Protein AF-0000000080585125 (afdb_homodimer)

Structure (mmCIF, N/CA/C/O backbone):
data_AF-0000000080585125-model_v1
#
loop_
_entity.id
_entity.type
_entity.pdbx_description
1 polymer 'Uncharacterized protein'
#
loop_
_atom_site.group_PDB
_atom_site.id
_atom_site.type_symbol
_atom_site.label_atom_id
_atom_site.label_alt_id
_atom_site.label_comp_id
_atom_site.label_asym_id
_atom_site.label_entity_id
_atom_site.label_seq_id
_atom_site.pdbx_PDB_ins_code
_atom_site.Cartn_x
_atom_site.Cartn_y
_atom_site.Cartn_z
_atom_site.occupancy
_atom_site.B_iso_or_equiv
_atom_site.auth_seq_id
_atom_site.auth_comp_id
_atom_site.auth_asym_id
_atom_site.auth_atom_id
_atom_site.pdbx_PDB_model_num
ATOM 1 N N . MET A 1 1 ? 94.625 44.062 -4.703 1 25.28 1 MET A N 1
ATOM 2 C CA . MET A 1 1 ? 93.375 44.344 -5.457 1 25.28 1 MET A CA 1
ATOM 3 C C . MET A 1 1 ? 92.875 43.031 -6.078 1 25.28 1 MET A C 1
ATOM 5 O O . MET A 1 1 ? 93.25 42.688 -7.195 1 25.28 1 MET A O 1
ATOM 9 N N . ASN A 1 2 ? 92.75 41.969 -5.199 1 22.77 2 ASN A N 1
ATOM 10 C CA . ASN A 1 2 ? 92.5 40.531 -5.168 1 22.77 2 ASN A CA 1
ATOM 11 C C . ASN A 1 2 ? 91.062 40.219 -5.645 1 22.77 2 ASN A C 1
ATOM 13 O O . ASN A 1 2 ? 90.062 40.625 -4.992 1 22.77 2 ASN A O 1
ATOM 17 N N . ARG A 1 3 ? 90.75 40.344 -6.926 1 21.62 3 ARG A N 1
ATOM 18 C CA . ARG A 1 3 ? 89.562 40.219 -7.699 1 21.62 3 ARG A CA 1
ATOM 19 C C . ARG A 1 3 ? 88.938 38.812 -7.605 1 21.62 3 ARG A C 1
ATOM 21 O O . ARG A 1 3 ? 89.312 37.938 -8.383 1 21.62 3 ARG A O 1
ATOM 28 N N . ALA A 1 4 ? 89 38.188 -6.41 1 22.78 4 ALA A N 1
ATOM 29 C CA . ALA A 1 4 ? 88.5 36.812 -6.254 1 22.78 4 ALA A CA 1
ATOM 30 C C . ALA A 1 4 ? 87.125 36.625 -6.816 1 22.78 4 ALA A C 1
ATOM 32 O O . ALA A 1 4 ? 86.312 37.562 -6.773 1 22.78 4 ALA A O 1
ATOM 33 N N . CYS A 1 5 ? 86.938 35.625 -7.723 1 21.81 5 CYS A N 1
ATOM 34 C CA . CYS A 1 5 ? 85.938 34.969 -8.539 1 21.81 5 CYS A CA 1
ATOM 35 C C . CYS A 1 5 ? 84.688 34.594 -7.691 1 21.81 5 CYS A C 1
ATOM 37 O O . CYS A 1 5 ? 84.812 33.812 -6.738 1 21.81 5 CYS A O 1
ATOM 39 N N . ALA A 1 6 ? 83.688 35.469 -7.453 1 24.39 6 ALA A N 1
ATOM 40 C CA . ALA A 1 6 ? 82.438 35.375 -6.781 1 24.39 6 ALA A CA 1
ATOM 41 C C . ALA A 1 6 ? 81.562 34.219 -7.344 1 24.39 6 ALA A C 1
ATOM 43 O O . ALA A 1 6 ? 81.062 34.312 -8.453 1 24.39 6 ALA A O 1
ATOM 44 N N . ILE A 1 7 ? 82.062 33 -7.32 1 24.98 7 ILE A N 1
ATOM 45 C CA . ILE A 1 7 ? 81.375 31.844 -7.875 1 24.98 7 ILE A CA 1
ATOM 46 C C . ILE A 1 7 ? 80 31.703 -7.223 1 24.98 7 ILE A C 1
ATOM 48 O O . ILE A 1 7 ? 79.938 31.609 -6 1 24.98 7 ILE A O 1
ATOM 52 N N . GLY A 1 8 ? 78.938 32.375 -7.727 1 22.22 8 GLY A N 1
ATOM 53 C CA . GLY A 1 8 ? 77.5 32.406 -7.391 1 22.22 8 GLY A CA 1
ATOM 54 C C . GLY A 1 8 ? 76.875 31.031 -7.336 1 22.22 8 GLY A C 1
ATOM 55 O O . GLY A 1 8 ? 76.875 30.281 -8.312 1 22.22 8 GLY A O 1
ATOM 56 N N . CYS A 1 9 ? 76.875 30.266 -6.242 1 22.06 9 CYS A N 1
ATOM 57 C CA . CYS A 1 9 ? 76.312 28.953 -5.945 1 22.06 9 CYS A CA 1
ATOM 58 C C . CYS A 1 9 ? 74.812 28.984 -6.145 1 22.06 9 CYS A C 1
ATOM 60 O O . CYS A 1 9 ? 74.062 29.703 -5.434 1 22.06 9 CYS A O 1
ATOM 62 N N . SER A 1 10 ? 74.25 29.109 -7.355 1 23.02 10 SER A N 1
ATOM 63 C CA . SER A 1 10 ? 72.812 29.078 -7.613 1 23.02 10 SER A CA 1
ATOM 64 C C . SER A 1 10 ? 72.188 27.781 -7.129 1 23.02 10 SER A C 1
ATOM 66 O O . SER A 1 10 ? 72.5 26.703 -7.637 1 23.02 10 SER A O 1
ATOM 68 N N . SER A 1 11 ? 72.125 27.438 -5.848 1 23.02 11 SER A N 1
ATOM 69 C CA . SER A 1 11 ? 71.5 26.25 -5.293 1 23.02 11 SER A CA 1
ATOM 70 C C . SER A 1 11 ? 70 26.188 -5.645 1 23.02 11 SER A C 1
ATOM 72 O O . SER A 1 11 ? 69.25 27.078 -5.258 1 23.02 11 SER A O 1
ATOM 74 N N . ARG A 1 12 ? 69.562 25.766 -6.883 1 24.14 12 ARG A N 1
ATOM 75 C CA . ARG A 1 12 ? 68.188 25.516 -7.273 1 24.14 12 ARG A CA 1
ATOM 76 C C . ARG A 1 12 ? 67.562 24.484 -6.352 1 24.14 12 ARG A C 1
ATOM 78 O O . ARG A 1 12 ? 67.938 23.312 -6.355 1 24.14 12 ARG A O 1
ATOM 85 N N . LYS A 1 13 ? 67.25 24.781 -5.066 1 23.78 13 LYS A N 1
ATOM 86 C CA . LYS A 1 13 ? 66.5 23.906 -4.195 1 23.78 13 LYS A CA 1
ATOM 87 C C . LYS A 1 13 ? 65.125 23.641 -4.785 1 23.78 13 LYS A C 1
ATOM 89 O O . LYS A 1 13 ? 64.312 24.562 -4.973 1 23.78 13 LYS A O 1
ATOM 94 N N . ASN A 1 14 ? 64.938 22.828 -5.855 1 25.83 14 ASN A N 1
ATOM 95 C CA . ASN A 1 14 ? 63.656 22.375 -6.352 1 25.83 14 ASN A CA 1
ATOM 96 C C . ASN A 1 14 ? 62.844 21.75 -5.238 1 25.83 14 ASN A C 1
ATOM 98 O O . ASN A 1 14 ? 63.156 20.688 -4.727 1 25.83 14 ASN A O 1
ATOM 102 N N . CYS A 1 15 ? 62.406 22.484 -4.203 1 24.03 15 CYS A N 1
ATOM 103 C CA . CYS A 1 15 ? 61.469 22 -3.191 1 24.03 15 CYS A CA 1
ATOM 104 C C . CYS A 1 15 ? 60.25 21.391 -3.838 1 24.03 15 CYS A C 1
ATOM 106 O O . CYS A 1 15 ? 59.5 22.078 -4.539 1 24.03 15 CYS A O 1
ATOM 108 N N . PHE A 1 16 ? 60.375 20.141 -4.316 1 30.34 16 PHE A N 1
ATOM 109 C CA . PHE A 1 16 ? 59.188 19.375 -4.672 1 30.34 16 PHE A CA 1
ATOM 110 C C . PHE A 1 16 ? 58.156 19.438 -3.562 1 30.34 16 PHE A C 1
ATOM 112 O O . PHE A 1 16 ? 58.406 18.984 -2.441 1 30.34 16 PHE A O 1
ATOM 119 N N . ARG A 1 17 ? 57.375 20.5 -3.443 1 33.78 17 ARG A N 1
ATOM 120 C CA . ARG A 1 17 ? 56.219 20.453 -2.576 1 33.78 17 ARG A CA 1
ATOM 121 C C . ARG A 1 17 ? 55.312 19.266 -2.91 1 33.78 17 ARG A C 1
ATOM 123 O O . ARG A 1 17 ? 54.906 19.094 -4.059 1 33.78 17 ARG A O 1
ATOM 130 N N . PRO A 1 18 ? 55.438 18.219 -2.125 1 31.33 18 PRO A N 1
ATOM 131 C CA . PRO A 1 18 ? 54.469 17.156 -2.428 1 31.33 18 PRO A CA 1
ATOM 132 C C . PRO A 1 18 ? 53.031 17.672 -2.537 1 31.33 18 PRO A C 1
ATOM 134 O O . PRO A 1 18 ? 52.656 18.625 -1.847 1 31.33 18 PRO A O 1
ATOM 137 N N . LYS A 1 19 ? 52.469 17.547 -3.756 1 37.41 19 LYS A N 1
ATOM 138 C CA . LYS A 1 19 ? 51.062 17.844 -3.914 1 37.41 19 LYS A CA 1
ATOM 139 C C . LYS A 1 19 ? 50.219 17.219 -2.787 1 37.41 19 LYS A C 1
ATOM 141 O O . LYS A 1 19 ? 50.5 16.094 -2.367 1 37.41 19 LYS A O 1
ATOM 146 N N . PRO A 1 20 ? 49.625 18.172 -1.98 1 36.03 20 PRO A N 1
ATOM 147 C CA . PRO A 1 20 ? 48.781 17.516 -0.995 1 36.03 20 PRO A CA 1
ATOM 148 C C . PRO A 1 20 ? 48 16.344 -1.587 1 36.03 20 PRO A C 1
ATOM 150 O O . PRO A 1 20 ? 47.656 16.359 -2.773 1 36.03 20 PRO A O 1
ATOM 153 N N . SER A 1 21 ? 48.312 15.141 -1.179 1 35.66 21 SER A N 1
ATOM 154 C CA . SER A 1 21 ? 47.469 14 -1.513 1 35.66 21 SER A CA 1
ATOM 155 C C . SER A 1 21 ? 46 14.359 -1.442 1 35.66 21 SER A C 1
ATOM 157 O O . SER A 1 21 ? 45.562 14.992 -0.481 1 35.66 21 SER A O 1
ATOM 159 N N . ALA A 1 22 ? 45.469 14.461 -2.611 1 39.12 22 ALA A N 1
ATOM 160 C CA . ALA A 1 22 ? 44 14.523 -2.691 1 39.12 22 ALA A CA 1
ATOM 161 C C . ALA A 1 22 ? 43.344 13.562 -1.697 1 39.12 22 ALA A C 1
ATOM 163 O O . ALA A 1 22 ? 43.406 12.344 -1.873 1 39.12 22 ALA A O 1
ATOM 164 N N . ARG A 1 23 ? 43.469 13.859 -0.42 1 34.62 23 ARG A N 1
ATOM 165 C CA . ARG A 1 23 ? 42.531 13.078 0.382 1 34.62 23 ARG A CA 1
ATOM 166 C C . ARG A 1 23 ? 41.156 12.977 -0.298 1 34.62 23 ARG A C 1
ATOM 168 O O . ARG A 1 23 ? 40.531 14 -0.59 1 34.62 23 ARG A O 1
ATOM 175 N N . CYS A 1 24 ? 41.031 12.102 -1.198 1 34.69 24 CYS A N 1
ATOM 176 C CA . CYS A 1 24 ? 39.688 11.75 -1.656 1 34.69 24 CYS A CA 1
ATOM 177 C C . CYS A 1 24 ? 38.688 11.859 -0.52 1 34.69 24 CYS A C 1
ATOM 179 O O . CYS A 1 24 ? 38.75 11.086 0.438 1 34.69 24 CYS A O 1
ATOM 181 N N . ALA A 1 25 ? 38.312 13.016 -0.13 1 37.69 25 ALA A N 1
ATOM 182 C CA . ALA A 1 25 ? 37.156 13.109 0.771 1 37.69 25 ALA A CA 1
ATOM 183 C C . ALA A 1 25 ? 36.094 12.062 0.435 1 37.69 25 ALA A C 1
ATOM 185 O O . ALA A 1 25 ? 35.469 12.125 -0.617 1 37.69 25 ALA A O 1
ATOM 186 N N . CYS A 1 26 ? 36.219 10.82 0.751 1 34.38 26 CYS A N 1
ATOM 187 C CA . CYS A 1 26 ? 35.156 9.797 0.654 1 34.38 26 CYS A CA 1
ATOM 188 C C . CYS A 1 26 ? 33.781 10.383 0.966 1 34.38 26 CYS A C 1
ATOM 190 O O . CYS A 1 26 ? 33.594 10.969 2.035 1 34.38 26 CYS A O 1
ATOM 192 N N . LYS A 1 27 ? 33.062 10.875 0.026 1 42.06 27 LYS A N 1
ATOM 193 C CA . LYS A 1 27 ? 31.672 11.219 0.275 1 42.06 27 LYS A CA 1
ATOM 194 C C . LYS A 1 27 ? 31.047 10.281 1.311 1 42.06 27 LYS A C 1
ATOM 196 O O . LYS A 1 27 ? 31.172 9.062 1.2 1 42.06 27 LYS A O 1
ATOM 201 N N . PRO A 1 28 ? 30.766 10.789 2.506 1 49.25 28 PRO A N 1
ATOM 202 C CA . PRO A 1 28 ? 30.156 9.859 3.459 1 49.25 28 PRO A CA 1
ATOM 203 C C . PRO A 1 28 ? 29.141 8.922 2.807 1 49.25 28 PRO A C 1
ATOM 205 O O . PRO A 1 28 ? 28.406 9.336 1.9 1 49.25 28 PRO A O 1
ATOM 208 N N . GLU A 1 29 ? 29.391 7.605 2.643 1 54.12 29 GLU A N 1
ATOM 209 C CA . GLU A 1 29 ? 28.453 6.598 2.174 1 54.12 29 GLU A CA 1
ATOM 210 C C . GLU A 1 29 ? 27.047 6.883 2.68 1 54.12 29 GLU A C 1
ATOM 212 O O . GLU A 1 29 ? 26.859 7.262 3.838 1 54.12 29 GLU A O 1
ATOM 217 N N . PRO A 1 30 ? 26.109 7.203 1.772 1 62.34 30 PRO A N 1
ATOM 218 C CA . PRO A 1 30 ? 24.75 7.43 2.281 1 62.34 30 PRO A CA 1
ATOM 219 C C . PRO A 1 30 ? 24.375 6.461 3.4 1 62.34 30 PRO A C 1
ATOM 221 O O . PRO A 1 30 ? 24.797 5.305 3.389 1 62.34 30 PRO A O 1
ATOM 224 N N . PRO A 1 31 ? 23.844 7.039 4.48 1 75.56 31 PRO A N 1
ATOM 225 C CA . PRO A 1 31 ? 23.484 6.164 5.598 1 75.56 31 PRO A CA 1
ATOM 226 C C . PRO A 1 31 ? 22.594 4.996 5.176 1 75.56 31 PRO A C 1
ATOM 228 O O . PRO A 1 31 ? 21.672 5.18 4.387 1 75.56 31 PRO A O 1
ATOM 231 N N . MET A 1 32 ? 23.031 3.811 5.438 1 88.69 32 MET A N 1
ATOM 232 C CA . MET A 1 32 ? 22.281 2.58 5.191 1 88.69 32 MET A CA 1
ATOM 233 C C . MET A 1 32 ? 21.125 2.434 6.184 1 88.69 32 MET A C 1
ATOM 235 O O . MET A 1 32 ? 21.188 2.973 7.289 1 88.69 32 MET A O 1
ATOM 239 N N . ILE A 1 33 ? 20.016 1.959 5.703 1 97.62 33 ILE A N 1
ATOM 240 C CA . ILE A 1 33 ? 18.859 1.637 6.531 1 97.62 33 ILE A CA 1
ATOM 241 C C . ILE A 1 33 ? 19.031 0.235 7.117 1 97.62 33 ILE A C 1
ATOM 243 O O . ILE A 1 33 ? 19.203 -0.736 6.379 1 97.62 33 ILE A O 1
ATOM 247 N N . THR A 1 34 ? 19.031 0.133 8.422 1 97.62 34 THR A N 1
ATOM 248 C CA . THR A 1 34 ? 19.125 -1.171 9.07 1 97.62 34 THR A CA 1
ATOM 249 C C . THR A 1 34 ? 17.859 -1.454 9.883 1 97.62 34 THR A C 1
ATOM 251 O O . THR A 1 34 ? 17.594 -0.78 10.883 1 97.62 34 THR A O 1
ATOM 254 N N . LEU A 1 35 ? 17.141 -2.463 9.469 1 98.06 35 LEU A N 1
ATOM 255 C CA . LEU A 1 35 ? 15.867 -2.799 10.102 1 98.06 35 LEU A CA 1
ATOM 256 C C . LEU A 1 35 ? 15.961 -4.121 10.852 1 98.06 35 LEU A C 1
ATOM 258 O O . LEU A 1 35 ? 16.609 -5.062 10.383 1 98.06 35 LEU A O 1
ATOM 262 N N . GLN A 1 36 ? 15.289 -4.145 11.977 1 97.06 36 GLN A N 1
ATOM 263 C CA . GLN A 1 36 ? 15.07 -5.402 12.68 1 97.06 36 GLN A CA 1
ATOM 264 C C . GLN A 1 36 ? 13.914 -6.184 12.07 1 97.06 36 GLN A C 1
ATOM 266 O O . GLN A 1 36 ? 13.977 -7.41 11.953 1 97.06 36 GLN A O 1
ATOM 271 N N . LYS A 1 37 ? 12.859 -5.496 11.766 1 97.56 37 LYS A N 1
ATOM 272 C CA . LYS A 1 37 ? 11.641 -6.121 11.258 1 97.56 37 LYS A CA 1
ATOM 273 C C .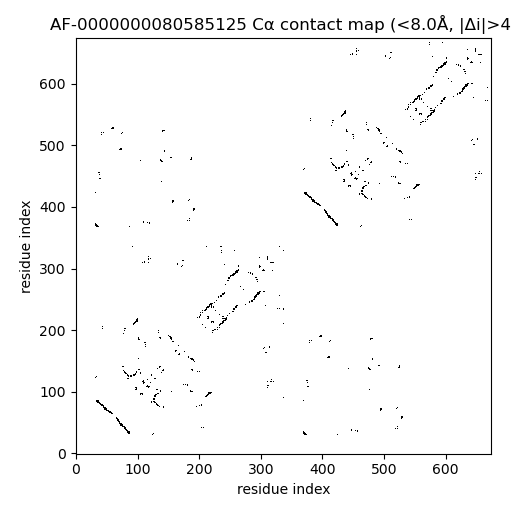 LYS A 1 37 ? 10.898 -5.188 10.312 1 97.56 37 LYS A C 1
ATOM 275 O O . LYS A 1 37 ? 10.914 -3.967 10.492 1 97.56 37 LYS A O 1
ATOM 280 N N . THR A 1 38 ? 10.305 -5.801 9.289 1 98.56 38 THR A N 1
ATOM 281 C CA . THR A 1 38 ? 9.336 -5.098 8.453 1 98.56 38 THR A CA 1
ATOM 282 C C . THR A 1 38 ? 8.164 -6.012 8.094 1 98.56 38 THR A C 1
ATOM 284 O O . THR A 1 38 ? 8.328 -7.23 8.023 1 98.56 38 THR A O 1
ATOM 287 N N . GLY A 1 39 ? 6.996 -5.527 7.957 1 98.5 39 GLY A N 1
ATOM 288 C CA . GLY A 1 39 ? 5.758 -6.242 7.703 1 98.5 39 GLY A CA 1
ATOM 289 C C . GLY A 1 39 ? 4.531 -5.355 7.77 1 98.5 39 GLY A C 1
ATOM 290 O O . GLY A 1 39 ? 4.59 -4.176 7.41 1 98.5 39 GLY A O 1
ATOM 291 N N . SER A 1 40 ? 3.438 -5.949 7.996 1 98.88 40 SER A N 1
ATOM 292 C CA . SER A 1 40 ? 2.201 -5.184 8.102 1 98.88 40 SER A CA 1
ATOM 293 C C . SER A 1 40 ? 1.153 -5.926 8.922 1 98.88 40 SER A C 1
ATOM 295 O O . SER A 1 40 ? 1.338 -7.102 9.25 1 98.88 40 SER A O 1
ATOM 297 N N . PHE A 1 41 ? 0.169 -5.215 9.305 1 98.69 41 PHE A N 1
ATOM 298 C CA . PHE A 1 41 ? -1.023 -5.801 9.906 1 98.69 41 PHE A CA 1
ATOM 299 C C . PHE A 1 41 ? -2.26 -4.977 9.57 1 98.69 41 PHE A C 1
ATOM 301 O O . PHE A 1 41 ? -2.146 -3.861 9.055 1 98.69 41 PHE A O 1
ATOM 308 N N . PHE A 1 42 ? -3.363 -5.578 9.766 1 98.75 42 PHE A N 1
ATOM 309 C CA . PHE A 1 42 ? -4.656 -4.918 9.641 1 98.75 42 PHE A CA 1
ATOM 310 C C . PHE A 1 42 ? -5.316 -4.766 11.008 1 98.75 42 PHE A C 1
ATOM 312 O O . PHE A 1 42 ? -5.215 -5.656 11.852 1 98.75 42 PHE A O 1
ATOM 319 N N . VAL A 1 43 ? -5.965 -3.662 11.195 1 98 43 VAL A N 1
ATOM 320 C CA . VAL A 1 43 ? -6.531 -3.449 12.516 1 98 43 VAL A CA 1
ATOM 321 C C . VAL A 1 43 ? -7.898 -2.779 12.391 1 98 43 VAL A C 1
ATOM 323 O O . VAL A 1 43 ? -8.133 -1.998 11.469 1 98 43 VAL A O 1
ATOM 326 N N . GLY A 1 44 ? -8.742 -3.121 13.305 1 97.88 44 GLY A N 1
ATOM 327 C CA . GLY A 1 44 ? -10.102 -2.609 13.305 1 97.88 44 GLY A CA 1
ATOM 328 C C . GLY A 1 44 ? -11 -3.303 12.305 1 97.88 44 GLY A C 1
ATOM 329 O O . GLY A 1 44 ? -10.727 -4.434 11.898 1 97.88 44 GLY A O 1
ATOM 330 N N . GLY A 1 45 ? -12.047 -2.629 11.984 1 97.75 45 GLY A N 1
ATOM 331 C CA . GLY A 1 45 ? -13.023 -3.156 11.047 1 97.75 45 GLY A CA 1
ATOM 332 C C . GLY A 1 45 ? -14.141 -3.932 11.711 1 97.75 45 GLY A C 1
ATOM 333 O O . GLY A 1 45 ? -14.234 -3.955 12.945 1 97.75 45 GLY A O 1
ATOM 334 N N . ARG A 1 46 ? -14.961 -4.477 10.844 1 98.06 46 ARG A N 1
ATOM 335 C CA . ARG A 1 46 ? -16.094 -5.25 11.352 1 98.06 46 ARG A CA 1
ATOM 336 C C . ARG A 1 46 ? -16.5 -6.336 10.359 1 98.06 46 ARG A C 1
ATOM 338 O O . ARG A 1 46 ? -16.266 -6.207 9.156 1 98.06 46 ARG A O 1
ATOM 345 N N . ARG A 1 47 ? -17.156 -7.332 10.938 1 98.19 47 ARG A N 1
ATOM 346 C CA . ARG A 1 47 ? -17.719 -8.422 10.141 1 98.19 47 ARG A CA 1
ATOM 347 C C . ARG A 1 47 ? -19.062 -8.039 9.547 1 98.19 47 ARG A C 1
ATOM 349 O O . ARG A 1 47 ? -19.875 -7.402 10.211 1 98.19 47 ARG A O 1
ATOM 356 N N . VAL A 1 48 ? -19.281 -8.336 8.289 1 98.19 48 VAL A N 1
ATOM 357 C CA . VAL A 1 48 ? -20.562 -8.188 7.625 1 98.19 48 VAL A CA 1
ATOM 358 C C . VAL A 1 48 ? -20.984 -9.523 7.02 1 98.19 48 VAL A C 1
ATOM 360 O O . VAL A 1 48 ? -20.203 -10.195 6.359 1 98.19 48 VAL A O 1
ATOM 363 N N . ASN A 1 49 ? -22.203 -9.914 7.262 1 98 49 ASN A N 1
ATOM 364 C CA . ASN A 1 49 ? -22.797 -11.102 6.66 1 98 49 ASN A CA 1
ATOM 365 C C . ASN A 1 49 ? -23.875 -10.727 5.652 1 98 49 ASN A C 1
ATOM 367 O O . ASN A 1 49 ? -24.906 -10.164 6.027 1 98 49 ASN A O 1
ATOM 371 N N . VAL A 1 50 ? -23.609 -10.969 4.41 1 97.62 50 VAL A N 1
ATOM 372 C CA . VAL A 1 50 ? -24.578 -10.734 3.357 1 97.62 50 VAL A CA 1
ATOM 373 C C . VAL A 1 50 ? -25.422 -12 3.143 1 97.62 50 VAL A C 1
ATOM 375 O O . VAL A 1 50 ? -24.875 -13.094 3 1 97.62 50 VAL A O 1
ATOM 378 N N . ARG A 1 51 ? -26.734 -11.867 3.141 1 96.69 51 ARG A N 1
ATOM 379 C CA . ARG A 1 51 ? -27.641 -12.992 2.961 1 96.69 51 ARG A CA 1
ATOM 380 C C . ARG A 1 51 ? -28.828 -12.602 2.076 1 96.69 51 ARG A C 1
ATOM 382 O O . ARG A 1 51 ? -29.234 -11.445 2.059 1 96.69 51 ARG A O 1
ATOM 389 N N . GLY A 1 52 ? -29.328 -13.578 1.366 1 94.88 52 GLY A N 1
ATOM 390 C CA . GLY A 1 52 ? -30.578 -13.438 0.654 1 94.88 52 GLY A CA 1
ATOM 391 C C . GLY A 1 52 ? -30.453 -12.664 -0.645 1 94.88 52 GLY A C 1
ATOM 392 O O . GLY A 1 52 ? -31.453 -12.258 -1.238 1 94.88 52 GLY A O 1
ATOM 393 N N . GLU A 1 53 ? -29.266 -12.336 -1.043 1 94.12 53 GLU A N 1
ATOM 394 C CA . GLU A 1 53 ? -29.047 -11.641 -2.309 1 94.12 53 GLU A CA 1
ATOM 395 C C . GLU A 1 53 ? -29 -12.617 -3.477 1 94.12 53 GLU A C 1
ATOM 397 O O . GLU A 1 53 ? -28.438 -13.711 -3.35 1 94.12 53 GLU A O 1
ATOM 402 N N . ALA A 1 54 ? -29.578 -12.273 -4.598 1 93.81 54 ALA A N 1
ATOM 403 C CA . ALA A 1 54 ? -29.562 -13.133 -5.785 1 93.81 54 ALA A CA 1
ATOM 404 C C . ALA A 1 54 ? -28.203 -13.07 -6.477 1 93.81 54 ALA A C 1
ATOM 406 O O . ALA A 1 54 ? -27.625 -11.992 -6.641 1 93.81 54 ALA A O 1
ATOM 407 N N . PRO A 1 55 ? -27.688 -14.273 -6.781 1 92.31 55 PRO A N 1
ATOM 408 C CA . PRO A 1 55 ? -26.5 -14.242 -7.648 1 92.31 55 PRO A CA 1
ATOM 409 C C . PRO A 1 55 ? -26.766 -13.547 -8.984 1 92.31 55 PRO A C 1
ATOM 411 O O . PRO A 1 55 ? -27.922 -13.492 -9.438 1 92.31 55 PRO A O 1
ATOM 414 N N . TYR A 1 56 ? -25.719 -12.969 -9.539 1 88.12 56 TYR A N 1
ATOM 415 C CA . TYR A 1 56 ? -25.875 -12.32 -10.844 1 88.12 56 TYR A CA 1
ATOM 416 C C . TYR A 1 56 ? -24.672 -12.578 -11.734 1 88.12 56 TYR A C 1
ATOM 418 O O . TYR A 1 56 ? -23.609 -12.992 -11.25 1 88.12 56 TYR A O 1
ATOM 426 N N . ARG A 1 57 ? -24.875 -12.375 -13.008 1 85.88 57 ARG A N 1
ATOM 427 C CA . ARG A 1 57 ? -23.844 -12.672 -14 1 85.88 57 ARG A CA 1
ATOM 428 C C . ARG A 1 57 ? -22.844 -11.523 -14.117 1 85.88 57 ARG A C 1
ATOM 430 O O . ARG A 1 57 ? -23.234 -10.352 -14.102 1 85.88 57 ARG A O 1
ATOM 437 N N . VAL A 1 58 ? -21.516 -11.914 -14.102 1 83.69 58 VAL A N 1
ATOM 438 C CA . VAL A 1 58 ? -20.453 -10.93 -14.305 1 83.69 58 VAL A CA 1
ATOM 439 C C . VAL A 1 58 ? -19.609 -11.328 -15.508 1 83.69 58 VAL A C 1
ATOM 441 O O . VAL A 1 58 ? -19.359 -12.508 -15.742 1 83.69 58 VAL A O 1
ATOM 444 N N . THR A 1 59 ? -19.297 -10.336 -16.266 1 71.44 59 THR A N 1
ATOM 445 C CA . THR A 1 59 ? -18.484 -10.57 -17.453 1 71.44 59 THR A CA 1
ATOM 446 C C . THR A 1 59 ? -17 -10.352 -17.156 1 71.44 59 THR A C 1
ATOM 448 O O . THR A 1 59 ? -16.609 -9.289 -16.656 1 71.44 59 THR A O 1
ATOM 451 N N . LEU A 1 60 ? -16.094 -11.297 -17.109 1 64.44 60 LEU A N 1
ATOM 452 C CA . LEU A 1 60 ? -14.656 -11.219 -16.859 1 64.44 60 LEU A CA 1
ATOM 453 C C . LEU A 1 60 ? -13.914 -10.758 -18.109 1 64.44 60 LEU A C 1
ATOM 455 O O . LEU A 1 60 ? -12.898 -10.062 -18.016 1 64.44 60 LEU A O 1
ATOM 459 N N . SER A 1 61 ? -14.258 -11.344 -19.203 1 56.03 61 SER A N 1
ATOM 460 C CA . SER A 1 61 ? -13.797 -10.984 -20.531 1 56.03 61 SER A CA 1
ATOM 461 C C . SER A 1 61 ? -14.922 -11.055 -21.547 1 56.03 61 SER A C 1
ATOM 463 O O . SER A 1 61 ? -16.062 -11.406 -21.203 1 56.03 61 SER A O 1
ATOM 465 N N . SER A 1 62 ? -14.602 -10.445 -22.719 1 50.84 62 SER A N 1
ATOM 466 C CA . SER A 1 62 ? -15.594 -10.422 -23.797 1 50.84 62 SER A CA 1
ATOM 467 C C . SER A 1 62 ? -16.219 -11.805 -24 1 50.84 62 SER A C 1
ATOM 469 O O . SER A 1 62 ? -17.312 -11.922 -24.531 1 50.84 62 SER A O 1
ATOM 471 N N . THR A 1 63 ? -15.555 -12.75 -23.406 1 51.38 63 THR A N 1
ATOM 472 C CA . THR A 1 63 ? -16.031 -14.078 -23.781 1 51.38 63 THR A CA 1
ATOM 473 C C . THR A 1 63 ? -16.297 -14.922 -22.531 1 51.38 63 THR A C 1
ATOM 475 O O . THR A 1 63 ? -16.656 -16.094 -22.641 1 51.38 63 THR A O 1
ATOM 478 N N . SER A 1 64 ? -16.078 -14.383 -21.453 1 62.72 64 SER A N 1
ATOM 479 C CA . SER A 1 64 ? -16.203 -15.242 -20.281 1 62.72 64 SER A CA 1
ATOM 480 C C . SER A 1 64 ? -17.031 -14.562 -19.188 1 62.72 64 SER A C 1
ATOM 482 O O . SER A 1 64 ? -16.812 -13.398 -18.859 1 62.72 64 SER A O 1
ATOM 484 N N . THR A 1 65 ? -18.234 -15.297 -18.969 1 72.62 65 THR A N 1
ATOM 485 C CA . THR A 1 65 ? -19.078 -14.836 -17.875 1 72.62 65 THR A CA 1
ATOM 486 C C . THR A 1 65 ? -19.094 -15.852 -16.734 1 72.62 65 THR A C 1
ATOM 488 O O . THR A 1 65 ? -18.828 -17.031 -16.938 1 72.62 65 THR A O 1
ATOM 491 N N . ARG A 1 66 ? -19.172 -15.328 -15.594 1 79.31 66 ARG A N 1
ATOM 492 C CA . ARG A 1 66 ? -19.359 -16.203 -14.438 1 79.31 66 ARG A CA 1
ATOM 493 C C . ARG A 1 66 ? -20.438 -15.656 -13.508 1 79.31 66 ARG A C 1
ATOM 495 O O . ARG A 1 66 ? -20.703 -14.453 -13.5 1 79.31 66 ARG A O 1
ATOM 502 N N . ASP A 1 67 ? -21.094 -16.625 -12.844 1 87.25 67 ASP A N 1
ATOM 503 C CA . ASP A 1 67 ? -22.031 -16.219 -11.805 1 87.25 67 ASP A CA 1
ATOM 504 C C . ASP A 1 67 ? -21.281 -15.75 -10.555 1 87.25 67 ASP A C 1
ATOM 506 O O . ASP A 1 67 ? -20.297 -16.359 -10.148 1 87.25 67 ASP A O 1
ATOM 510 N N . TYR A 1 68 ? -21.719 -14.625 -10.109 1 91.44 68 TYR A N 1
ATOM 511 C CA . TYR A 1 68 ? -21.188 -14.078 -8.867 1 91.44 68 TYR A CA 1
ATOM 512 C C . TYR A 1 68 ? -22.219 -14.164 -7.75 1 91.44 68 TYR A C 1
ATOM 514 O O . TYR A 1 68 ? -23.359 -13.719 -7.918 1 91.44 68 TYR A O 1
ATOM 522 N N . ASP A 1 69 ? -21.891 -14.836 -6.66 1 93.75 69 ASP A N 1
ATOM 523 C CA . ASP A 1 69 ? -22.719 -14.922 -5.465 1 93.75 69 ASP A CA 1
ATOM 524 C C . ASP A 1 69 ? -22.203 -13.984 -4.371 1 93.75 69 ASP A C 1
ATOM 526 O O . ASP A 1 69 ? -21.172 -14.258 -3.7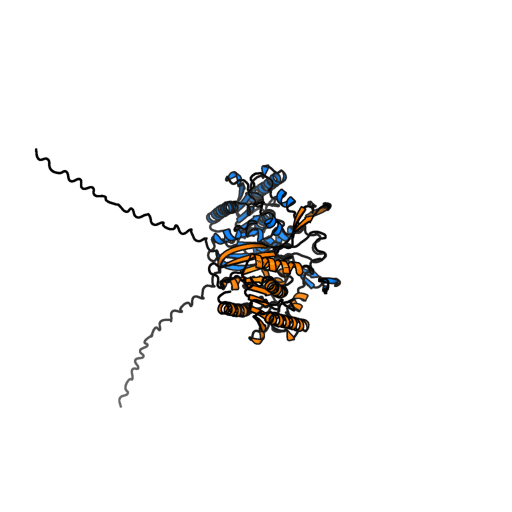58 1 93.75 69 ASP A O 1
ATOM 530 N N . PRO A 1 70 ? -22.906 -12.883 -4.055 1 94.94 70 PRO A N 1
ATOM 531 C CA . PRO A 1 70 ? -22.422 -11.922 -3.064 1 94.94 70 PRO A CA 1
ATOM 532 C C . PRO A 1 70 ? -22.656 -12.375 -1.628 1 94.94 70 PRO A C 1
ATOM 534 O O . PRO A 1 70 ? -22.203 -11.727 -0.683 1 94.94 70 PRO A O 1
ATOM 537 N N . ASN A 1 71 ? -23.359 -13.492 -1.484 1 97.44 71 ASN A N 1
ATOM 538 C CA . ASN A 1 71 ? -23.672 -13.945 -0.134 1 97.44 71 ASN A CA 1
ATOM 539 C C . ASN A 1 71 ? -22.438 -14.516 0.564 1 97.44 71 ASN A C 1
ATOM 541 O O . ASN A 1 71 ? -21.625 -15.195 -0.06 1 97.44 71 ASN A O 1
ATOM 545 N N . GLY A 1 72 ? -22.281 -14.188 1.835 1 98.06 72 GLY A N 1
ATOM 546 C CA . GLY A 1 72 ? -21.156 -14.688 2.613 1 98.06 72 GLY A CA 1
ATOM 547 C C . GLY A 1 72 ? -20.672 -13.695 3.652 1 98.06 72 GLY A C 1
ATOM 548 O O . GLY A 1 72 ? -21.359 -12.734 3.979 1 98.06 72 GLY A O 1
ATOM 549 N N . THR A 1 73 ? -19.547 -14.062 4.199 1 98.44 73 THR A N 1
ATOM 550 C CA . THR A 1 73 ? -18.953 -13.273 5.27 1 98.44 73 THR A CA 1
ATOM 551 C C . THR A 1 73 ? -17.812 -12.398 4.727 1 98.44 73 THR A C 1
ATOM 553 O O . THR A 1 73 ? -16.984 -12.867 3.957 1 98.44 73 THR A O 1
ATOM 556 N N . TYR A 1 74 ? -17.844 -11.148 5.141 1 98.44 74 TYR A N 1
ATOM 557 C CA . TYR A 1 74 ? -16.844 -10.18 4.719 1 98.44 74 TYR A CA 1
ATOM 558 C C . TYR A 1 74 ? -16.281 -9.43 5.918 1 98.44 74 TYR A C 1
ATOM 560 O O . TYR A 1 74 ? -16.922 -9.32 6.957 1 98.44 74 TYR A O 1
ATOM 568 N N . TRP A 1 75 ? -15.078 -9.031 5.84 1 98.44 75 TRP A N 1
ATOM 569 C CA . TRP A 1 75 ? -14.5 -8.07 6.777 1 98.44 75 TRP A CA 1
ATOM 570 C C . TRP A 1 75 ? -14.25 -6.727 6.102 1 98.44 75 TRP A C 1
ATOM 572 O O . TRP A 1 75 ? -13.594 -6.656 5.066 1 98.44 75 TRP A O 1
ATOM 582 N N . ILE A 1 76 ? -14.828 -5.66 6.609 1 98.06 76 ILE A N 1
ATOM 583 C CA . ILE A 1 76 ? -14.719 -4.348 5.984 1 98.06 76 ILE A CA 1
ATOM 584 C C . ILE A 1 76 ? -14.266 -3.318 7.016 1 98.06 76 ILE A C 1
ATOM 586 O O . ILE A 1 76 ? -14.297 -3.584 8.219 1 98.06 76 ILE A O 1
ATOM 590 N N . GLU A 1 77 ? -13.672 -2.172 6.594 1 98.38 77 GLU A N 1
ATOM 591 C CA . GLU A 1 77 ? -13.445 -0.972 7.395 1 98.38 77 GLU A CA 1
ATOM 592 C C . GLU A 1 77 ? -12.211 -1.13 8.281 1 98.38 77 GLU A C 1
ATOM 594 O O . GLU A 1 77 ? -12.086 -0.448 9.297 1 98.38 77 GLU A O 1
ATOM 599 N N . ALA A 1 78 ? -11.312 -2.084 7.973 1 98.5 78 ALA A N 1
ATOM 600 C CA . ALA A 1 78 ? -10.023 -2.158 8.656 1 98.5 78 ALA A CA 1
ATOM 601 C C . ALA A 1 78 ? -9.023 -1.166 8.07 1 98.5 78 ALA A C 1
ATOM 603 O O . ALA A 1 78 ? -9.125 -0.805 6.895 1 98.5 78 ALA A O 1
ATOM 604 N N . ALA A 1 79 ? -8.094 -0.686 8.883 1 98.81 79 ALA A N 1
ATOM 605 C CA . ALA A 1 79 ? -6.922 0.033 8.398 1 98.81 79 ALA A CA 1
ATOM 606 C C . ALA A 1 79 ? -5.777 -0.928 8.094 1 98.81 79 ALA A C 1
ATOM 608 O O . ALA A 1 79 ? -5.668 -1.987 8.719 1 98.81 79 ALA A O 1
ATOM 609 N N . TYR A 1 80 ? -5.023 -0.639 7.09 1 98.94 80 TYR A N 1
ATOM 610 C CA . TYR A 1 80 ? -3.75 -1.294 6.812 1 98.94 80 TYR A CA 1
ATOM 611 C C . TYR A 1 80 ? -2.59 -0.511 7.418 1 98.94 80 TYR A C 1
ATOM 613 O O . TYR A 1 80 ? -2.527 0.715 7.293 1 98.94 80 TYR A O 1
ATOM 621 N N . VAL A 1 81 ? -1.656 -1.208 8.086 1 98.94 81 VAL A N 1
ATOM 622 C CA . VAL A 1 81 ? -0.503 -0.56 8.703 1 98.94 81 VAL A CA 1
ATOM 623 C C . VAL A 1 81 ? 0.774 -1.303 8.32 1 98.94 81 VAL A C 1
ATOM 625 O O . VAL A 1 81 ? 0.942 -2.477 8.656 1 98.94 81 VAL A O 1
ATOM 628 N N . GLN A 1 82 ? 1.642 -0.651 7.613 1 98.94 82 GLN A N 1
ATOM 629 C CA . GLN A 1 82 ? 2.975 -1.171 7.328 1 98.94 82 GLN A CA 1
ATOM 630 C C . GLN A 1 82 ? 3.996 -0.652 8.336 1 98.94 82 GLN A C 1
ATOM 632 O O . GLN A 1 82 ? 3.967 0.523 8.703 1 98.94 82 GLN A O 1
ATOM 637 N N . TYR A 1 83 ? 4.949 -1.511 8.742 1 98.88 83 TYR A N 1
ATOM 638 C CA . TYR A 1 83 ? 5.902 -1.029 9.734 1 98.88 83 TYR A CA 1
ATOM 639 C C . TYR A 1 83 ? 7.336 -1.304 9.289 1 98.88 83 TYR A C 1
ATOM 641 O O . TYR A 1 83 ? 7.594 -2.266 8.562 1 98.88 83 TYR A O 1
ATOM 649 N N . PHE A 1 84 ? 8.211 -0.453 9.664 1 98.81 84 PHE A N 1
ATOM 650 C CA . PHE A 1 84 ? 9.656 -0.518 9.555 1 98.81 84 PHE A CA 1
ATOM 651 C C . PHE A 1 84 ? 10.312 -0.3 10.914 1 98.81 84 PHE A C 1
ATOM 653 O O . PHE A 1 84 ? 10.43 0.837 11.375 1 98.81 84 PHE A O 1
ATOM 660 N N . LEU A 1 85 ? 10.711 -1.36 11.508 1 98.62 85 LEU A N 1
ATOM 661 C CA . LEU A 1 85 ? 11.266 -1.251 12.852 1 98.62 85 LEU A CA 1
ATOM 662 C C . LEU A 1 85 ? 12.789 -1.292 12.82 1 98.62 85 LEU A C 1
ATOM 664 O O . LEU A 1 85 ? 13.383 -2.26 12.336 1 98.62 85 LEU A O 1
ATOM 668 N N . GLN A 1 86 ? 13.344 -0.292 13.383 1 98 86 GLN A N 1
ATOM 669 C CA . GLN A 1 86 ? 14.789 -0.088 13.352 1 98 86 GLN A CA 1
ATOM 670 C C . GLN A 1 86 ? 15.5 -1.047 14.305 1 98 86 GLN A C 1
ATOM 672 O O . GLN A 1 86 ? 15.008 -1.334 15.391 1 98 86 GLN A O 1
ATOM 677 N N . ALA A 1 87 ? 16.703 -1.492 13.875 1 96.06 87 ALA A N 1
ATOM 678 C CA . ALA A 1 87 ? 17.547 -2.299 14.75 1 96.06 87 ALA A CA 1
ATOM 679 C C . ALA A 1 87 ? 18.062 -1.475 15.93 1 96.06 87 ALA A C 1
ATOM 681 O O . ALA A 1 87 ? 18.203 -1.991 17.047 1 96.06 87 ALA A O 1
ATOM 682 N N . SER A 1 88 ? 18.359 -0.251 15.68 1 96.06 88 SER A N 1
ATOM 683 C CA . SER A 1 88 ? 18.797 0.719 16.672 1 96.06 88 SER A CA 1
ATOM 684 C C . SER A 1 88 ? 18.031 2.027 16.547 1 96.06 88 SER A C 1
ATOM 686 O O . SER A 1 88 ? 18.531 3.002 15.992 1 96.06 88 SER A O 1
ATOM 688 N N . PRO A 1 89 ? 16.891 2.053 17.188 1 96.94 89 PRO A N 1
ATOM 689 C CA . PRO A 1 89 ? 15.984 3.184 16.984 1 96.94 89 PRO A CA 1
ATOM 690 C C . PRO A 1 89 ? 16.484 4.473 17.625 1 96.94 89 PRO A C 1
ATOM 692 O O . PRO A 1 89 ? 17.062 4.438 18.719 1 96.94 89 PRO A O 1
ATOM 695 N N . ARG A 1 90 ? 16.266 5.582 16.953 1 95.81 90 ARG A N 1
ATOM 696 C CA . ARG A 1 90 ? 16.609 6.926 17.406 1 95.81 90 ARG A CA 1
ATOM 697 C C . ARG A 1 90 ? 15.758 7.332 18.609 1 95.81 90 ARG A C 1
ATOM 699 O O . ARG A 1 90 ? 16.25 7.965 19.547 1 95.81 90 ARG A O 1
ATOM 706 N N . TYR A 1 91 ? 14.5 6.988 18.516 1 96.56 91 TYR A N 1
ATOM 707 C CA . TYR A 1 91 ? 13.539 7.324 19.562 1 96.56 91 TYR A CA 1
ATOM 708 C C . TYR A 1 91 ? 13.039 6.066 20.266 1 96.56 91 TYR A C 1
ATOM 710 O O . TYR A 1 91 ? 13.07 4.977 19.688 1 96.56 91 TYR A O 1
ATOM 718 N N . ALA A 1 92 ? 12.555 6.238 21.5 1 93.75 92 ALA A N 1
ATOM 719 C CA . ALA A 1 92 ? 12.016 5.117 22.266 1 93.75 92 ALA A CA 1
ATOM 720 C C . ALA A 1 92 ? 10.695 4.625 21.672 1 93.75 92 ALA A C 1
ATOM 722 O O . ALA A 1 92 ? 10.336 3.459 21.844 1 93.75 92 ALA A O 1
ATOM 723 N N . VAL A 1 93 ? 10 5.543 21.016 1 97.12 93 VAL A N 1
ATOM 724 C CA . VAL A 1 93 ? 8.719 5.176 20.438 1 97.12 93 VAL A CA 1
ATOM 725 C C . VAL A 1 93 ? 8.758 5.363 18.922 1 97.12 93 VAL A C 1
ATOM 727 O O . VAL A 1 93 ? 9.516 6.191 18.422 1 97.12 93 VAL A O 1
ATOM 730 N N . PRO A 1 94 ? 7.953 4.629 18.203 1 98.5 94 PRO A N 1
ATOM 731 C CA . PRO A 1 94 ? 7.875 4.793 16.75 1 98.5 94 PRO A CA 1
ATOM 732 C C . PRO A 1 94 ? 7.047 6.008 16.344 1 98.5 94 PRO A C 1
ATOM 734 O O . PRO A 1 94 ? 6.363 6.605 17.172 1 98.5 94 PRO A O 1
ATOM 737 N N . LEU A 1 95 ? 7.238 6.383 15.109 1 98.88 95 LEU A N 1
ATOM 738 C CA . LEU A 1 95 ? 6.438 7.426 14.469 1 98.88 95 LEU A CA 1
ATOM 739 C C . LEU A 1 95 ? 5.387 6.816 13.547 1 98.88 95 LEU A C 1
ATOM 741 O O . LEU A 1 95 ? 5.711 5.996 12.688 1 98.88 95 LEU A O 1
ATOM 745 N N . VAL A 1 96 ? 4.113 7.16 13.766 1 98.94 96 VAL A N 1
ATOM 746 C CA . VAL A 1 96 ? 3.012 6.715 12.914 1 98.94 96 VAL A CA 1
ATOM 747 C C . VAL A 1 96 ? 2.674 7.805 11.898 1 98.94 96 VAL A C 1
ATOM 749 O O . VAL A 1 96 ? 2.385 8.945 12.273 1 98.94 96 VAL A O 1
ATOM 752 N N . LEU A 1 97 ? 2.711 7.461 10.625 1 98.94 97 LEU A N 1
ATOM 753 C CA . LEU A 1 97 ? 2.451 8.406 9.539 1 98.94 97 LEU A CA 1
ATOM 754 C C . LEU A 1 97 ? 1.037 8.234 9 1 98.94 97 LEU A C 1
ATOM 756 O O . LEU A 1 97 ? 0.673 7.145 8.539 1 98.94 97 LEU A O 1
ATOM 760 N N . MET A 1 98 ? 0.273 9.297 9.055 1 98.81 98 MET A N 1
ATOM 761 C CA . MET A 1 98 ? -1.103 9.305 8.562 1 98.81 98 MET A CA 1
ATOM 762 C C . MET A 1 98 ? -1.238 10.203 7.336 1 98.81 98 MET A C 1
ATOM 764 O O . MET A 1 98 ? -0.884 11.383 7.383 1 98.81 98 MET A O 1
ATOM 768 N N . HIS A 1 99 ? -1.782 9.703 6.277 1 98.69 99 HIS A N 1
ATOM 769 C CA . HIS A 1 99 ? -1.889 10.391 4.992 1 98.69 99 HIS A CA 1
ATOM 770 C C . HIS A 1 99 ? -3.051 11.375 4.988 1 98.69 99 HIS A C 1
ATOM 772 O O . HIS A 1 99 ? -3.871 11.383 5.91 1 98.69 99 HIS A O 1
ATOM 778 N N . GLY A 1 100 ? -3.074 12.203 3.941 1 97.44 100 GLY A N 1
ATOM 779 C CA . GLY A 1 100 ? -4.148 13.164 3.73 1 97.44 100 GLY A CA 1
ATOM 780 C C . GLY A 1 100 ? -5.293 12.602 2.908 1 97.44 100 GLY A C 1
ATOM 781 O O . GLY A 1 100 ? -5.266 11.438 2.504 1 97.44 100 GLY A O 1
ATOM 782 N N . GLY A 1 101 ? -6.324 13.445 2.705 1 95.38 101 GLY A N 1
ATOM 783 C CA . GLY A 1 101 ? -7.48 13.031 1.928 1 95.38 101 GLY A CA 1
ATOM 784 C C . GLY A 1 101 ? -7.148 12.727 0.48 1 95.38 101 GLY A C 1
ATOM 785 O O . GLY A 1 101 ? -6.434 13.484 -0.174 1 95.38 101 GLY A O 1
ATOM 786 N N . GLY A 1 102 ? -7.668 11.578 0.018 1 95.94 102 GLY A N 1
ATOM 787 C CA . GLY A 1 102 ? -7.465 11.195 -1.371 1 95.94 102 GLY A CA 1
ATOM 788 C C . GLY A 1 102 ? -6.082 10.641 -1.641 1 95.94 102 GLY A C 1
ATOM 789 O O . GLY A 1 102 ? -5.66 10.539 -2.795 1 95.94 102 GLY A O 1
ATOM 790 N N . LEU A 1 103 ? -5.336 10.414 -0.609 1 97.81 103 LEU A N 1
ATOM 791 C CA . LEU A 1 103 ? -4 9.836 -0.732 1 97.81 103 LEU A CA 1
ATOM 792 C C . LEU A 1 103 ? -3.883 8.555 0.079 1 97.81 103 LEU A C 1
ATOM 794 O O . LEU A 1 103 ? -4.875 8.07 0.633 1 97.81 103 LEU A O 1
ATOM 798 N N . THR A 1 104 ? -2.723 7.891 0.046 1 98.62 104 THR A N 1
ATOM 799 C CA . THR A 1 104 ? -2.379 6.691 0.805 1 98.62 104 THR A CA 1
ATOM 800 C C . THR A 1 104 ? -1.012 6.844 1.467 1 98.62 104 THR A C 1
ATOM 802 O O . THR A 1 104 ? -0.391 7.906 1.383 1 98.62 104 THR A O 1
ATOM 805 N N . GLY A 1 105 ? -0.62 5.789 2.078 1 98.81 105 GLY A N 1
ATOM 806 C CA . GLY A 1 105 ? 0.708 5.797 2.668 1 98.81 105 GLY A CA 1
ATOM 807 C C . GLY A 1 105 ? 1.81 6.055 1.658 1 98.81 105 GLY A C 1
ATOM 808 O O . GLY A 1 105 ? 2.912 6.465 2.025 1 98.81 105 GLY A O 1
ATOM 809 N N . ALA A 1 106 ? 1.55 5.891 0.396 1 98.88 106 ALA A N 1
ATOM 810 C CA . ALA A 1 106 ? 2.541 6.09 -0.658 1 98.88 106 ALA A CA 1
ATOM 811 C C . ALA A 1 106 ? 3.043 7.531 -0.674 1 98.88 106 ALA A C 1
ATOM 813 O O . ALA A 1 106 ? 4.145 7.809 -1.154 1 98.88 106 ALA A O 1
ATOM 814 N N . MET A 1 107 ? 2.283 8.438 -0.086 1 98.75 107 MET A N 1
ATOM 815 C CA . MET A 1 107 ? 2.643 9.852 -0.156 1 98.75 107 MET A CA 1
ATOM 816 C C . MET A 1 107 ? 3.939 10.125 0.6 1 98.75 107 MET A C 1
ATOM 818 O O . MET A 1 107 ? 4.574 11.164 0.399 1 98.75 107 MET A O 1
ATOM 822 N N . TRP A 1 108 ? 4.281 9.227 1.54 1 98.94 108 TRP A N 1
ATOM 823 C CA . TRP A 1 108 ? 5.465 9.422 2.365 1 98.94 108 TRP A CA 1
ATOM 824 C C . TRP A 1 108 ? 6.707 8.852 1.687 1 98.94 108 TRP A C 1
ATOM 826 O O . TRP A 1 108 ? 7.824 9.031 2.168 1 98.94 108 TRP A O 1
ATOM 836 N N . GLU A 1 109 ? 6.473 8.109 0.616 1 98.81 109 GLU A N 1
ATOM 837 C CA . GLU A 1 109 ? 7.547 7.453 -0.123 1 98.81 109 GLU A CA 1
ATOM 838 C C . GLU A 1 109 ? 8.156 8.398 -1.158 1 98.81 109 GLU A C 1
ATOM 840 O O . GLU A 1 109 ? 8.211 9.609 -0.946 1 98.81 109 GLU A O 1
ATOM 845 N N . ASP A 1 110 ? 8.711 7.945 -2.244 1 98.81 110 ASP A N 1
ATOM 846 C CA . ASP A 1 110 ? 9.398 8.82 -3.189 1 98.81 110 ASP A CA 1
ATOM 847 C C . ASP A 1 110 ? 8.492 9.969 -3.631 1 98.81 110 ASP A C 1
ATOM 849 O O . ASP A 1 110 ? 7.277 9.797 -3.758 1 98.81 110 ASP A O 1
ATOM 853 N N . THR A 1 111 ? 9.086 11.117 -3.857 1 98.62 111 THR A N 1
ATOM 854 C CA . THR A 1 111 ? 8.344 12.266 -4.379 1 98.62 111 THR A CA 1
ATOM 855 C C . THR A 1 111 ? 8 12.062 -5.852 1 98.62 111 THR A C 1
ATOM 857 O O . THR A 1 111 ? 8.602 11.219 -6.523 1 98.62 111 THR A O 1
ATOM 860 N N . PRO A 1 112 ? 7.031 12.781 -6.312 1 97.81 112 PRO A N 1
ATOM 861 C CA . PRO A 1 112 ? 6.598 12.586 -7.699 1 97.81 112 PRO A CA 1
ATOM 862 C C . PRO A 1 112 ? 7.738 12.734 -8.703 1 97.81 112 PRO A C 1
ATOM 864 O O . PRO A 1 112 ? 7.719 12.102 -9.758 1 97.81 112 PRO A O 1
ATOM 867 N N . ASP A 1 113 ? 8.758 13.547 -8.383 1 97.75 113 ASP A N 1
ATOM 868 C CA . ASP A 1 113 ? 9.867 13.773 -9.305 1 97.75 113 ASP A CA 1
ATOM 869 C C . ASP A 1 113 ? 11 12.781 -9.047 1 97.75 113 ASP A C 1
ATOM 871 O O . ASP A 1 113 ? 12.109 12.953 -9.562 1 97.75 113 ASP A O 1
ATOM 875 N N . GLY A 1 114 ? 10.805 11.797 -8.258 1 97.56 114 GLY A N 1
ATOM 876 C CA . GLY A 1 114 ? 11.703 10.664 -8.164 1 97.56 114 GLY A CA 1
ATOM 877 C C . GLY A 1 114 ? 12.727 10.797 -7.047 1 97.56 114 GLY A C 1
ATOM 878 O O . GLY A 1 114 ? 13.602 9.945 -6.898 1 97.56 114 GLY A O 1
ATOM 879 N N . ARG A 1 115 ? 12.648 11.805 -6.188 1 98.31 115 ARG A N 1
ATOM 880 C CA . ARG A 1 115 ? 13.562 11.969 -5.059 1 98.31 115 ARG A CA 1
ATOM 881 C C . ARG A 1 115 ? 13.148 11.078 -3.889 1 98.31 115 ARG A C 1
ATOM 883 O O . ARG A 1 115 ? 11.977 10.711 -3.77 1 98.31 115 ARG A O 1
ATOM 890 N N . PRO A 1 116 ? 14.125 10.734 -3.029 1 97.88 116 PRO A N 1
ATOM 891 C CA . PRO A 1 116 ? 13.727 10.047 -1.797 1 97.88 116 PRO A CA 1
ATOM 892 C C . PRO A 1 116 ? 12.719 10.844 -0.976 1 97.88 116 PRO A C 1
ATOM 894 O O . PRO A 1 116 ? 12.859 12.062 -0.837 1 97.88 116 PRO A O 1
ATOM 897 N N . GLY A 1 117 ? 11.727 10.148 -0.487 1 98.62 117 GLY A N 1
ATOM 898 C CA . GLY A 1 117 ? 10.711 10.789 0.337 1 98.62 117 GLY A CA 1
ATOM 899 C C . GLY A 1 117 ? 10.984 10.664 1.824 1 98.62 117 GLY A C 1
ATOM 900 O O . GLY A 1 117 ? 12.086 10.273 2.229 1 98.62 117 GLY A O 1
ATOM 901 N N . TRP A 1 118 ? 10 11.109 2.615 1 98.94 118 TRP A N 1
ATOM 902 C CA . TRP A 1 118 ? 10.18 11.195 4.059 1 98.94 118 TRP A CA 1
ATOM 903 C C . TRP A 1 118 ? 10.336 9.805 4.672 1 98.94 118 TRP A C 1
ATOM 905 O O . TRP A 1 118 ? 11.039 9.641 5.672 1 98.94 118 TRP A O 1
ATOM 915 N N . LEU A 1 119 ? 9.727 8.766 4.062 1 98.88 119 LEU A N 1
ATOM 916 C CA . LEU A 1 119 ? 9.93 7.422 4.598 1 98.88 119 LEU A CA 1
ATOM 917 C C . LEU A 1 119 ? 11.406 7.051 4.582 1 98.88 119 LEU A C 1
ATOM 919 O O . LEU A 1 119 ? 11.961 6.648 5.605 1 98.88 119 LEU A O 1
ATOM 923 N N . GLN A 1 120 ? 12.039 7.188 3.436 1 98.5 120 GLN A N 1
ATOM 924 C CA . GLN A 1 120 ? 13.461 6.883 3.326 1 98.5 120 GLN A CA 1
ATOM 925 C C . GLN A 1 120 ? 14.281 7.723 4.301 1 98.5 120 GLN A C 1
ATOM 927 O O . GLN A 1 120 ? 15.164 7.199 4.988 1 98.5 120 GLN A O 1
ATOM 932 N N . ARG A 1 121 ? 14 9.008 4.375 1 98.75 121 ARG A N 1
ATOM 933 C CA . ARG A 1 121 ? 14.766 9.922 5.215 1 98.75 121 ARG A CA 1
ATOM 934 C C . ARG A 1 121 ? 14.609 9.57 6.691 1 98.75 121 ARG A C 1
ATOM 936 O O . ARG A 1 121 ? 15.57 9.609 7.453 1 98.75 121 ARG A O 1
ATOM 943 N N . LEU A 1 122 ? 13.383 9.266 7.055 1 98.88 122 LEU A N 1
ATOM 944 C CA . LEU A 1 122 ? 13.125 8.867 8.438 1 98.88 122 LEU A CA 1
ATOM 945 C C . LEU A 1 122 ? 13.875 7.586 8.781 1 98.88 122 LEU A C 1
ATOM 947 O O . LEU A 1 122 ? 14.445 7.473 9.867 1 98.88 122 LEU A O 1
ATOM 951 N N . LEU A 1 123 ? 13.852 6.633 7.883 1 98.69 123 LEU A N 1
ATOM 952 C CA . LEU A 1 123 ? 14.539 5.371 8.133 1 98.69 123 LEU A CA 1
ATOM 953 C C . LEU A 1 123 ? 16.047 5.574 8.203 1 98.69 123 LEU A C 1
ATOM 955 O O . LEU A 1 123 ? 16.719 4.984 9.047 1 98.69 123 LEU A O 1
ATOM 959 N N . GLU A 1 124 ? 16.547 6.43 7.375 1 98.06 124 GLU A N 1
ATOM 960 C CA . GLU A 1 124 ? 17.969 6.777 7.422 1 98.06 124 GLU A CA 1
ATOM 961 C C . GLU A 1 124 ? 18.328 7.426 8.758 1 98.06 124 GLU A C 1
ATOM 963 O O . GLU A 1 124 ? 19.453 7.262 9.25 1 98.06 124 GLU A O 1
ATOM 968 N N . ALA A 1 125 ? 17.391 8.133 9.25 1 98.19 125 ALA A N 1
ATOM 969 C CA . ALA A 1 125 ? 17.609 8.82 10.523 1 98.19 125 ALA A CA 1
ATOM 970 C C . ALA A 1 125 ? 17.344 7.879 11.703 1 98.19 125 ALA A C 1
ATOM 972 O O . ALA A 1 125 ? 17.25 8.32 12.852 1 98.19 125 ALA A O 1
ATOM 973 N N . ARG A 1 126 ? 17.062 6.59 11.445 1 97.88 126 ARG A N 1
ATOM 974 C CA . ARG A 1 126 ? 16.875 5.523 12.414 1 97.88 126 ARG A CA 1
ATOM 975 C C . ARG A 1 126 ? 15.578 5.699 13.188 1 97.88 126 ARG A C 1
ATOM 977 O O . ARG A 1 126 ? 15.508 5.398 14.383 1 97.88 126 ARG A O 1
ATOM 984 N N . VAL A 1 127 ? 14.633 6.27 12.578 1 98.56 127 VAL A N 1
ATOM 985 C CA . VAL A 1 127 ? 13.305 6.355 13.164 1 98.56 127 VAL A CA 1
ATOM 986 C C . VAL A 1 127 ? 12.492 5.121 12.781 1 98.56 127 VAL A C 1
ATOM 988 O O . VAL A 1 127 ? 12.375 4.785 11.602 1 98.56 127 VAL A O 1
ATOM 991 N N . SER A 1 128 ? 11.961 4.359 13.781 1 98.75 128 SER A N 1
ATOM 992 C CA . SER A 1 128 ? 10.953 3.34 13.484 1 98.75 128 SER A CA 1
ATOM 993 C C . SER A 1 128 ? 9.648 3.971 13.031 1 98.75 128 SER A C 1
ATOM 995 O O . SER A 1 128 ? 9.172 4.938 13.633 1 98.75 128 SER A O 1
ATOM 997 N N . VAL A 1 129 ? 9.102 3.379 11.969 1 98.88 129 VAL A N 1
ATOM 998 C CA . VAL A 1 129 ? 7.98 4.055 11.328 1 98.88 129 VAL A CA 1
ATOM 999 C C . VAL A 1 129 ? 6.844 3.061 11.094 1 98.88 129 VAL A C 1
ATOM 1001 O O . VAL A 1 129 ? 7.086 1.908 10.727 1 98.88 129 VAL A O 1
ATOM 1004 N N . TYR A 1 130 ? 5.609 3.475 11.391 1 98.94 130 TYR A N 1
ATOM 1005 C CA . TYR A 1 130 ? 4.383 2.846 10.922 1 98.94 130 TYR A CA 1
ATOM 1006 C C . TYR A 1 130 ? 3.688 3.717 9.883 1 98.94 130 TYR A C 1
ATOM 1008 O O . TYR A 1 130 ? 3.455 4.906 10.117 1 98.94 130 TYR A O 1
ATOM 1016 N N . VAL A 1 131 ? 3.406 3.186 8.711 1 98.94 131 VAL A N 1
ATOM 1017 C CA . VAL A 1 131 ? 2.707 3.881 7.637 1 98.94 131 VAL A CA 1
ATOM 1018 C C . VAL A 1 131 ? 1.283 3.34 7.512 1 98.94 131 VAL A C 1
ATOM 1020 O O . VAL A 1 131 ? 1.085 2.146 7.273 1 98.94 131 VAL A O 1
ATOM 1023 N N . VAL A 1 132 ? 0.272 4.234 7.578 1 98.94 132 VAL A N 1
ATOM 1024 C CA . VAL A 1 132 ? -1.123 3.814 7.629 1 98.94 132 VAL A CA 1
ATOM 1025 C C . VAL A 1 132 ? -1.784 4.051 6.273 1 98.94 132 VAL A C 1
ATOM 1027 O O . VAL A 1 132 ? -1.577 5.094 5.648 1 98.94 132 VAL A O 1
ATOM 1030 N N . ASP A 1 133 ? -2.398 3.08 5.703 1 98.94 133 ASP A N 1
ATOM 1031 C CA . ASP A 1 133 ? -3.531 3.279 4.805 1 98.94 133 ASP A CA 1
ATOM 1032 C C . ASP A 1 133 ? -4.855 3.17 5.559 1 98.94 133 ASP A C 1
ATOM 1034 O O . ASP A 1 133 ? -5.254 2.078 5.973 1 98.94 133 ASP A O 1
ATOM 1038 N N . ASN A 1 134 ? -5.477 4.273 5.719 1 98.25 134 ASN A N 1
ATOM 1039 C CA . ASN A 1 134 ? -6.688 4.316 6.531 1 98.25 134 ASN A CA 1
ATOM 1040 C C . ASN A 1 134 ? -7.875 3.703 5.797 1 98.25 134 ASN A C 1
ATOM 1042 O O . ASN A 1 134 ? -7.754 3.297 4.641 1 98.25 134 ASN A O 1
ATOM 1046 N N . VAL A 1 135 ? -8.984 3.613 6.465 1 97.31 135 VAL A N 1
ATOM 1047 C CA . VAL A 1 135 ? -10.219 3.062 5.922 1 97.31 135 VAL A CA 1
ATOM 1048 C C . VAL A 1 135 ? -10.516 3.695 4.562 1 97.31 135 VAL A C 1
ATOM 1050 O O . VAL A 1 135 ? -10.367 4.906 4.391 1 97.31 135 VAL A O 1
ATOM 1053 N N . GLU A 1 136 ? -10.883 2.783 3.549 1 94.5 136 GLU A N 1
ATOM 1054 C CA . GLU A 1 136 ? -11.445 3.064 2.232 1 94.5 136 GLU A CA 1
ATOM 1055 C C . GLU A 1 136 ? -10.344 3.303 1.201 1 94.5 136 GLU A C 1
ATOM 1057 O O . GLU A 1 136 ? -10.625 3.613 0.043 1 94.5 136 GLU A O 1
ATOM 1062 N N . ARG A 1 137 ? -9.07 3.209 1.531 1 93.38 137 ARG A N 1
ATOM 1063 C CA . ARG A 1 137 ? -8.117 3.516 0.467 1 93.38 137 ARG A CA 1
ATOM 1064 C C . ARG A 1 137 ? -6.84 2.695 0.62 1 93.38 137 ARG A C 1
ATOM 1066 O O . ARG A 1 137 ? -6.578 2.135 1.687 1 93.38 137 ARG A O 1
ATOM 1073 N N . GLY A 1 138 ? -6.094 2.615 -0.497 1 98.12 138 GLY A N 1
ATOM 1074 C CA . GLY A 1 138 ? -4.832 1.888 -0.518 1 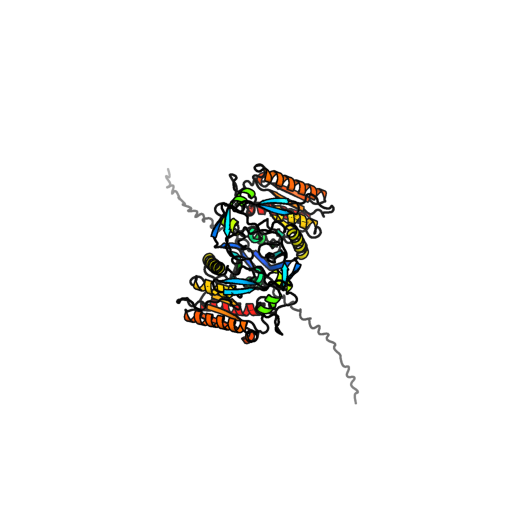98.12 138 GLY A CA 1
ATOM 1075 C C . GLY A 1 138 ? -4.992 0.409 -0.22 1 98.12 138 GLY A C 1
ATOM 1076 O O . GLY A 1 138 ? -5.914 -0.236 -0.727 1 98.12 138 GLY A O 1
ATOM 1077 N N . ARG A 1 139 ? -4.086 -0.087 0.582 1 98.81 139 ARG A N 1
ATOM 1078 C CA . ARG A 1 139 ? -4.066 -1.52 0.862 1 98.81 139 ARG A CA 1
ATOM 1079 C C . ARG A 1 139 ? -5.098 -1.885 1.925 1 98.81 139 ARG A C 1
ATOM 1081 O O . ARG A 1 139 ? -5.363 -3.066 2.156 1 98.81 139 ARG A O 1
ATOM 1088 N N . ALA A 1 140 ? -5.766 -0.874 2.521 1 98.5 140 ALA A N 1
ATOM 1089 C CA . ALA A 1 140 ? -6.895 -1.143 3.408 1 98.5 140 ALA A CA 1
ATOM 1090 C C . ALA A 1 140 ? -8.109 -1.605 2.619 1 98.5 140 ALA A C 1
ATOM 1092 O O . ALA A 1 140 ? -9.023 -2.217 3.178 1 98.5 140 ALA A O 1
ATOM 1093 N N . GLY A 1 141 ? -8.133 -1.295 1.337 1 97.25 141 GLY A N 1
ATOM 1094 C CA . GLY A 1 141 ? -9.281 -1.62 0.512 1 97.25 141 GLY A CA 1
ATOM 1095 C C . GLY A 1 141 ? -10.477 -0.715 0.767 1 97.25 141 GLY A C 1
ATOM 1096 O O . GLY A 1 141 ? -10.312 0.434 1.182 1 97.25 141 GLY A O 1
ATOM 1097 N N . PHE A 1 142 ? -11.648 -1.187 0.291 1 97.06 142 PHE A N 1
ATOM 1098 C CA . PHE A 1 142 ? -12.891 -0.458 0.489 1 97.06 142 PHE A CA 1
ATOM 1099 C C . PHE A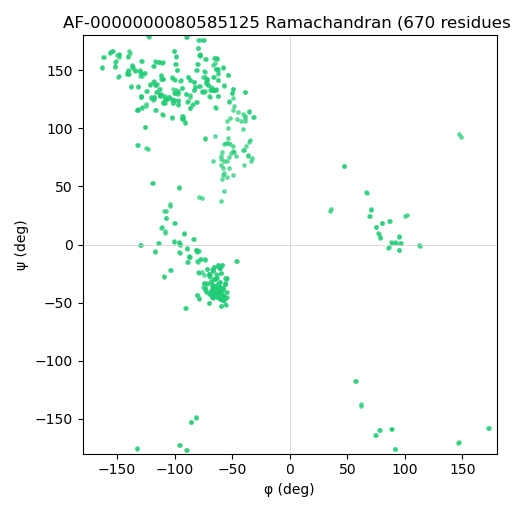 1 142 ? -14.086 -1.408 0.461 1 97.06 142 PHE A C 1
ATOM 1101 O O . PHE A 1 142 ? -13.938 -2.588 0.134 1 97.06 142 PHE A O 1
ATOM 1108 N N . CYS A 1 143 ? -15.188 -0.914 0.898 1 96.88 143 CYS A N 1
ATOM 1109 C CA . CYS A 1 143 ? -16.406 -1.712 0.898 1 96.88 143 CYS A CA 1
ATOM 1110 C C . CYS A 1 143 ? -17.125 -1.605 -0.439 1 96.88 143 CYS A C 1
ATOM 1112 O O . CYS A 1 143 ? -17.594 -0.526 -0.816 1 96.88 143 CYS A O 1
ATOM 1114 N N . ALA A 1 144 ? -17.266 -2.691 -1.124 1 95.06 144 ALA A N 1
ATOM 1115 C CA . ALA A 1 144 ? -17.969 -2.715 -2.406 1 95.06 144 ALA A CA 1
ATOM 1116 C C . ALA A 1 144 ? -19.312 -3.416 -2.285 1 95.06 144 ALA A C 1
ATOM 1118 O O . ALA A 1 144 ? -19.953 -3.744 -3.293 1 95.06 144 ALA A O 1
ATOM 1119 N N . LEU A 1 145 ? -19.75 -3.711 -1.076 1 95.62 145 LEU A N 1
ATOM 1120 C CA . LEU A 1 145 ? -21.016 -4.406 -0.848 1 95.62 145 LEU A CA 1
ATOM 1121 C C . LEU A 1 145 ? -22.188 -3.453 -1.003 1 95.62 145 LEU A C 1
ATOM 1123 O O . LEU A 1 145 ? -22.172 -2.336 -0.478 1 95.62 145 LEU A O 1
ATOM 1127 N N . ASP A 1 146 ? -23.188 -3.928 -1.666 1 92.31 146 ASP A N 1
ATOM 1128 C CA . ASP A 1 146 ? -24.375 -3.105 -1.883 1 92.31 146 ASP A CA 1
ATOM 1129 C C . ASP A 1 146 ? -25.094 -2.805 -0.564 1 92.31 146 ASP A C 1
ATOM 1131 O O . ASP A 1 146 ? -25.25 -3.693 0.276 1 92.31 146 ASP A O 1
ATOM 1135 N N . GLY A 1 147 ? -25.438 -1.539 -0.387 1 90.81 147 GLY A N 1
ATOM 1136 C CA . GLY A 1 147 ? -26.297 -1.161 0.719 1 90.81 147 GLY A CA 1
ATOM 1137 C C . GLY A 1 147 ? -25.547 -0.906 2.008 1 90.81 147 GLY A C 1
ATOM 1138 O O . GLY A 1 147 ? -26.141 -0.524 3.02 1 90.81 147 GLY A O 1
ATOM 1139 N N . VAL A 1 148 ? -24.234 -1.099 2.006 1 93.06 148 VAL A N 1
ATOM 1140 C CA . VAL A 1 148 ? -23.469 -0.933 3.232 1 93.06 148 VAL A CA 1
ATOM 1141 C C . VAL A 1 148 ? -22.984 0.512 3.352 1 93.06 148 VAL A C 1
ATOM 1143 O O . VAL A 1 148 ? -23.156 1.146 4.395 1 93.06 148 VAL A O 1
ATOM 1146 N N . TRP A 1 149 ? -22.281 1.032 2.357 1 91.25 149 TRP A N 1
ATOM 1147 C CA . TRP A 1 149 ? -21.953 2.449 2.281 1 91.25 149 TRP A CA 1
ATOM 1148 C C . TRP A 1 149 ? -22.891 3.186 1.331 1 91.25 149 TRP A C 1
ATOM 1150 O O . TRP A 1 149 ? -23.094 2.754 0.195 1 91.25 149 TRP A O 1
ATOM 1160 N N . PRO A 1 150 ? -23.453 4.301 1.773 1 86.62 150 PRO A N 1
ATOM 1161 C CA . PRO A 1 150 ? -24.469 4.984 0.957 1 86.62 150 PRO A CA 1
ATOM 1162 C C . PRO A 1 150 ? -23.844 5.82 -0.162 1 86.62 150 PRO A C 1
ATOM 1164 O O . PRO A 1 150 ? -24.516 6.098 -1.166 1 86.62 150 PRO A O 1
ATOM 1167 N N . ASP A 1 151 ? -22.625 6.223 -0.006 1 87.62 151 ASP A N 1
ATOM 1168 C CA . ASP A 1 151 ? -22.031 7.176 -0.929 1 87.62 151 ASP A CA 1
ATOM 1169 C C . ASP A 1 151 ? -21.156 6.461 -1.965 1 87.62 151 ASP A C 1
ATOM 1171 O O . ASP A 1 151 ? -20.812 5.293 -1.792 1 87.62 151 ASP A O 1
ATOM 1175 N N . ARG A 1 152 ? -20.906 7.195 -3.037 1 89.44 152 ARG A N 1
ATOM 1176 C CA . ARG A 1 152 ? -19.938 6.758 -4.047 1 89.44 152 ARG A CA 1
ATOM 1177 C C . ARG A 1 152 ? -18.594 7.434 -3.854 1 89.44 152 ARG A C 1
ATOM 1179 O O . ARG A 1 152 ? -18.516 8.523 -3.285 1 89.44 152 ARG A O 1
ATOM 1186 N N . PRO A 1 153 ? -17.562 6.77 -4.348 1 93.81 153 PRO A N 1
ATOM 1187 C CA . PRO A 1 153 ? -16.25 7.418 -4.238 1 93.81 153 PRO A CA 1
ATOM 1188 C C . PRO A 1 153 ? -16.078 8.578 -5.211 1 93.81 153 PRO A C 1
ATOM 1190 O O . PRO A 1 153 ? -16.656 8.562 -6.305 1 93.81 153 PRO A O 1
ATOM 1193 N N . LEU A 1 154 ? -15.305 9.555 -4.762 1 94 154 LEU A N 1
ATOM 1194 C CA . LEU A 1 154 ? -15.008 10.742 -5.547 1 94 154 LEU A CA 1
ATOM 1195 C C . LEU A 1 154 ? -13.523 10.812 -5.887 1 94 154 LEU A C 1
ATOM 1197 O O . LEU A 1 154 ? -12.672 10.5 -5.051 1 94 154 LEU A O 1
ATOM 1201 N N . SER A 1 155 ? -13.242 11.18 -7.109 1 95.44 155 SER A N 1
ATOM 1202 C CA . SER A 1 155 ? -11.867 11.422 -7.535 1 95.44 155 SER A CA 1
ATOM 1203 C C . SER A 1 155 ? -11.57 12.914 -7.605 1 95.44 155 SER A C 1
ATOM 1205 O O . SER A 1 155 ? -12.438 13.711 -7.965 1 95.44 155 SER A O 1
ATOM 1207 N N . ARG A 1 156 ? -10.383 13.266 -7.242 1 96.38 156 ARG A N 1
ATOM 1208 C CA . ARG A 1 156 ? -9.945 14.648 -7.324 1 96.38 156 ARG A CA 1
ATOM 1209 C C . ARG A 1 156 ? -9.148 14.906 -8.602 1 96.38 156 ARG A C 1
ATOM 1211 O O . ARG A 1 156 ? -8.195 14.18 -8.898 1 96.38 156 ARG A O 1
ATOM 1218 N N . SER A 1 157 ? -9.523 15.938 -9.328 1 97.94 157 SER A N 1
ATOM 1219 C CA . SER A 1 157 ? -8.828 16.266 -10.57 1 97.94 157 SER A CA 1
ATOM 1220 C C . SER A 1 157 ? -7.512 16.984 -10.297 1 97.94 157 SER A C 1
ATOM 1222 O O . SER A 1 157 ? -7.293 17.484 -9.195 1 97.94 157 SER A O 1
ATOM 1224 N N . ASP A 1 158 ? -6.668 16.984 -11.32 1 98.31 158 ASP A N 1
ATOM 1225 C CA . ASP A 1 158 ? -5.414 17.734 -11.234 1 98.31 158 ASP A CA 1
ATOM 1226 C C . ASP A 1 158 ? -5.676 19.219 -10.992 1 98.31 158 ASP A C 1
ATOM 1228 O O . ASP A 1 158 ? -4.938 19.875 -10.25 1 98.31 158 ASP A O 1
ATOM 1232 N N . GLU A 1 159 ? -6.703 19.75 -11.594 1 97.5 159 GLU A N 1
ATOM 1233 C CA . GLU A 1 159 ? -7.051 21.156 -11.453 1 97.5 159 GLU A CA 1
ATOM 1234 C C . GLU A 1 159 ? -7.496 21.469 -10.031 1 97.5 159 GLU A C 1
ATOM 1236 O O . GLU A 1 159 ? -7.09 22.484 -9.461 1 97.5 159 GLU A O 1
ATOM 1241 N N . GLU A 1 160 ? -8.336 20.641 -9.508 1 96 160 GLU A N 1
ATOM 1242 C CA . GLU A 1 160 ? -8.734 20.828 -8.117 1 96 160 GLU A CA 1
ATOM 1243 C C . GLU A 1 160 ? -7.539 20.719 -7.18 1 96 160 GLU A C 1
ATOM 1245 O O . GLU A 1 160 ? -7.395 21.516 -6.25 1 96 160 GLU A O 1
ATOM 1250 N N . SER A 1 161 ? -6.656 19.703 -7.414 1 97.12 161 SER A N 1
ATOM 1251 C CA . SER A 1 161 ? -5.445 19.562 -6.617 1 97.12 161 SER A CA 1
ATOM 1252 C C . SER A 1 161 ? -4.578 20.812 -6.684 1 97.12 161 SER A C 1
ATOM 1254 O O . SER A 1 161 ? -4.117 21.312 -5.652 1 97.12 161 SER A O 1
ATOM 1256 N N . ALA A 1 162 ? -4.375 21.281 -7.855 1 97.25 162 ALA A N 1
ATOM 1257 C CA . ALA A 1 162 ? -3.523 22.453 -8.039 1 97.25 162 ALA A CA 1
ATOM 1258 C C . ALA A 1 162 ? -4.051 23.641 -7.242 1 97.25 162 ALA A C 1
ATOM 1260 O O . ALA A 1 162 ? -3.275 24.391 -6.652 1 97.25 162 ALA A O 1
ATOM 1261 N N . LYS A 1 163 ? -5.348 23.766 -7.203 1 95.38 163 LYS A N 1
ATOM 1262 C CA . LYS A 1 163 ? -5.969 24.859 -6.469 1 95.38 163 LYS A CA 1
ATOM 1263 C C . LYS A 1 163 ? -5.816 24.688 -4.965 1 95.38 163 LYS A C 1
ATOM 1265 O O . LYS A 1 163 ? -5.297 25.562 -4.273 1 95.38 163 LYS A O 1
ATOM 1270 N N . ILE A 1 164 ? -6.152 23.547 -4.496 1 94.81 164 ILE A N 1
ATOM 1271 C CA . ILE A 1 164 ? -6.195 23.328 -3.053 1 94.81 164 ILE A CA 1
ATOM 1272 C C . ILE A 1 164 ? -4.773 23.219 -2.506 1 94.81 164 ILE A C 1
ATOM 1274 O O . ILE A 1 164 ? -4.52 23.562 -1.347 1 94.81 164 ILE A O 1
ATOM 1278 N N . TYR A 1 165 ? -3.799 22.781 -3.367 1 98 165 TYR A N 1
ATOM 1279 C CA . TYR A 1 165 ? -2.436 22.578 -2.893 1 98 165 TYR A CA 1
ATOM 1280 C C . TYR A 1 165 ? -1.572 23.797 -3.148 1 98 165 TYR A C 1
ATOM 1282 O O . TYR A 1 165 ? -0.384 23.812 -2.82 1 98 165 TYR A O 1
ATOM 1290 N N . ARG A 1 166 ? -2.139 24.844 -3.738 1 98.19 166 ARG A N 1
ATOM 1291 C CA . ARG A 1 166 ? -1.518 26.156 -3.926 1 98.19 166 ARG A CA 1
ATOM 1292 C C . ARG A 1 166 ? -0.335 26.062 -4.883 1 98.19 166 ARG A C 1
ATOM 1294 O O . ARG A 1 166 ? 0.727 26.641 -4.621 1 98.19 166 ARG A O 1
ATOM 1301 N N . PHE A 1 167 ? -0.518 25.328 -6.027 1 97.62 167 PHE A N 1
ATOM 1302 C CA . PHE A 1 167 ? 0.515 25.188 -7.047 1 97.62 167 PHE A CA 1
ATOM 1303 C C . PHE A 1 167 ? 0.541 26.391 -7.969 1 97.62 167 PHE A C 1
ATOM 1305 O O . PHE A 1 167 ? 1.44 26.531 -8.797 1 97.62 167 PHE A O 1
ATOM 1312 N N . GLY A 1 168 ? -0.354 27.359 -7.863 1 94.5 168 GLY A N 1
ATOM 1313 C CA . GLY A 1 168 ? -0.51 28.438 -8.82 1 94.5 168 GLY A CA 1
ATOM 1314 C C . GLY A 1 168 ? 0.236 29.703 -8.414 1 94.5 168 GLY A C 1
ATOM 1315 O O . GLY A 1 168 ? 0.279 30.672 -9.172 1 94.5 168 GLY A O 1
ATOM 1316 N N . TYR A 1 169 ? 0.78 29.719 -7.262 1 97.19 169 TYR A N 1
ATOM 1317 C CA . TYR A 1 169 ? 1.432 30.938 -6.781 1 97.19 169 TYR A CA 1
ATOM 1318 C C . TYR A 1 169 ? 2.879 31 -7.25 1 97.19 169 TYR A C 1
ATOM 1320 O O . TYR A 1 169 ? 3.574 29.984 -7.285 1 97.19 169 TYR A O 1
ATOM 1328 N N . ALA A 1 170 ? 3.293 32.188 -7.586 1 97 170 ALA A N 1
ATOM 1329 C CA . ALA A 1 170 ? 4.672 32.375 -8.016 1 97 170 ALA A CA 1
ATOM 1330 C C . ALA A 1 170 ? 5.652 32.031 -6.906 1 97 170 ALA A C 1
ATOM 1332 O O . ALA A 1 170 ? 5.484 32.438 -5.758 1 97 170 ALA A O 1
ATOM 1333 N N . GLY A 1 171 ? 6.605 31.172 -7.27 1 97.44 171 GLY A N 1
ATOM 1334 C CA . GLY A 1 171 ? 7.641 30.828 -6.309 1 97.44 171 GLY A CA 1
ATOM 1335 C C . GLY A 1 171 ? 7.352 29.547 -5.555 1 97.44 171 GLY A C 1
ATOM 1336 O O . GLY A 1 171 ? 8.125 29.141 -4.691 1 97.44 171 GLY A O 1
ATOM 1337 N N . HIS A 1 172 ? 6.219 28.906 -5.891 1 97.69 172 HIS A N 1
ATOM 1338 C CA . HIS A 1 172 ? 5.941 27.641 -5.211 1 97.69 172 HIS A CA 1
ATOM 1339 C C . HIS A 1 172 ? 7.008 26.594 -5.535 1 97.69 172 HIS A C 1
ATOM 1341 O O . HIS A 1 172 ? 7.668 26.672 -6.57 1 97.69 172 HIS A O 1
ATOM 1347 N N . ARG A 1 173 ? 7.117 25.578 -4.695 1 98.56 173 ARG A N 1
ATOM 1348 C CA . ARG A 1 173 ? 8.266 24.688 -4.766 1 98.56 173 ARG A CA 1
ATOM 1349 C C . ARG A 1 173 ? 7.855 23.281 -5.207 1 98.56 173 ARG A C 1
ATOM 1351 O O . ARG A 1 173 ? 8.688 22.391 -5.309 1 98.56 173 ARG A O 1
ATOM 1358 N N . PHE A 1 174 ? 6.566 23.078 -5.477 1 98.69 174 PHE A N 1
ATOM 1359 C CA . PHE A 1 174 ? 6.164 21.781 -6.012 1 98.69 174 PHE A CA 1
ATOM 1360 C C . PHE A 1 174 ? 6.695 21.594 -7.43 1 98.69 174 PHE A C 1
ATOM 1362 O O . PHE A 1 174 ? 6.598 22.484 -8.258 1 98.69 174 PHE A O 1
ATOM 1369 N N . PRO A 1 175 ? 7.301 20.391 -7.727 1 98.38 175 PRO A N 1
ATOM 1370 C CA . PRO A 1 175 ? 7.793 20.156 -9.086 1 98.38 175 PRO A CA 1
ATOM 1371 C C . PRO A 1 175 ? 6.664 19.906 -10.086 1 98.38 175 PRO A C 1
ATOM 1373 O O . PRO A 1 175 ? 6.363 18.75 -10.406 1 98.38 175 PRO A O 1
ATOM 1376 N N . LEU A 1 176 ? 6.215 20.906 -10.68 1 97.19 176 LEU A N 1
ATOM 1377 C CA . LEU A 1 176 ? 5.016 20.844 -11.516 1 97.19 176 LEU A CA 1
ATOM 1378 C C . LEU A 1 176 ? 5.234 19.938 -12.719 1 97.19 176 LEU A C 1
ATOM 1380 O O . LEU A 1 176 ? 4.285 19.344 -13.242 1 97.19 176 LEU A O 1
ATOM 1384 N N . ASP A 1 177 ? 6.465 19.828 -13.18 1 96.88 177 ASP A N 1
ATOM 1385 C CA . ASP A 1 177 ? 6.773 18.938 -14.297 1 96.88 177 ASP A CA 1
ATOM 1386 C C . ASP A 1 177 ? 6.469 17.484 -13.953 1 96.88 177 ASP A C 1
ATOM 1388 O O . ASP A 1 177 ? 6.332 16.641 -14.844 1 96.88 177 ASP A O 1
ATOM 1392 N N . ALA A 1 178 ? 6.34 17.203 -12.641 1 97.62 178 ALA A N 1
ATOM 1393 C CA . ALA A 1 178 ? 6.082 15.844 -12.188 1 97.62 178 ALA A CA 1
ATOM 1394 C C . ALA A 1 178 ? 4.648 15.688 -11.695 1 97.62 178 ALA A C 1
ATOM 1396 O O . ALA A 1 178 ? 4.34 14.773 -10.93 1 97.62 178 ALA A O 1
ATOM 1397 N N . MET A 1 179 ? 3.746 16.562 -12.156 1 97.75 179 MET A N 1
ATOM 1398 C CA . MET A 1 179 ? 2.348 16.547 -11.742 1 97.75 179 MET A CA 1
ATOM 1399 C C . MET A 1 179 ? 1.712 15.188 -12 1 97.75 179 MET A C 1
ATOM 1401 O O . MET A 1 179 ? 0.851 14.742 -11.242 1 97.75 179 MET A O 1
ATOM 1405 N N . GLN A 1 180 ? 2.139 14.562 -13.039 1 97.69 180 GLN A N 1
ATOM 1406 C CA . GLN A 1 180 ? 1.597 13.242 -13.367 1 97.69 180 GLN A CA 1
ATOM 1407 C C . GLN A 1 180 ? 1.834 12.25 -12.234 1 97.69 180 GLN A C 1
ATOM 1409 O O . GLN A 1 180 ? 0.983 11.406 -11.961 1 97.69 180 GLN A O 1
ATOM 1414 N N . GLY A 1 181 ? 2.998 12.328 -11.617 1 97.94 181 GLY A N 1
ATOM 1415 C CA . GLY A 1 181 ? 3.305 11.461 -10.492 1 97.94 181 GLY A CA 1
ATOM 1416 C C . GLY A 1 181 ? 2.361 11.648 -9.32 1 97.94 181 GLY A C 1
ATOM 1417 O O . GLY A 1 181 ? 1.943 10.672 -8.688 1 97.94 181 GLY A O 1
ATOM 1418 N N . LEU A 1 182 ? 2.033 12.883 -9.008 1 98.44 182 LEU A N 1
ATOM 1419 C CA . LEU A 1 182 ? 1.05 13.156 -7.961 1 98.44 182 LEU A CA 1
ATOM 1420 C C . LEU A 1 182 ? -0.328 12.641 -8.367 1 98.44 182 LEU A C 1
ATOM 1422 O O . LEU A 1 182 ? -1.038 12.047 -7.555 1 98.44 182 LEU A O 1
ATOM 1426 N N . SER A 1 183 ? -0.681 12.883 -9.633 1 98.5 183 SER A N 1
ATOM 1427 C CA . SER A 1 183 ? -1.974 12.438 -10.148 1 98.5 183 SER A CA 1
ATOM 1428 C C . SER A 1 183 ? -2.127 10.922 -10.023 1 98.5 183 SER A C 1
ATOM 1430 O O . SER A 1 183 ? -3.188 10.43 -9.633 1 98.5 183 SER A O 1
ATOM 1432 N N . ALA A 1 184 ? -1.095 10.219 -10.258 1 98.31 184 ALA A N 1
ATOM 1433 C CA . ALA A 1 184 ? -1.118 8.758 -10.25 1 98.31 184 ALA A CA 1
ATOM 1434 C C . ALA A 1 184 ? -1.3 8.219 -8.836 1 98.31 184 ALA A C 1
ATOM 1436 O O . ALA A 1 184 ? -1.802 7.109 -8.641 1 98.31 184 ALA A O 1
ATOM 1437 N N . GLN A 1 185 ? -0.886 9.008 -7.82 1 97.94 185 GLN A N 1
ATOM 1438 C CA . GLN A 1 185 ? -1.006 8.5 -6.461 1 97.94 185 GLN A CA 1
ATOM 1439 C C . GLN A 1 185 ? -2.23 9.078 -5.762 1 97.94 185 GLN A C 1
ATOM 1441 O O . GLN A 1 185 ? -2.428 8.867 -4.562 1 97.94 185 GLN A O 1
ATOM 1446 N N . THR A 1 186 ? -3.039 9.898 -6.492 1 98 186 THR A N 1
ATOM 1447 C CA . THR A 1 186 ? -4.324 10.375 -5.988 1 98 186 THR A CA 1
ATOM 1448 C C . THR A 1 186 ? -5.402 9.312 -6.184 1 98 186 THR A C 1
ATOM 1450 O O . THR A 1 186 ? -5.621 8.836 -7.301 1 98 186 THR A O 1
ATOM 1453 N N . VAL A 1 187 ? -6.027 8.914 -5.078 1 97.88 187 VAL A N 1
ATOM 1454 C CA . VAL A 1 187 ? -6.969 7.797 -5.141 1 97.88 187 VAL A CA 1
ATOM 1455 C C . VAL A 1 187 ? -8.375 8.289 -4.781 1 97.88 187 VAL A C 1
ATOM 1457 O O . VAL A 1 187 ? -8.531 9.297 -4.098 1 97.88 187 VAL A O 1
ATOM 1460 N N . PRO A 1 188 ? -9.406 7.578 -5.211 1 96.12 188 PRO A N 1
ATOM 1461 C CA . PRO A 1 188 ? -10.773 7.949 -4.84 1 96.12 188 PRO A CA 1
ATOM 1462 C C . PRO A 1 188 ? -11.023 7.871 -3.336 1 96.12 188 PRO A C 1
ATOM 1464 O O . PRO A 1 188 ? -10.398 7.055 -2.648 1 96.12 188 PRO A O 1
ATOM 1467 N N . ARG A 1 189 ? -11.914 8.695 -2.91 1 93.75 189 ARG A N 1
ATOM 1468 C CA . ARG A 1 189 ? -12.266 8.703 -1.494 1 93.75 189 ARG A CA 1
ATOM 1469 C C . ARG A 1 189 ? -13.773 8.805 -1.306 1 93.75 189 ARG A C 1
ATOM 1471 O O . ARG A 1 189 ? -14.477 9.32 -2.176 1 93.75 189 ARG A O 1
ATOM 1478 N N . TRP A 1 190 ? -14.258 8.312 -0.182 1 93.81 190 TRP A N 1
ATOM 1479 C CA . TRP A 1 190 ? -15.664 8.406 0.18 1 93.81 190 TRP A CA 1
ATOM 1480 C C . TRP A 1 190 ? -15.914 9.578 1.116 1 93.81 190 TRP A C 1
ATOM 1482 O O . TRP A 1 190 ? -15.18 9.773 2.088 1 93.81 190 TRP A O 1
ATOM 1492 N N . PRO A 1 191 ? -16.891 10.359 0.831 1 88.44 191 PRO A N 1
ATOM 1493 C CA . PRO A 1 191 ? -17.156 11.523 1.682 1 88.44 191 PRO A CA 1
ATOM 1494 C C . PRO A 1 191 ? -17.688 11.141 3.055 1 88.44 191 PRO A C 1
ATOM 1496 O O . PRO A 1 191 ? -17.5 11.875 4.027 1 88.44 191 PRO A O 1
ATOM 1499 N N . GLY A 1 192 ? -18.312 10.023 3.213 1 86.94 192 GLY A N 1
ATOM 1500 C CA . GLY A 1 192 ? -19.047 9.703 4.422 1 86.94 192 GLY A CA 1
ATOM 1501 C C . GLY A 1 192 ? -18.281 8.789 5.363 1 86.94 192 GLY A C 1
ATOM 1502 O O . GLY A 1 192 ? -18.875 8.188 6.266 1 86.94 192 GLY A O 1
ATOM 1503 N N . THR A 1 193 ? -16.891 8.688 5.195 1 91.38 193 THR A N 1
ATOM 1504 C CA . THR A 1 193 ? -16.188 7.66 5.957 1 91.38 193 THR A CA 1
ATOM 1505 C C . THR A 1 193 ? -15.297 8.289 7.023 1 91.38 193 THR A C 1
ATOM 1507 O O . THR A 1 193 ? -14.422 7.625 7.582 1 91.38 193 THR A O 1
ATOM 1510 N N . ARG A 1 194 ? -15.445 9.57 7.371 1 91.25 194 ARG A N 1
ATOM 1511 C CA . ARG A 1 194 ? -14.555 10.25 8.305 1 91.25 194 ARG A CA 1
ATOM 1512 C C . ARG A 1 194 ? -14.594 9.586 9.68 1 91.25 194 ARG A C 1
ATOM 1514 O O . ARG A 1 194 ? -13.555 9.391 10.312 1 91.25 194 ARG A O 1
ATOM 1521 N N . ALA A 1 195 ? -15.844 9.289 10.172 1 93.44 195 ALA A N 1
ATOM 1522 C CA . ALA A 1 195 ? -15.969 8.664 11.484 1 93.44 195 ALA A CA 1
ATOM 1523 C C . ALA A 1 195 ? -15.266 7.316 11.523 1 93.44 195 ALA A C 1
ATOM 1525 O O . ALA A 1 195 ? -14.648 6.957 12.531 1 93.44 195 ALA A O 1
ATOM 1526 N N . LEU A 1 196 ? -15.367 6.57 10.469 1 96.06 196 LEU A N 1
ATOM 1527 C CA . LEU A 1 196 ? -14.688 5.285 10.359 1 96.06 196 LEU A CA 1
ATOM 1528 C C . LEU A 1 196 ? -13.18 5.469 10.375 1 96.06 196 LEU A C 1
ATOM 1530 O O . LEU A 1 196 ? -12.461 4.695 11.016 1 96.06 196 LEU A O 1
ATOM 1534 N N . GLN A 1 197 ? -12.711 6.465 9.672 1 96.5 197 GLN A N 1
ATOM 1535 C CA . GLN A 1 197 ? -11.281 6.762 9.609 1 96.5 197 GLN A CA 1
ATOM 1536 C C . GLN A 1 197 ? -10.742 7.152 10.984 1 96.5 197 GLN A C 1
ATOM 1538 O O . GLN A 1 197 ? -9.656 6.715 11.383 1 96.5 197 GLN A O 1
ATOM 1543 N N . ARG A 1 198 ? -11.469 7.996 11.664 1 97 198 ARG A N 1
ATOM 1544 C CA . ARG A 1 198 ? -11.094 8.391 13.016 1 97 198 ARG A CA 1
ATOM 1545 C C . ARG A 1 198 ? -10.945 7.176 13.922 1 97 198 ARG A C 1
ATOM 1547 O O . ARG A 1 198 ? -9.922 7.012 14.586 1 97 198 ARG A O 1
ATOM 1554 N N . GLN A 1 199 ? -11.953 6.32 13.93 1 98.25 199 GLN A N 1
ATOM 1555 C CA . GLN A 1 199 ? -11.922 5.137 14.781 1 98.25 199 GLN A CA 1
ATOM 1556 C C . GLN A 1 199 ? -10.773 4.207 14.383 1 98.25 199 GLN A C 1
ATOM 1558 O O . GLN A 1 199 ? -10.102 3.637 15.25 1 98.25 199 GLN A O 1
ATOM 1563 N N . ALA A 1 200 ? -10.578 4.082 13.148 1 98.44 200 ALA A N 1
ATOM 1564 C CA . ALA A 1 200 ? -9.516 3.213 12.664 1 98.44 200 ALA A CA 1
ATOM 1565 C C . ALA A 1 200 ? -8.148 3.684 13.172 1 98.44 200 ALA A C 1
ATOM 1567 O O . ALA A 1 200 ? -7.328 2.873 13.602 1 98.44 200 ALA A O 1
ATOM 1568 N N . LEU A 1 201 ? -7.871 4.973 13.117 1 98.62 201 LEU A N 1
ATOM 1569 C CA . LEU A 1 201 ? -6.578 5.469 13.586 1 98.62 201 LEU A CA 1
ATOM 1570 C C . LEU A 1 201 ? -6.438 5.27 15.086 1 98.62 201 LEU A C 1
ATOM 1572 O O . LEU A 1 201 ? -5.344 4.969 15.578 1 98.62 201 LEU A O 1
ATOM 1576 N N . ILE A 1 202 ? -7.535 5.453 15.859 1 98.75 202 ILE A N 1
ATOM 1577 C CA . ILE A 1 202 ? -7.516 5.18 17.297 1 98.75 202 ILE A CA 1
ATOM 1578 C C . ILE A 1 202 ? -7.141 3.721 17.531 1 98.75 202 ILE A C 1
ATOM 1580 O O . ILE A 1 202 ? -6.289 3.422 18.375 1 98.75 202 ILE A O 1
ATOM 1584 N N . ASP A 1 203 ? -7.73 2.795 16.766 1 98.81 203 ASP A N 1
ATOM 1585 C CA . ASP A 1 203 ? -7.43 1.37 16.875 1 98.81 203 ASP A CA 1
ATOM 1586 C C . ASP A 1 203 ? -5.973 1.084 16.516 1 98.81 203 ASP A C 1
ATOM 1588 O O . ASP A 1 203 ? -5.34 0.213 17.125 1 98.81 203 ASP A O 1
ATOM 1592 N N . VAL A 1 204 ? -5.457 1.795 15.523 1 98.88 204 VAL A N 1
ATOM 1593 C CA . VAL A 1 204 ? -4.062 1.648 15.125 1 98.88 204 VAL A CA 1
ATOM 1594 C C . VAL A 1 204 ? -3.15 2.01 16.297 1 98.88 204 VAL A C 1
ATOM 1596 O O . VAL A 1 204 ? -2.225 1.263 16.625 1 98.88 204 VAL A O 1
ATOM 1599 N N . VAL A 1 205 ? -3.408 3.117 16.953 1 98.88 205 VAL A N 1
ATOM 1600 C CA . VAL A 1 205 ? -2.596 3.582 18.078 1 98.88 205 VAL A CA 1
ATOM 1601 C C . VAL A 1 205 ? -2.66 2.57 19.219 1 98.88 205 VAL A C 1
ATOM 1603 O O . VAL A 1 205 ? -1.634 2.219 19.812 1 98.88 205 VAL A O 1
ATOM 1606 N N . ARG A 1 206 ? -3.83 2.076 19.484 1 98.81 206 ARG A N 1
ATOM 1607 C CA . ARG A 1 206 ? -4.004 1.115 20.562 1 98.81 206 ARG A CA 1
ATOM 1608 C C . ARG A 1 206 ? -3.271 -0.188 20.266 1 98.81 206 ARG A C 1
ATOM 1610 O O . ARG A 1 206 ? -2.748 -0.836 21.172 1 98.81 206 ARG A O 1
ATOM 1617 N N . ARG A 1 207 ? -3.24 -0.586 19.047 1 98.69 207 ARG A N 1
ATOM 1618 C CA . ARG A 1 207 ? -2.533 -1.797 18.641 1 98.69 207 ARG A CA 1
ATOM 1619 C C . ARG A 1 207 ? -1.023 -1.614 18.75 1 98.69 207 ARG A C 1
ATOM 1621 O O . ARG A 1 207 ? -0.312 -2.529 19.172 1 98.69 207 ARG A O 1
ATOM 1628 N N . ILE A 1 208 ? -0.489 -0.509 18.344 1 98.69 208 ILE A N 1
ATOM 1629 C CA . ILE A 1 208 ? 0.942 -0.23 18.312 1 98.69 208 ILE A CA 1
ATOM 1630 C C . ILE A 1 208 ? 1.457 0.009 19.734 1 98.69 208 ILE A C 1
ATOM 1632 O O . ILE A 1 208 ? 2.557 -0.427 20.078 1 98.69 208 ILE A O 1
ATOM 1636 N N . GLY A 1 209 ? 0.624 0.686 20.547 1 98.56 209 GLY A N 1
ATOM 1637 C CA . GLY A 1 209 ? 1.085 1.146 21.844 1 98.56 209 GLY A CA 1
ATOM 1638 C C . GLY A 1 209 ? 1.714 2.525 21.797 1 98.56 209 GLY A C 1
ATOM 1639 O O . GLY A 1 209 ? 1.382 3.338 20.938 1 98.56 209 GLY A O 1
ATOM 1640 N N . PRO A 1 210 ? 2.562 2.896 22.797 1 97.88 210 PRO A N 1
ATOM 1641 C CA . PRO A 1 210 ? 3.156 4.234 22.828 1 97.88 210 PRO A CA 1
ATOM 1642 C C . PRO A 1 210 ? 3.803 4.621 21.5 1 97.88 210 PRO A C 1
ATOM 1644 O O . PRO A 1 210 ? 4.598 3.855 20.938 1 97.88 210 PRO A O 1
ATOM 1647 N N . CYS A 1 211 ? 3.447 5.809 21.031 1 98.44 211 CYS A N 1
ATOM 1648 C CA . CYS A 1 211 ? 3.93 6.242 19.719 1 98.44 211 CYS A CA 1
ATOM 1649 C C . CYS A 1 211 ? 3.793 7.754 19.562 1 98.44 211 CYS A C 1
ATOM 1651 O O . CYS A 1 211 ? 3.172 8.414 20.406 1 98.44 211 CYS A O 1
ATOM 1653 N N . ALA A 1 212 ? 4.496 8.305 18.656 1 98.56 212 ALA A N 1
ATOM 1654 C CA . ALA A 1 212 ? 4.242 9.648 18.125 1 98.56 212 ALA A CA 1
ATOM 1655 C C . ALA A 1 212 ? 3.453 9.586 16.828 1 98.56 212 ALA A C 1
ATOM 1657 O O . ALA A 1 212 ? 3.527 8.602 16.094 1 98.56 212 ALA A O 1
ATOM 1658 N N . LEU A 1 213 ? 2.662 10.641 16.594 1 98.81 213 LEU A N 1
ATOM 1659 C CA . LEU A 1 213 ? 1.819 10.688 15.406 1 98.81 213 LEU A CA 1
ATOM 1660 C C . LEU A 1 213 ? 2.219 11.844 14.5 1 98.81 213 LEU A C 1
ATOM 1662 O O . LEU A 1 213 ? 2.535 12.938 14.977 1 98.81 213 LEU A O 1
ATOM 1666 N N . LEU A 1 214 ? 2.277 11.617 13.234 1 98.94 214 LEU A N 1
ATOM 1667 C CA . LEU A 1 214 ? 2.455 12.641 12.211 1 98.94 214 LEU A CA 1
ATOM 1668 C C . LEU A 1 214 ? 1.384 12.516 11.125 1 98.94 214 LEU A C 1
ATOM 1670 O O . LEU A 1 214 ? 1.26 11.477 10.484 1 98.94 214 LEU A O 1
ATOM 1674 N N . GLY A 1 215 ? 0.548 13.539 10.953 1 98.81 215 GLY A N 1
ATOM 1675 C CA . GLY A 1 215 ? -0.525 13.531 9.969 1 98.81 215 GLY A CA 1
ATOM 1676 C C . GLY A 1 215 ? -0.492 14.727 9.039 1 98.81 215 GLY A C 1
ATOM 1677 O O . GLY A 1 215 ? -0.077 15.812 9.438 1 98.81 215 GLY A O 1
ATOM 1678 N N . PHE A 1 216 ? -0.907 14.531 7.836 1 98.5 216 PHE A N 1
ATOM 1679 C CA . PHE A 1 216 ? -1.002 15.562 6.809 1 98.5 216 PHE A CA 1
ATOM 1680 C C . PHE A 1 216 ? -2.457 15.836 6.449 1 98.5 216 PHE A C 1
ATOM 1682 O O . PHE A 1 216 ? -3.213 14.906 6.148 1 98.5 216 PHE A O 1
ATOM 1689 N N . SER A 1 217 ? -2.885 17.141 6.441 1 97.5 217 SER A N 1
ATOM 1690 C CA . SER A 1 217 ? -4.195 17.547 5.938 1 97.5 217 SER A CA 1
ATOM 1691 C C . SER A 1 217 ? -5.316 16.812 6.672 1 97.5 217 SER A C 1
ATOM 1693 O O . SER A 1 217 ? -5.406 16.891 7.902 1 97.5 217 SER A O 1
ATOM 1695 N N . GLN A 1 218 ? -6.102 16.031 6.031 1 95.38 218 GLN A N 1
ATOM 1696 C CA . GLN A 1 218 ? -7.121 15.242 6.719 1 95.38 218 GLN A CA 1
ATOM 1697 C C . GLN A 1 218 ? -6.508 14.398 7.832 1 95.38 218 GLN A C 1
ATOM 1699 O O . GLN A 1 218 ? -7.086 14.281 8.914 1 95.38 218 GLN A O 1
ATOM 1704 N N . GLY A 1 219 ? -5.34 13.812 7.555 1 97.31 219 GLY A N 1
ATOM 1705 C CA . GLY A 1 219 ? -4.641 13.031 8.562 1 97.31 219 GLY A CA 1
ATOM 1706 C C . GLY A 1 219 ? -4.168 13.867 9.742 1 97.31 219 GLY A C 1
ATOM 1707 O O . GLY A 1 219 ? -4.062 13.359 10.859 1 97.31 219 GLY A O 1
ATOM 1708 N N . GLY A 1 220 ? -3.873 15.133 9.477 1 97.38 220 GLY A N 1
ATOM 1709 C CA . GLY A 1 220 ? -3.494 16.031 10.555 1 97.38 220 GLY A CA 1
ATOM 1710 C C . GLY A 1 220 ? -4.59 16.219 11.594 1 97.38 220 GLY A C 1
ATOM 1711 O O . GLY A 1 220 ? -4.312 16.281 12.789 1 97.38 220 GLY A O 1
ATOM 1712 N N . GLY A 1 221 ? -5.812 16.359 11.109 1 95.88 221 GLY A N 1
ATOM 1713 C CA . GLY A 1 221 ? -6.934 16.406 12.039 1 95.88 221 GLY A CA 1
ATOM 1714 C C . GLY A 1 221 ? -7.145 15.102 12.781 1 95.88 221 GLY A C 1
ATOM 1715 O O . GLY A 1 221 ? -7.383 15.102 13.992 1 95.88 221 GLY A O 1
ATOM 1716 N N . LEU A 1 222 ? -6.977 14.023 12.141 1 97 222 LEU A N 1
ATOM 1717 C CA . LEU A 1 222 ? -7.223 12.703 12.711 1 97 222 LEU A CA 1
ATOM 1718 C C . LEU A 1 222 ? -6.215 12.383 13.812 1 97 222 LEU A C 1
ATOM 1720 O O . LEU A 1 222 ? -6.543 11.695 14.781 1 97 222 LEU A O 1
ATOM 1724 N N . VAL A 1 223 ? -4.98 12.859 13.656 1 97.62 223 VAL A N 1
ATOM 1725 C CA . VAL A 1 223 ? -3.984 12.516 14.672 1 97.62 223 VAL A CA 1
ATOM 1726 C C . VAL A 1 223 ? -4.332 13.203 15.984 1 97.62 223 VAL A C 1
ATOM 1728 O O . VAL A 1 223 ? -4.07 12.664 17.062 1 97.62 223 VAL A O 1
ATOM 1731 N N . PHE A 1 224 ? -4.961 14.422 15.945 1 96.69 224 PHE A N 1
ATOM 1732 C CA . PHE A 1 224 ? -5.414 15.07 17.172 1 96.69 224 PHE A CA 1
ATOM 1733 C C . PHE A 1 224 ? -6.551 14.281 17.812 1 96.69 224 PHE A C 1
ATOM 1735 O O . PHE A 1 224 ? -6.582 14.102 19.031 1 96.69 224 PHE A O 1
ATOM 1742 N N . ASP A 1 225 ? -7.438 13.789 16.953 1 96.19 225 ASP A N 1
ATOM 1743 C CA . ASP A 1 225 ? -8.516 12.945 17.438 1 96.19 225 ASP A CA 1
ATOM 1744 C C . ASP A 1 225 ? -7.969 11.711 18.156 1 96.19 225 ASP A C 1
ATOM 1746 O O . ASP A 1 225 ? -8.422 11.375 19.25 1 96.19 225 ASP A O 1
ATOM 1750 N N . ALA A 1 226 ? -7.051 11.086 17.531 1 97.5 226 ALA A N 1
ATOM 1751 C CA . ALA A 1 226 ? -6.469 9.867 18.078 1 97.5 226 ALA A CA 1
ATOM 1752 C C . ALA A 1 226 ? -5.691 10.156 19.359 1 97.5 226 ALA A C 1
ATOM 1754 O O . ALA A 1 226 ? -5.746 9.375 20.312 1 97.5 226 ALA A O 1
ATOM 1755 N N . ALA A 1 227 ? -4.973 11.234 19.375 1 96.75 227 ALA A N 1
ATOM 1756 C CA . ALA A 1 227 ? -4.195 11.617 20.547 1 96.75 227 ALA A CA 1
ATOM 1757 C C . ALA A 1 227 ? -5.102 11.859 21.75 1 96.75 227 ALA A C 1
ATOM 1759 O O . ALA A 1 227 ? -4.758 11.508 22.875 1 96.75 227 ALA A O 1
ATOM 1760 N N . GLU A 1 228 ? -6.203 12.484 21.469 1 96.12 228 GLU A N 1
ATOM 1761 C CA . GLU A 1 228 ? -7.148 12.711 22.562 1 96.12 228 GLU A CA 1
ATOM 1762 C C . GLU A 1 228 ? -7.727 11.391 23.062 1 96.12 228 GLU A C 1
ATOM 1764 O O . GLU A 1 228 ? -7.777 11.164 24.281 1 96.12 228 GLU A O 1
ATOM 1769 N N . ALA A 1 229 ? -8.094 10.531 22.203 1 96.69 229 ALA A N 1
ATOM 1770 C CA . ALA A 1 229 ? -8.766 9.281 22.547 1 96.69 229 ALA A CA 1
ATOM 1771 C C . ALA A 1 229 ? -7.805 8.305 23.219 1 96.69 229 ALA A C 1
ATOM 1773 O O . ALA A 1 229 ? -8.211 7.504 24.062 1 96.69 229 ALA A O 1
ATOM 1774 N N . ALA A 1 230 ? -6.594 8.367 22.812 1 97.19 230 ALA A N 1
ATOM 1775 C CA . ALA A 1 230 ? -5.555 7.488 23.344 1 97.19 230 ALA A CA 1
ATOM 1776 C C . ALA A 1 230 ? -4.438 8.289 24 1 97.19 230 ALA A C 1
ATOM 1778 O O . ALA A 1 230 ? -3.26 8.094 23.688 1 97.19 230 ALA A O 1
ATOM 1779 N N . ARG A 1 231 ? -4.77 9.148 24.906 1 95 231 ARG A N 1
ATOM 1780 C CA . ARG A 1 231 ? -3.867 10.156 25.453 1 95 231 ARG A CA 1
ATOM 1781 C C . ARG A 1 231 ? -2.758 9.5 26.281 1 95 231 ARG A C 1
ATOM 1783 O O . ARG A 1 231 ? -1.671 10.062 26.422 1 95 231 ARG A O 1
ATOM 1790 N N . ASP A 1 232 ? -3.004 8.297 26.719 1 95.25 232 ASP A N 1
ATOM 1791 C CA . ASP A 1 232 ? -2.004 7.598 27.516 1 95.25 232 ASP A CA 1
ATOM 1792 C C . ASP A 1 232 ? -0.92 6.984 26.641 1 95.25 232 ASP A C 1
ATOM 1794 O O . ASP A 1 232 ? 0.149 6.613 27.125 1 95.25 232 ASP A O 1
ATOM 1798 N N . LEU A 1 233 ? -1.195 6.91 25.344 1 97.38 233 LEU A N 1
ATOM 1799 C CA . LEU A 1 233 ? -0.295 6.199 24.453 1 97.38 233 LEU A CA 1
ATOM 1800 C C . LEU A 1 233 ? 0.454 7.176 23.547 1 97.38 233 LEU A C 1
ATOM 1802 O O . LEU A 1 233 ? 1.569 6.891 23.109 1 97.38 233 LEU A O 1
ATOM 1806 N N . VAL A 1 234 ? -0.106 8.32 23.25 1 97.31 234 VAL A N 1
ATOM 1807 C CA . VAL A 1 234 ? 0.478 9.242 22.281 1 97.31 234 VAL A CA 1
ATOM 1808 C C . VAL A 1 234 ? 1.485 10.156 22.984 1 97.31 234 VAL A C 1
ATOM 1810 O O . VAL A 1 234 ? 1.14 10.859 23.938 1 97.31 234 VAL A O 1
ATOM 1813 N N . ARG A 1 235 ? 2.67 10.195 22.406 1 96.62 235 ARG A N 1
ATOM 1814 C CA . ARG A 1 235 ? 3.754 10.914 23.078 1 96.62 235 ARG A CA 1
ATOM 1815 C C . ARG A 1 235 ? 4.012 12.258 22.406 1 96.62 235 ARG A C 1
ATOM 1817 O O . ARG A 1 235 ? 4.598 13.156 23.016 1 96.62 235 ARG A O 1
ATOM 1824 N N . ALA A 1 236 ? 3.633 12.383 21.219 1 97.38 236 ALA A N 1
ATOM 1825 C CA . ALA A 1 236 ? 3.746 13.617 20.453 1 97.38 236 ALA A CA 1
ATOM 1826 C C . ALA A 1 236 ? 2.844 13.594 19.219 1 97.38 236 ALA A C 1
ATOM 1828 O O . ALA A 1 236 ? 2.564 12.523 18.672 1 97.38 236 ALA A O 1
ATOM 1829 N N . CYS A 1 237 ? 2.426 14.773 18.797 1 97.19 237 CYS A N 1
ATOM 1830 C CA . CYS A 1 237 ? 1.608 14.922 17.609 1 97.19 237 CYS A CA 1
ATOM 1831 C C . CYS A 1 237 ? 2.195 15.969 16.672 1 97.19 237 CYS A C 1
ATOM 1833 O O . CYS A 1 237 ? 2.525 17.078 17.109 1 97.19 237 CYS A O 1
ATOM 1835 N N . VAL A 1 238 ? 2.375 15.602 15.461 1 98.75 238 VAL A N 1
ATOM 1836 C CA . VAL A 1 238 ? 2.754 16.547 14.414 1 98.75 238 VAL A CA 1
ATOM 1837 C C . VAL A 1 238 ? 1.662 16.594 13.352 1 98.75 238 VAL A C 1
ATOM 1839 O O . VAL A 1 238 ? 1.24 15.562 12.828 1 98.75 238 VAL A O 1
ATOM 1842 N N . ALA A 1 239 ? 1.192 17.734 13.039 1 98.69 239 ALA A N 1
ATOM 1843 C CA . ALA A 1 239 ? 0.191 17.922 11.992 1 98.69 239 ALA A CA 1
ATOM 1844 C C . ALA A 1 239 ? 0.67 18.922 10.945 1 98.69 239 ALA A C 1
ATOM 1846 O O . ALA A 1 239 ? 0.968 20.078 11.273 1 98.69 239 ALA A O 1
ATOM 1847 N N . LEU A 1 240 ? 0.765 18.453 9.742 1 98.81 240 LEU A N 1
ATOM 1848 C CA . LEU A 1 240 ? 1.094 19.312 8.609 1 98.81 240 LEU A CA 1
ATOM 1849 C C . LEU A 1 240 ? -0.171 19.859 7.961 1 98.81 240 LEU A C 1
ATOM 1851 O O . LEU A 1 240 ? -0.93 19.125 7.336 1 98.81 240 LEU A O 1
ATOM 1855 N N . GLU A 1 241 ? -0.419 21.141 8.219 1 98.25 241 GLU A N 1
ATOM 1856 C CA . GLU A 1 241 ? -1.587 21.844 7.707 1 98.25 241 GLU A CA 1
ATOM 1857 C C . GLU A 1 241 ? -2.861 21.031 7.91 1 98.25 241 GLU A C 1
ATOM 1859 O O . GLU A 1 241 ? -3.537 20.672 6.945 1 98.25 241 GLU A O 1
ATOM 1864 N N . PRO A 1 242 ? -3.268 20.844 9.133 1 97.69 242 PRO A N 1
ATOM 1865 C CA . PRO A 1 242 ? -4.367 19.938 9.469 1 97.69 242 PRO A CA 1
ATOM 1866 C C . PRO A 1 242 ? -5.727 20.469 9.023 1 97.69 242 PRO A C 1
ATOM 1868 O O . PRO A 1 242 ? -6 21.656 9.141 1 97.69 242 PRO A O 1
ATOM 1871 N N . HIS A 1 243 ? -6.484 19.578 8.492 1 92.44 243 HIS A N 1
ATOM 1872 C CA . HIS A 1 243 ? -7.898 19.797 8.203 1 92.44 243 HIS A CA 1
ATOM 1873 C C . HIS A 1 243 ? -8.789 19.016 9.156 1 92.44 243 HIS A C 1
ATOM 1875 O O . HIS A 1 243 ? -8.547 17.828 9.398 1 92.44 243 HIS A O 1
ATOM 1881 N N . GLY A 1 244 ? -9.703 19.688 9.797 1 85.81 244 GLY A N 1
ATOM 1882 C CA . GLY A 1 244 ? -10.656 19.016 10.664 1 85.81 244 GLY A CA 1
ATOM 1883 C C . GLY A 1 244 ? -10.141 18.828 12.078 1 85.81 244 GLY A C 1
ATOM 1884 O O . GLY A 1 244 ? -10.578 17.922 12.789 1 85.81 244 GLY A O 1
ATOM 1885 N N . ALA A 1 245 ? -9.172 19.609 12.438 1 83.62 245 ALA A N 1
ATOM 1886 C CA . ALA A 1 245 ? -8.719 19.562 13.828 1 83.62 245 ALA A CA 1
ATOM 1887 C C . ALA A 1 245 ? -9.8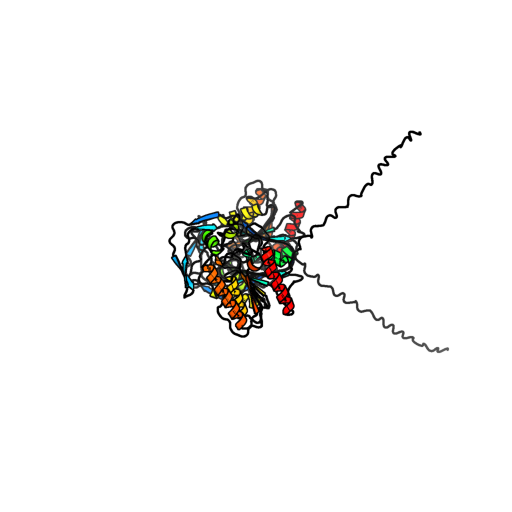28 19.969 14.781 1 83.62 245 ALA A C 1
ATOM 1889 O O . ALA A 1 245 ? -10.594 20.891 14.492 1 83.62 245 ALA A O 1
ATOM 1890 N N . PRO A 1 246 ? -9.891 19.281 15.914 1 87.81 246 PRO A N 1
ATOM 1891 C CA . PRO A 1 246 ? -10.977 19.562 16.844 1 87.81 246 PRO A CA 1
ATOM 1892 C C . PRO A 1 246 ? -10.922 20.984 17.406 1 87.81 246 PRO A C 1
ATOM 1894 O O . PRO A 1 246 ? -9.836 21.547 17.562 1 87.81 246 PRO A O 1
ATOM 1897 N N . ALA A 1 247 ? -12.125 21.406 17.703 1 87.5 247 ALA A N 1
ATOM 1898 C CA . ALA A 1 247 ? -12.227 22.75 18.266 1 87.5 247 ALA A CA 1
ATOM 1899 C C . ALA A 1 247 ? -12.094 22.734 19.797 1 87.5 247 ALA A C 1
ATOM 1901 O O . ALA A 1 247 ? -11.891 23.766 20.422 1 87.5 247 ALA A O 1
ATOM 1902 N N . SER A 1 248 ? -12.211 21.625 20.328 1 91.88 248 SER A N 1
ATOM 1903 C CA . SER A 1 248 ? -12.094 21.453 21.781 1 91.88 248 SER A CA 1
ATOM 1904 C C . SER A 1 248 ? -11.586 20.047 22.125 1 91.88 248 SER A C 1
ATOM 1906 O O . SER A 1 248 ? -11.703 19.125 21.328 1 91.88 248 SER A O 1
ATOM 1908 N N . PHE A 1 249 ? -10.969 20 23.266 1 94.19 249 PHE A N 1
ATOM 1909 C CA . PHE A 1 249 ? -10.453 18.766 23.812 1 94.19 249 PHE A CA 1
ATOM 1910 C C . PHE A 1 249 ? -10.906 18.578 25.266 1 94.19 249 PHE A C 1
ATOM 1912 O O . PHE A 1 249 ? -11.086 19.562 25.984 1 94.19 249 PHE A O 1
ATOM 1919 N N . ASP A 1 250 ? -11.141 17.344 25.594 1 91.31 250 ASP A N 1
ATOM 1920 C CA . ASP A 1 250 ? -11.383 17.078 27 1 91.31 250 ASP A CA 1
ATOM 1921 C C . ASP A 1 250 ? -10.164 17.438 27.844 1 91.31 250 ASP A C 1
ATOM 1923 O O . ASP A 1 250 ? -9.023 17.219 27.422 1 91.31 250 ASP A O 1
ATOM 1927 N N . ALA A 1 251 ? -10.398 17.859 28.984 1 85.81 251 ALA A N 1
ATOM 1928 C CA . ALA A 1 251 ? -9.312 18.234 29.891 1 85.81 251 ALA A CA 1
ATOM 1929 C C . ALA A 1 251 ? -8.469 17.016 30.266 1 85.81 251 ALA A C 1
ATOM 1931 O O . ALA A 1 251 ? -8.898 15.875 30.094 1 85.81 251 ALA A O 1
ATOM 1932 N N . GLY A 1 252 ? -7.238 17.281 30.641 1 85.5 252 GLY A N 1
ATOM 1933 C CA . GLY A 1 252 ? -6.398 16.25 31.219 1 85.5 252 GLY A CA 1
ATOM 1934 C C . GLY A 1 252 ? -5.418 15.656 30.234 1 85.5 252 GLY A C 1
ATOM 1935 O O . GLY A 1 252 ? -5.066 14.477 30.328 1 85.5 252 GLY A O 1
ATOM 1936 N N . LEU A 1 253 ? -5.078 16.391 29.203 1 86.69 253 LEU A N 1
ATOM 1937 C CA . LEU A 1 253 ? -3.982 15.938 28.359 1 86.69 253 LEU A CA 1
ATOM 1938 C C . LEU A 1 253 ? -2.666 15.922 29.125 1 86.69 253 LEU A C 1
ATOM 1940 O O . LEU A 1 253 ? -2.395 16.828 29.922 1 86.69 253 LEU A O 1
ATOM 1944 N N . PRO A 1 254 ? -1.87 14.922 29.094 1 85.5 254 PRO A N 1
ATOM 1945 C CA . PRO A 1 254 ? -0.674 14.719 29.906 1 85.5 254 PRO A CA 1
ATOM 1946 C C . PRO A 1 254 ? 0.514 15.555 29.438 1 85.5 254 PRO A C 1
ATOM 1948 O O . PRO A 1 254 ? 1.641 15.055 29.375 1 85.5 254 PRO A O 1
ATOM 1951 N N . GLY A 1 255 ? 0.288 16.781 29.047 1 91.81 255 GLY A N 1
ATOM 1952 C C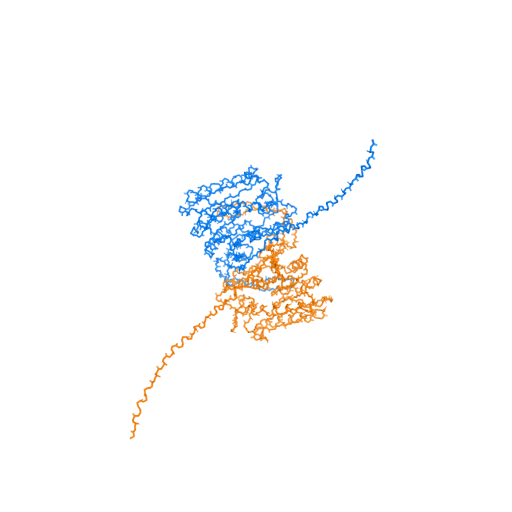A . GLY A 1 255 ? 1.396 17.594 28.578 1 91.81 255 GLY A CA 1
ATOM 1953 C C . GLY A 1 255 ? 1.953 17.125 27.25 1 91.81 255 GLY A C 1
ATOM 1954 O O . GLY A 1 255 ? 3.141 17.297 26.969 1 91.81 255 GLY A O 1
ATOM 1955 N N . THR A 1 256 ? 1.143 16.453 26.5 1 93.88 256 THR A N 1
ATOM 1956 C CA . THR A 1 256 ? 1.562 15.891 25.219 1 93.88 256 THR A CA 1
ATOM 1957 C C . THR A 1 256 ? 1.925 17 24.234 1 93.88 256 THR A C 1
ATOM 1959 O O . THR A 1 256 ? 1.106 17.875 23.953 1 93.88 256 THR A O 1
ATOM 1962 N N . PRO A 1 257 ? 3.176 17.031 23.797 1 97 257 PRO A N 1
ATOM 1963 C CA . PRO A 1 257 ? 3.559 18.047 22.812 1 97 257 PRO A CA 1
ATOM 1964 C C . PRO A 1 257 ? 2.855 17.859 21.469 1 97 257 PRO A C 1
ATOM 1966 O O . PRO A 1 257 ? 2.635 16.719 21.031 1 97 257 PRO A O 1
ATOM 1969 N N . ALA A 1 258 ? 2.525 18.984 20.828 1 97.31 258 ALA A N 1
ATOM 1970 C CA . ALA A 1 258 ? 1.924 19 19.5 1 97.31 258 ALA A CA 1
ATOM 1971 C C . ALA A 1 258 ? 2.531 20.094 18.625 1 97.31 258 ALA A C 1
ATOM 1973 O O . ALA A 1 258 ? 2.795 21.203 19.109 1 97.31 258 ALA A O 1
ATOM 1974 N N . LEU A 1 259 ? 2.818 19.766 17.422 1 98.56 259 LEU A N 1
ATOM 1975 C CA . LEU A 1 259 ? 3.357 20.703 16.438 1 98.56 259 LEU A CA 1
ATOM 1976 C C . LEU A 1 259 ? 2.443 20.812 15.227 1 98.56 259 LEU A C 1
ATOM 1978 O O . LEU A 1 259 ? 2.08 19.797 14.625 1 98.56 259 LEU A O 1
ATOM 1982 N N . VAL A 1 260 ? 2.062 21.984 14.883 1 98.75 260 VAL A N 1
ATOM 1983 C CA . VAL A 1 260 ? 1.373 22.266 13.625 1 98.75 260 VAL A CA 1
ATOM 1984 C C . VAL A 1 260 ? 2.281 23.062 12.703 1 98.75 260 VAL A C 1
ATOM 1986 O O . VAL A 1 260 ? 2.842 24.094 13.109 1 98.75 260 VAL A O 1
ATOM 1989 N N . VAL A 1 261 ? 2.439 22.609 11.477 1 98.88 261 VAL A N 1
ATOM 1990 C CA . VAL A 1 261 ? 3.322 23.266 10.516 1 98.88 261 VAL A CA 1
ATOM 1991 C C . VAL A 1 261 ? 2.504 23.797 9.344 1 98.88 261 VAL A C 1
ATOM 1993 O O . VAL A 1 261 ? 1.658 23.094 8.797 1 98.88 261 VAL A O 1
ATOM 1996 N N . PHE A 1 262 ? 2.736 25.031 9.008 1 98.81 262 PHE A N 1
ATOM 1997 C CA . PHE A 1 262 ? 2.119 25.625 7.824 1 98.81 262 PHE A CA 1
ATOM 1998 C C . PHE A 1 262 ? 3.18 26.062 6.82 1 98.81 262 PHE A C 1
ATOM 2000 O O . PHE A 1 262 ? 4.246 26.531 7.199 1 98.81 262 PHE A O 1
ATOM 2007 N N . GLY A 1 263 ? 2.869 25.828 5.574 1 98.69 263 GLY A N 1
ATOM 2008 C CA . GLY A 1 263 ? 3.717 26.297 4.488 1 98.69 263 GLY A CA 1
ATOM 2009 C C . GLY A 1 263 ? 3.477 27.75 4.137 1 98.69 263 GLY A C 1
ATOM 2010 O O . GLY A 1 263 ? 3.197 28.578 5.012 1 98.69 263 GLY A O 1
ATOM 2011 N N . ASP A 1 264 ? 3.67 28.078 2.889 1 98.62 264 ASP A N 1
ATOM 2012 C CA . ASP A 1 264 ? 3.602 29.438 2.387 1 98.62 264 ASP A CA 1
ATOM 2013 C C . ASP A 1 264 ? 2.264 29.703 1.705 1 98.62 264 ASP A C 1
ATOM 2015 O O . ASP A 1 264 ? 1.43 28.812 1.583 1 98.62 264 ASP A O 1
ATOM 2019 N N . PHE A 1 265 ? 1.932 30.984 1.437 1 98.44 265 PHE A N 1
ATOM 2020 C CA . PHE A 1 265 ? 0.822 31.484 0.634 1 98.44 265 PHE A CA 1
ATOM 2021 C C . PHE A 1 265 ? -0.495 31.359 1.388 1 98.44 265 PHE A C 1
ATOM 2023 O O . PHE A 1 265 ? -1.566 31.328 0.778 1 98.44 265 PHE A O 1
ATOM 2030 N N . ILE A 1 266 ? -0.458 31.141 2.68 1 98 266 ILE A N 1
ATOM 2031 C CA . ILE A 1 266 ? -1.673 31.031 3.479 1 98 266 ILE A CA 1
ATOM 2032 C C . ILE A 1 266 ? -2.482 32.312 3.379 1 98 266 ILE A C 1
ATOM 2034 O O . ILE A 1 266 ? -3.695 32.281 3.154 1 98 266 ILE A O 1
ATOM 2038 N N . GLU A 1 267 ? -1.795 33.438 3.465 1 96.5 267 GLU A N 1
ATOM 2039 C CA . GLU A 1 267 ? -2.453 34.75 3.502 1 96.5 267 GLU A CA 1
ATOM 2040 C C . GLU A 1 267 ? -2.998 35.125 2.131 1 96.5 267 GLU A C 1
ATOM 2042 O O . GLU A 1 267 ? -3.814 36.062 2.014 1 96.5 267 GLU A O 1
ATOM 2047 N N . GLU A 1 268 ? -2.625 34.438 1.078 1 96.25 268 GLU A N 1
ATOM 2048 C CA . GLU A 1 268 ? -3.014 34.781 -0.287 1 96.25 268 GLU A CA 1
ATOM 2049 C C . GLU A 1 268 ? -4.355 34.156 -0.652 1 96.25 268 GLU A C 1
ATOM 2051 O O . GLU A 1 268 ? -4.949 34.5 -1.676 1 96.25 268 GLU A O 1
ATOM 2056 N N . ASP A 1 269 ? -4.824 33.25 0.2 1 94.75 269 ASP A N 1
ATOM 2057 C CA . ASP A 1 269 ? -6.039 32.5 -0.085 1 94.75 269 ASP A CA 1
ATOM 2058 C C . ASP A 1 269 ? -7.012 32.562 1.092 1 94.75 269 ASP A C 1
ATOM 2060 O O . ASP A 1 269 ? -6.672 32.156 2.205 1 94.75 269 ASP A O 1
ATOM 2064 N N . GLN A 1 270 ? -8.258 32.969 0.811 1 95.25 270 GLN A N 1
ATOM 2065 C CA . GLN A 1 270 ? -9.242 33.156 1.871 1 95.25 270 GLN A CA 1
ATOM 2066 C C . GLN A 1 270 ? -9.555 31.844 2.574 1 95.25 270 GLN A C 1
ATOM 2068 O O . GLN A 1 270 ? -9.664 31.812 3.801 1 95.25 270 GLN A O 1
ATOM 2073 N N . ALA A 1 271 ? -9.734 30.812 1.808 1 92.81 271 ALA A N 1
ATOM 2074 C CA . ALA A 1 271 ? -10.039 29.516 2.391 1 92.81 271 ALA A CA 1
ATOM 2075 C C . ALA A 1 271 ? -8.898 29.016 3.277 1 92.81 271 ALA A C 1
ATOM 2077 O O . ALA A 1 271 ? -9.133 28.453 4.344 1 92.81 271 ALA A O 1
ATOM 2078 N N . TRP A 1 272 ? -7.676 29.266 2.877 1 96.38 272 TRP A N 1
ATOM 2079 C CA . TRP A 1 272 ? -6.52 28.812 3.648 1 96.38 272 TRP A CA 1
ATOM 2080 C C . TRP A 1 272 ? -6.336 29.672 4.898 1 96.38 272 TRP A C 1
ATOM 2082 O O . TRP A 1 272 ? -5.895 29.172 5.938 1 96.38 272 TRP A O 1
ATOM 2092 N N . ARG A 1 273 ? -6.672 30.969 4.836 1 96.81 273 ARG A N 1
ATOM 2093 C CA . ARG A 1 273 ? -6.652 31.797 6.035 1 96.81 273 ARG A CA 1
ATOM 2094 C C . ARG A 1 273 ? -7.613 31.266 7.09 1 96.81 273 ARG A C 1
ATOM 2096 O O . ARG A 1 273 ? -7.262 31.172 8.266 1 96.81 273 ARG A O 1
ATOM 2103 N N . ALA A 1 274 ? -8.758 30.953 6.625 1 95.19 274 ALA A N 1
ATOM 2104 C CA . ALA A 1 274 ? -9.758 30.406 7.535 1 95.19 274 ALA A CA 1
ATOM 2105 C C . ALA A 1 274 ? -9.297 29.062 8.125 1 95.19 274 ALA A C 1
ATOM 2107 O O . ALA A 1 274 ? -9.477 28.812 9.312 1 95.19 274 ALA A O 1
ATOM 2108 N N . HIS A 1 275 ? -8.742 28.25 7.254 1 94.56 275 HIS A N 1
ATOM 2109 C CA . HIS A 1 275 ? -8.211 26.953 7.68 1 94.56 275 HIS A CA 1
ATOM 2110 C C . HIS A 1 275 ? -7.121 27.125 8.727 1 94.56 275 HIS A C 1
ATOM 2112 O O . HIS A 1 275 ? -7.125 26.438 9.75 1 94.56 275 HIS A O 1
ATOM 2118 N N . ALA A 1 276 ? -6.203 28.016 8.469 1 96.5 276 ALA A N 1
ATOM 2119 C CA . ALA A 1 276 ? -5.105 28.281 9.398 1 96.5 276 ALA A CA 1
ATOM 2120 C C . ALA A 1 276 ? -5.629 28.812 10.734 1 96.5 276 ALA A C 1
ATOM 2122 O O . ALA A 1 276 ? -5.098 28.469 11.797 1 96.5 276 ALA A O 1
ATOM 2123 N N . ALA A 1 277 ? -6.637 29.641 10.664 1 96.38 277 ALA A N 1
ATOM 2124 C CA . ALA A 1 277 ? -7.246 30.172 11.883 1 96.38 277 ALA A CA 1
ATOM 2125 C C . ALA A 1 277 ? -7.863 29.062 12.727 1 96.38 277 ALA A C 1
ATOM 2127 O O . ALA A 1 277 ? -7.723 29.047 13.945 1 96.38 277 ALA A O 1
ATOM 2128 N N . ARG A 1 278 ? -8.5 28.141 12.078 1 95.38 278 ARG A N 1
ATOM 2129 C CA . ARG A 1 278 ? -9.094 27 12.781 1 95.38 278 ARG A CA 1
ATOM 2130 C C . ARG A 1 278 ? -8.023 26.141 13.422 1 95.38 278 ARG A C 1
ATOM 2132 O O . ARG A 1 278 ? -8.195 25.656 14.547 1 95.38 278 ARG A O 1
ATOM 2139 N N . ALA A 1 279 ? -6.988 25.906 12.711 1 96.06 279 ALA A N 1
ATOM 2140 C CA . ALA A 1 279 ? -5.887 25.109 13.25 1 96.06 279 ALA A CA 1
ATOM 2141 C C . ALA A 1 279 ? -5.258 25.781 14.461 1 96.06 279 ALA A C 1
ATOM 2143 O O . ALA A 1 279 ? -4.922 25.125 15.445 1 96.06 279 ALA A O 1
ATOM 2144 N N . SER A 1 280 ? -5.098 27.094 14.398 1 96.38 280 SER A N 1
ATOM 2145 C CA . SER A 1 280 ? -4.559 27.859 15.523 1 96.38 280 SER A CA 1
ATOM 2146 C C . SER A 1 280 ? -5.473 27.766 16.734 1 96.38 280 SER A C 1
ATOM 2148 O O . SER A 1 280 ? -5.004 27.625 17.875 1 96.38 280 SER A O 1
ATOM 2150 N N . ALA A 1 281 ? -6.723 27.859 16.438 1 96.75 281 ALA A N 1
ATOM 2151 C CA . ALA A 1 281 ? -7.695 27.734 17.516 1 96.75 281 ALA A CA 1
ATOM 2152 C C . ALA A 1 281 ? -7.613 26.344 18.172 1 96.75 281 ALA A C 1
ATOM 2154 O O . ALA A 1 281 ? -7.781 26.219 19.375 1 96.75 281 ALA A O 1
ATOM 2155 N N . SER A 1 282 ? -7.398 25.375 17.375 1 96.38 282 SER A N 1
ATOM 2156 C CA . SER A 1 282 ? -7.254 24.016 17.875 1 96.38 282 SER A CA 1
ATOM 2157 C C . SER A 1 282 ? -6.031 23.891 18.781 1 96.38 282 SER A C 1
ATOM 2159 O O . SER A 1 282 ? -6.066 23.172 19.797 1 96.38 282 SER A O 1
ATOM 2161 N N . ILE A 1 283 ? -4.98 24.531 18.453 1 96.81 283 ILE A N 1
ATOM 2162 C CA . ILE A 1 283 ? -3.766 24.516 19.266 1 96.81 283 ILE A CA 1
ATOM 2163 C C . ILE A 1 283 ? -4.031 25.188 20.609 1 96.81 283 ILE A C 1
ATOM 2165 O O . ILE A 1 283 ? -3.592 24.703 21.641 1 96.81 283 ILE A O 1
ATOM 2169 N N . GLU A 1 284 ? -4.738 26.297 20.547 1 97.25 284 GLU A N 1
ATOM 2170 C CA . GLU A 1 284 ? -5.109 26.984 21.797 1 97.25 284 GLU A CA 1
ATOM 2171 C C . GLU A 1 284 ? -5.961 26.078 22.672 1 97.25 284 GLU A C 1
ATOM 2173 O O . GLU A 1 284 ? -5.754 26.016 23.891 1 97.25 284 GLU A O 1
ATOM 2178 N N . ALA A 1 285 ? -6.895 25.391 22.062 1 97.25 285 ALA A N 1
ATOM 2179 C CA . ALA A 1 285 ? -7.738 24.453 22.797 1 97.25 285 ALA A CA 1
ATOM 2180 C C . ALA A 1 285 ? -6.914 23.312 23.375 1 97.25 285 ALA A C 1
ATOM 2182 O O . ALA A 1 285 ? -7.148 22.859 24.5 1 97.25 285 ALA A O 1
ATOM 2183 N N . TRP A 1 286 ? -5.988 22.781 22.562 1 97.19 286 TRP A N 1
ATOM 2184 C CA . TRP A 1 286 ? -5.078 21.719 23 1 97.19 286 TRP A CA 1
ATOM 2185 C C . TRP A 1 286 ? -4.312 22.141 24.25 1 97.19 286 TRP A C 1
ATOM 2187 O O . TRP A 1 286 ? -4.246 21.391 25.219 1 97.19 286 TRP A O 1
ATOM 2197 N N . ASN A 1 287 ? -3.777 23.344 24.281 1 97.31 287 ASN A N 1
ATOM 2198 C CA . ASN A 1 287 ? -3.023 23.891 25.406 1 97.31 287 ASN A CA 1
ATOM 2199 C C . ASN A 1 287 ? -3.914 24.109 26.625 1 97.31 287 ASN A C 1
ATOM 2201 O O . ASN A 1 287 ? -3.506 23.812 27.75 1 97.31 287 ASN A O 1
ATOM 2205 N N . ALA A 1 288 ? -5.105 24.578 26.344 1 97.12 288 ALA A N 1
ATOM 2206 C CA . ALA A 1 288 ? -6.055 24.797 27.438 1 97.12 288 ALA A CA 1
ATOM 2207 C C . ALA A 1 288 ? -6.414 23.469 28.125 1 97.12 288 ALA A C 1
ATOM 2209 O O . ALA A 1 288 ? -6.723 23.453 29.312 1 97.12 288 ALA A O 1
ATOM 2210 N N . ALA A 1 289 ? -6.293 22.422 27.375 1 96.56 289 ALA A N 1
ATOM 2211 C CA . ALA A 1 289 ? -6.656 21.109 27.891 1 96.56 289 ALA A CA 1
ATOM 2212 C C . ALA A 1 289 ? -5.465 20.438 28.578 1 96.56 289 ALA A C 1
ATOM 2214 O O . ALA A 1 289 ? -5.586 19.344 29.109 1 96.56 289 ALA A O 1
ATOM 2215 N N . GLY A 1 290 ? -4.34 21.078 28.531 1 95.88 290 GLY A N 1
ATOM 2216 C CA . GLY A 1 290 ? -3.186 20.562 29.25 1 95.88 290 GLY A CA 1
ATOM 2217 C C . GLY A 1 290 ? -2.07 20.094 28.328 1 95.88 290 GLY A C 1
ATOM 2218 O O . GLY A 1 290 ? -1.024 19.641 28.797 1 95.88 290 GLY A O 1
ATOM 2219 N N . GLY A 1 291 ? -2.271 20.172 27.016 1 95.94 291 GLY A N 1
ATOM 2220 C CA . GLY A 1 291 ? -1.219 19.859 26.062 1 95.94 291 GLY A CA 1
ATOM 2221 C C . GLY A 1 291 ? -0.208 20.984 25.906 1 95.94 291 GLY A C 1
ATOM 2222 O O . GLY A 1 291 ? -0.306 22.016 26.562 1 95.94 291 GLY A O 1
ATOM 2223 N N . GLU A 1 292 ? 0.81 20.688 25.109 1 96.38 292 GLU A N 1
ATOM 2224 C CA . GLU A 1 292 ? 1.834 21.672 24.766 1 96.38 292 GLU A CA 1
ATOM 2225 C C . GLU A 1 292 ? 1.967 21.828 23.25 1 96.38 292 GLU A C 1
ATOM 2227 O O . GLU A 1 292 ? 2.895 21.297 22.641 1 96.38 292 GLU A O 1
ATOM 2232 N N . GLY A 1 293 ? 1.083 22.641 22.75 1 97.06 293 GLY A N 1
ATOM 2233 C CA . GLY A 1 293 ? 1.016 22.812 21.297 1 97.06 293 GLY A CA 1
ATOM 2234 C C . GLY A 1 293 ? 1.718 24.062 20.812 1 97.06 293 GLY A C 1
ATOM 2235 O O . GLY A 1 293 ? 1.668 25.109 21.469 1 97.06 293 GLY A O 1
ATOM 2236 N N . VAL A 1 294 ? 2.383 23.969 19.672 1 97.88 294 VAL A N 1
ATOM 2237 C CA . VAL A 1 294 ? 3.018 25.125 19.047 1 97.88 294 VAL A CA 1
ATOM 2238 C C . VAL A 1 294 ? 2.74 25.109 17.531 1 97.88 294 VAL A C 1
ATOM 2240 O O . VAL A 1 294 ? 2.467 24.047 16.969 1 97.88 294 VAL A O 1
ATOM 2243 N N . ARG A 1 295 ? 2.738 26.234 16.938 1 98.25 295 ARG A N 1
ATOM 2244 C CA . ARG A 1 295 ? 2.623 26.406 15.492 1 98.25 295 ARG A CA 1
ATOM 2245 C C . ARG A 1 295 ? 3.908 26.969 14.898 1 98.25 295 ARG A C 1
ATOM 2247 O O . ARG A 1 295 ? 4.52 27.875 15.477 1 98.25 295 ARG A O 1
ATOM 2254 N N . ILE A 1 296 ? 4.336 26.375 13.836 1 98.62 296 ILE A N 1
ATOM 2255 C CA . ILE A 1 296 ? 5.457 26.891 13.062 1 98.62 296 ILE A CA 1
ATOM 2256 C C . ILE A 1 296 ? 4.996 27.234 11.648 1 98.62 296 ILE A C 1
ATOM 2258 O O . ILE A 1 296 ? 4.387 26.406 10.969 1 98.62 296 ILE A O 1
ATOM 2262 N N . ASP A 1 297 ? 5.23 28.453 11.266 1 98.69 297 ASP A N 1
ATOM 2263 C CA . ASP A 1 297 ? 5.09 28.844 9.875 1 98.69 297 ASP A CA 1
ATOM 2264 C C . ASP A 1 297 ? 6.438 28.828 9.156 1 98.69 297 ASP A C 1
ATOM 2266 O O . ASP A 1 297 ? 7.359 29.547 9.531 1 98.69 297 ASP A O 1
ATOM 2270 N N . LEU A 1 298 ? 6.555 28.047 8.117 1 98.88 298 LEU A N 1
ATOM 2271 C CA . LEU A 1 298 ? 7.836 27.828 7.453 1 98.88 298 LEU A CA 1
ATOM 2272 C C . LEU A 1 298 ? 8.406 29.156 6.949 1 98.88 298 LEU A C 1
ATOM 2274 O O . LEU A 1 298 ? 9.617 29.375 7.031 1 98.88 298 LEU A O 1
ATOM 2278 N N . PRO A 1 299 ? 7.566 30.141 6.434 1 98.56 299 PRO A N 1
ATOM 2279 C CA . PRO A 1 299 ? 8.141 31.422 6.008 1 98.56 299 PRO A CA 1
ATOM 2280 C C . PRO A 1 299 ? 8.836 32.156 7.148 1 98.56 299 PRO A C 1
ATOM 2282 O O . PRO A 1 299 ? 9.82 32.875 6.918 1 98.56 299 PRO A O 1
ATOM 2285 N N . ALA A 1 300 ? 8.32 31.984 8.367 1 98.19 300 ALA A N 1
ATOM 2286 C CA . ALA A 1 300 ? 8.93 32.625 9.516 1 98.19 300 ALA A CA 1
ATOM 2287 C C . ALA A 1 300 ? 10.328 32.062 9.781 1 98.19 300 ALA A C 1
ATOM 2289 O O . ALA A 1 300 ? 11.141 32.719 10.445 1 98.19 300 ALA A O 1
ATOM 2290 N N . LEU A 1 301 ? 10.625 30.906 9.266 1 98.38 301 LEU A N 1
ATOM 2291 C CA . LEU A 1 301 ? 11.945 30.297 9.383 1 98.38 301 LEU A CA 1
ATOM 2292 C C . LEU A 1 301 ? 12.789 30.594 8.148 1 98.38 301 LEU A C 1
ATOM 2294 O O . LEU A 1 301 ? 13.875 30.031 7.988 1 98.38 301 LEU A O 1
ATOM 2298 N N . GLY A 1 302 ? 12.234 31.344 7.211 1 98.12 302 GLY A N 1
ATOM 2299 C CA . GLY A 1 302 ? 12.953 31.688 5.996 1 98.12 302 GLY A CA 1
ATOM 2300 C C . GLY A 1 302 ? 12.719 30.719 4.863 1 98.12 302 GLY A C 1
ATOM 2301 O O . GLY A 1 302 ? 13.352 30.812 3.809 1 98.12 302 GLY A O 1
ATOM 2302 N N . MET A 1 303 ? 11.898 29.734 5.082 1 98.44 303 MET A N 1
ATOM 2303 C CA . MET A 1 303 ? 11.555 28.781 4.035 1 98.44 303 MET A CA 1
ATOM 2304 C C . MET A 1 303 ? 10.289 29.219 3.299 1 98.44 303 MET A C 1
ATOM 2306 O O . MET A 1 303 ? 9.18 29.047 3.812 1 98.44 303 MET A O 1
ATOM 2310 N N . ARG A 1 304 ? 10.453 29.641 2.109 1 98.31 304 ARG A N 1
ATOM 2311 C CA . ARG A 1 304 ? 9.336 30.141 1.319 1 98.31 304 ARG A CA 1
ATOM 2312 C C . ARG A 1 304 ? 9.008 29.203 0.172 1 98.31 304 ARG A C 1
ATOM 2314 O O . ARG A 1 304 ? 9.812 28.344 -0.181 1 98.31 304 ARG A O 1
ATOM 2321 N N . GLY A 1 305 ? 7.785 29.281 -0.281 1 98.75 305 GLY A N 1
ATOM 2322 C CA . GLY A 1 305 ? 7.375 28.562 -1.479 1 98.75 305 GLY A CA 1
ATOM 2323 C C . GLY A 1 305 ? 6.734 27.219 -1.181 1 98.75 305 GLY A C 1
ATOM 2324 O O . GLY A 1 305 ? 6.199 26.578 -2.08 1 98.75 305 GLY A O 1
ATOM 2325 N N . ASN A 1 306 ? 6.711 26.828 0.067 1 98.88 306 ASN A N 1
ATOM 2326 C CA . ASN A 1 306 ? 6.168 25.516 0.401 1 98.88 306 ASN A CA 1
ATOM 2327 C C . ASN A 1 306 ? 4.652 25.484 0.211 1 98.88 306 ASN A C 1
ATOM 2329 O O . ASN A 1 306 ? 3.932 26.328 0.743 1 98.88 306 ASN A O 1
ATOM 2333 N N . THR A 1 307 ? 4.223 24.547 -0.498 1 98.75 307 THR A N 1
ATOM 2334 C CA . THR A 1 307 ? 2.814 24.328 -0.812 1 98.75 307 THR A CA 1
ATOM 2335 C C . THR A 1 307 ? 2.162 23.422 0.228 1 98.75 307 THR A C 1
ATOM 2337 O O . THR A 1 307 ? 2.764 23.125 1.261 1 98.75 307 THR A O 1
ATOM 2340 N N . HIS A 1 308 ? 0.864 23.109 -0.028 1 98.56 308 HIS A N 1
ATOM 2341 C CA . HIS A 1 308 ? 0.184 22.141 0.829 1 98.56 308 HIS A CA 1
ATOM 2342 C C . HIS A 1 308 ? 0.888 20.781 0.803 1 98.56 308 HIS A C 1
ATOM 2344 O O . HIS A 1 308 ? 0.765 20 1.744 1 98.56 308 HIS A O 1
ATOM 2350 N N . MET A 1 309 ? 1.624 20.5 -0.273 1 98.75 309 MET A N 1
ATOM 2351 C CA . MET A 1 309 ? 2.369 19.25 -0.42 1 98.75 309 MET A CA 1
ATOM 2352 C C . MET A 1 309 ? 3.822 19.438 0.006 1 98.75 309 MET A C 1
ATOM 2354 O O . MET A 1 309 ? 4.738 19 -0.697 1 98.75 309 MET A O 1
ATOM 2358 N N . MET A 1 310 ? 4.016 20.016 1.151 1 98.88 310 MET A N 1
ATOM 2359 C CA . MET A 1 310 ? 5.348 20.406 1.604 1 98.88 310 MET A CA 1
ATOM 2360 C C . MET A 1 310 ? 6.262 19.188 1.715 1 98.88 310 MET A C 1
ATOM 2362 O O . MET A 1 310 ? 7.484 19.312 1.623 1 98.88 310 MET A O 1
ATOM 2366 N N . MET A 1 311 ? 5.754 17.922 1.811 1 98.81 311 MET A N 1
ATOM 2367 C CA . MET A 1 311 ? 6.535 16.688 1.871 1 98.81 311 MET A CA 1
ATOM 2368 C C . MET A 1 311 ? 7.051 16.297 0.488 1 98.81 311 MET A C 1
ATOM 2370 O O . MET A 1 311 ? 7.922 15.438 0.364 1 98.81 311 MET A O 1
ATOM 2374 N N . MET A 1 312 ? 6.508 16.969 -0.53 1 98.81 312 MET A N 1
ATOM 2375 C CA . MET A 1 312 ? 6.883 16.656 -1.909 1 98.81 312 MET A CA 1
ATOM 2376 C C . MET A 1 312 ? 7.551 17.859 -2.568 1 98.81 312 MET A C 1
ATOM 2378 O O . MET A 1 312 ? 8.055 17.75 -3.688 1 98.81 312 MET A O 1
ATOM 2382 N N . ASP A 1 313 ? 7.594 19.031 -1.853 1 98.88 313 ASP A N 1
ATOM 2383 C CA . ASP A 1 313 ? 8.219 20.234 -2.389 1 98.88 313 ASP A CA 1
ATOM 2384 C C . ASP A 1 313 ? 9.727 20.031 -2.562 1 98.88 313 ASP A C 1
ATOM 2386 O O . ASP A 1 313 ? 10.312 19.141 -1.947 1 98.88 313 ASP A O 1
ATOM 2390 N N . GLU A 1 314 ? 10.344 20.844 -3.365 1 98.56 314 GLU A N 1
ATOM 2391 C CA . GLU A 1 314 ? 11.758 20.734 -3.715 1 98.56 314 GLU A CA 1
ATOM 2392 C C . GLU A 1 314 ? 12.633 20.734 -2.467 1 98.56 314 GLU A C 1
ATOM 2394 O O . GLU A 1 314 ? 13.703 20.109 -2.453 1 98.56 314 GLU A O 1
ATOM 2399 N N . ASN A 1 315 ? 12.211 21.391 -1.455 1 98.62 315 ASN A N 1
ATOM 2400 C CA . ASN A 1 315 ? 12.992 21.469 -0.228 1 98.62 315 ASN A CA 1
ATOM 2401 C C . ASN A 1 315 ? 12.375 20.625 0.887 1 98.62 315 ASN A C 1
ATOM 2403 O O . ASN A 1 315 ? 12.492 20.969 2.064 1 98.62 315 ASN A O 1
ATOM 2407 N N . SER A 1 316 ? 11.672 19.547 0.517 1 98.75 316 SER A N 1
ATOM 2408 C CA . SER A 1 316 ? 10.953 18.719 1.473 1 98.75 316 SER A CA 1
ATOM 2409 C C . SER A 1 316 ? 11.883 18.188 2.559 1 98.75 316 SER A C 1
ATOM 2411 O O . SER A 1 316 ? 11.469 18.031 3.713 1 98.75 316 SER A O 1
ATOM 2413 N N . ASP A 1 317 ? 13.195 17.875 2.258 1 98.75 317 ASP A N 1
ATOM 2414 C CA . ASP A 1 317 ? 14.148 17.422 3.262 1 98.75 317 ASP A CA 1
ATOM 2415 C C . ASP A 1 317 ? 14.328 18.469 4.359 1 98.75 317 ASP A C 1
ATOM 2417 O O . ASP A 1 317 ? 14.469 18.125 5.535 1 98.75 317 ASP A O 1
ATOM 2421 N N . ASP A 1 318 ? 14.32 19.719 3.965 1 98.81 318 ASP A N 1
ATOM 2422 C CA . ASP A 1 318 ? 14.469 20.797 4.934 1 98.81 318 ASP A CA 1
ATOM 2423 C C . ASP A 1 318 ? 13.258 20.859 5.867 1 98.81 318 ASP A C 1
ATOM 2425 O O . ASP A 1 318 ? 13.406 21.125 7.066 1 98.81 318 ASP A O 1
ATOM 2429 N N . VAL A 1 319 ? 12.102 20.703 5.309 1 98.94 319 VAL A N 1
ATOM 2430 C CA . VAL A 1 319 ? 10.891 20.703 6.121 1 98.94 319 VAL A CA 1
ATOM 2431 C C . VAL A 1 319 ? 10.945 19.562 7.129 1 98.94 319 VAL A C 1
ATOM 2433 O O . VAL A 1 319 ? 10.617 19.75 8.305 1 98.94 319 VAL A O 1
ATOM 2436 N N . LEU A 1 320 ? 11.367 18.359 6.648 1 98.94 320 LEU A N 1
ATOM 2437 C CA . LEU A 1 320 ? 11.477 17.234 7.555 1 98.94 320 LEU A CA 1
ATOM 2438 C C . LEU A 1 320 ? 12.477 17.516 8.672 1 98.94 320 LEU A C 1
ATOM 2440 O O . LEU A 1 320 ? 12.281 17.078 9.812 1 98.94 320 LEU A O 1
ATOM 2444 N N . ARG A 1 321 ? 13.516 18.203 8.367 1 98.75 321 ARG A N 1
ATOM 2445 C CA . ARG A 1 321 ? 14.492 18.547 9.398 1 98.75 321 ARG A CA 1
ATOM 2446 C C . ARG A 1 321 ? 13.859 19.406 10.492 1 98.75 321 ARG A C 1
ATOM 2448 O O . ARG A 1 321 ? 14.164 19.234 11.672 1 98.75 321 ARG A O 1
ATOM 2455 N N . VAL A 1 322 ? 12.961 20.359 10.109 1 98.81 322 VAL A N 1
ATOM 2456 C CA . VAL A 1 322 ? 12.234 21.156 11.086 1 98.81 322 VAL A CA 1
ATOM 2457 C C . VAL A 1 322 ? 11.453 20.234 12.031 1 98.81 322 VAL A C 1
ATOM 2459 O O . VAL A 1 322 ? 11.484 20.422 13.25 1 98.81 322 VAL A O 1
ATOM 2462 N N . VAL A 1 323 ? 10.805 19.234 11.492 1 98.88 323 VAL A N 1
ATOM 2463 C CA . VAL A 1 323 ? 9.992 18.297 12.258 1 98.88 323 VAL A CA 1
ATOM 2464 C C . VAL A 1 323 ? 10.891 17.453 13.156 1 98.88 323 VAL A C 1
ATOM 2466 O O . VAL A 1 323 ? 10.602 17.281 14.344 1 98.88 323 VAL A O 1
ATOM 2469 N N . LEU A 1 324 ? 11.992 16.953 12.594 1 98.62 324 LEU A N 1
ATOM 2470 C CA . LEU A 1 324 ? 12.891 16.078 13.352 1 98.62 324 LEU A CA 1
ATOM 2471 C C . LEU A 1 324 ? 13.562 16.844 14.484 1 98.62 324 LEU A C 1
ATOM 2473 O O . LEU A 1 324 ? 13.742 16.312 15.578 1 98.62 324 LEU A O 1
ATOM 2477 N N . ASP A 1 325 ? 13.953 18.094 14.195 1 98.12 325 ASP A N 1
ATOM 2478 C CA . ASP A 1 325 ? 14.523 18.922 15.25 1 98.12 325 ASP A CA 1
ATOM 2479 C C . ASP A 1 325 ? 13.547 19.109 16.406 1 98.12 325 ASP A C 1
ATOM 2481 O O . ASP A 1 325 ? 13.93 19.062 17.578 1 98.12 325 ASP A O 1
ATOM 2485 N N . TRP A 1 326 ? 12.328 19.359 16.062 1 98.12 326 TRP A N 1
ATOM 2486 C CA . TRP A 1 326 ? 11.297 19.516 17.094 1 98.12 326 TRP A CA 1
ATOM 2487 C C . TRP A 1 326 ? 11.102 18.219 17.875 1 98.12 326 TRP A C 1
ATOM 2489 O O . TRP A 1 326 ? 11 18.234 19.094 1 98.12 326 TRP A O 1
ATOM 2499 N N . LEU A 1 327 ? 11.055 17.047 17.203 1 97.81 327 LEU A N 1
ATOM 2500 C CA . LEU A 1 327 ? 10.906 15.758 17.859 1 97.81 327 LEU A CA 1
ATOM 2501 C C . LEU A 1 327 ? 12.086 15.484 18.797 1 97.81 327 LEU A C 1
ATOM 2503 O O . LEU A 1 327 ? 11.906 14.906 19.859 1 97.81 327 LEU A O 1
ATOM 2507 N N . ASP A 1 328 ? 13.281 15.859 18.359 1 97.06 328 ASP A N 1
ATOM 2508 C CA . ASP A 1 328 ? 14.469 15.711 19.203 1 97.06 328 ASP A CA 1
ATOM 2509 C C . ASP A 1 328 ? 14.328 16.484 20.5 1 97.06 328 ASP A C 1
ATOM 2511 O O . ASP A 1 328 ? 14.727 16 21.562 1 97.06 328 ASP A O 1
ATOM 2515 N N . ARG A 1 329 ? 13.75 17.641 20.406 1 94.62 329 ARG A N 1
ATOM 2516 C CA . ARG A 1 329 ? 13.547 18.453 21.594 1 94.62 329 ARG A CA 1
ATOM 2517 C C . ARG A 1 329 ? 12.516 17.812 22.531 1 94.62 329 ARG A C 1
ATOM 2519 O O . ARG A 1 329 ? 12.672 17.844 23.75 1 94.62 329 ARG A O 1
ATOM 2526 N N . CYS A 1 330 ? 11.469 17.234 21.906 1 92.31 330 CYS A N 1
ATOM 2527 C CA . CYS A 1 330 ? 10.477 16.531 22.719 1 92.31 330 CYS A CA 1
ATOM 2528 C C . CYS A 1 330 ? 11.102 15.352 23.438 1 92.31 330 CYS A C 1
ATOM 2530 O O . CYS A 1 330 ? 10.75 15.062 24.594 1 92.31 330 CYS A O 1
ATOM 2532 N N . GLU A 1 331 ? 11.977 14.656 22.781 1 87.31 331 GLU A N 1
ATOM 2533 C CA . GLU A 1 331 ? 12.648 13.484 23.344 1 87.31 331 GLU A CA 1
ATOM 2534 C C . GLU A 1 331 ? 13.523 13.859 24.531 1 87.31 331 GLU A C 1
ATOM 2536 O O . GLU A 1 331 ? 13.555 13.141 25.531 1 87.31 331 GLU A O 1
ATOM 2541 N N . THR A 1 332 ? 14.148 14.883 24.453 1 82.12 332 THR A N 1
ATOM 2542 C CA . THR A 1 332 ? 15.055 15.344 25.5 1 82.12 332 THR A CA 1
ATOM 2543 C C . THR A 1 332 ? 14.273 15.859 26.703 1 82.12 332 THR A C 1
ATOM 2545 O O . THR A 1 332 ? 14.664 15.633 27.859 1 82.12 332 THR A O 1
ATOM 2548 N N . ALA A 1 333 ? 13.227 16.516 26.453 1 74.5 333 ALA A N 1
ATOM 2549 C CA . ALA A 1 333 ? 12.438 17.125 27.531 1 74.5 333 ALA A CA 1
ATOM 2550 C C . ALA A 1 333 ? 11.711 16.062 28.344 1 74.5 333 ALA A C 1
ATOM 2552 O O . ALA A 1 333 ? 11.516 16.219 29.547 1 74.5 333 ALA A O 1
ATOM 2553 N N . ARG A 1 334 ? 11.18 15.07 27.703 1 66.62 334 ARG A N 1
ATOM 2554 C CA . ARG A 1 334 ? 10.312 14.133 28.406 1 66.62 334 ARG A CA 1
ATOM 2555 C C . ARG A 1 334 ? 11.039 12.82 28.688 1 66.62 334 ARG A C 1
ATOM 2557 O O . ARG A 1 334 ? 10.445 11.875 29.203 1 66.62 334 ARG A O 1
ATOM 2564 N N . SER A 1 335 ? 12.227 12.93 28.891 1 56.78 335 SER A N 1
ATOM 2565 C CA . SER A 1 335 ? 13.031 11.734 29.125 1 56.78 335 SER A CA 1
ATOM 2566 C C . SER A 1 335 ? 12.539 10.562 28.281 1 56.78 335 SER A C 1
ATOM 2568 O O . SER A 1 335 ? 12.609 9.406 28.688 1 56.78 335 SER A O 1
ATOM 2570 N N . GLY A 1 336 ? 11.977 10.797 27.109 1 59.09 336 GLY A N 1
ATOM 2571 C CA . GLY A 1 336 ? 11.766 9.633 26.266 1 59.09 336 GLY A CA 1
ATOM 2572 C C . GLY A 1 336 ? 10.539 9.75 25.375 1 59.09 336 GLY A C 1
ATOM 2573 O O . GLY A 1 336 ? 9.422 9.914 25.875 1 59.09 336 GLY A O 1
ATOM 2574 N N . LEU A 1 337 ? 10.82 10.273 24.094 1 59.38 337 LEU A N 1
ATOM 2575 C CA . LEU A 1 337 ? 9.852 9.68 23.188 1 59.38 337 LEU A CA 1
ATOM 2576 C C . LEU A 1 337 ? 9.922 8.156 23.219 1 59.38 337 LEU A C 1
ATOM 2578 O O . LEU A 1 337 ? 11 7.59 23.406 1 59.38 337 LEU A O 1
ATOM 2582 N N . MET B 1 1 ? 45.531 -66.062 64 1 25.84 1 MET B N 1
ATOM 2583 C CA . MET B 1 1 ? 45.75 -65.312 62.75 1 25.84 1 MET B CA 1
ATOM 2584 C C . MET B 1 1 ? 45.156 -63.938 62.844 1 25.84 1 MET B C 1
ATOM 2586 O O . MET B 1 1 ? 44.125 -63.75 63.469 1 25.84 1 MET B O 1
ATOM 2590 N N . ASN B 1 2 ? 45.938 -62.875 62.469 1 22.86 2 ASN B N 1
ATOM 2591 C CA . ASN B 1 2 ? 46.031 -61.438 62.594 1 22.86 2 ASN B CA 1
ATOM 2592 C C . ASN B 1 2 ? 44.875 -60.75 61.906 1 22.86 2 ASN B C 1
ATOM 2594 O O . ASN B 1 2 ? 44.625 -60.969 60.719 1 22.86 2 ASN B O 1
ATOM 2598 N N . ARG B 1 3 ? 43.781 -60.438 62.625 1 24.22 3 ARG B N 1
ATOM 2599 C CA . ARG B 1 3 ? 42.531 -59.719 62.344 1 24.22 3 ARG B CA 1
ATOM 2600 C C . ARG B 1 3 ? 42.812 -58.312 61.875 1 24.22 3 ARG B C 1
ATOM 2602 O O . ARG B 1 3 ? 43.094 -57.438 62.688 1 24.22 3 ARG B O 1
ATOM 2609 N N . ALA B 1 4 ? 43.594 -58.219 60.688 1 23.22 4 ALA B N 1
ATOM 2610 C CA . ALA B 1 4 ? 44.094 -56.969 60.094 1 23.22 4 ALA B CA 1
ATOM 2611 C C . ALA B 1 4 ? 43 -55.969 59.906 1 23.22 4 ALA B C 1
ATOM 2613 O O . ALA B 1 4 ? 41.906 -56.281 59.406 1 23.22 4 ALA B O 1
ATOM 2614 N N . CYS B 1 5 ? 42.969 -54.875 60.688 1 23.22 5 CYS B N 1
ATOM 2615 C CA . CYS B 1 5 ? 42.188 -53.656 60.875 1 23.22 5 CYS B CA 1
ATOM 2616 C C . CYS B 1 5 ? 42.156 -52.844 59.562 1 23.22 5 CYS B C 1
ATOM 2618 O O . CYS B 1 5 ? 43.156 -52.25 59.188 1 23.22 5 CYS B O 1
ATOM 2620 N N . ALA B 1 6 ? 41.594 -53.375 58.438 1 23.48 6 ALA B N 1
ATOM 2621 C CA . ALA B 1 6 ? 41.562 -52.75 57.125 1 23.48 6 ALA B CA 1
ATOM 2622 C C . ALA B 1 6 ? 40.938 -51.344 57.219 1 23.48 6 ALA B C 1
ATOM 2624 O O . ALA B 1 6 ? 39.75 -51.219 57.562 1 23.48 6 ALA B O 1
ATOM 2625 N N . ILE B 1 7 ? 41.688 -50.406 57.812 1 25.28 7 ILE B N 1
ATOM 2626 C CA . ILE B 1 7 ? 41.281 -49 57.969 1 25.28 7 ILE B CA 1
ATOM 2627 C C . ILE B 1 7 ? 41.031 -48.375 56.625 1 25.28 7 ILE B C 1
ATOM 2629 O O . ILE B 1 7 ? 41.938 -48.344 55.781 1 25.28 7 ILE B O 1
ATOM 2633 N N . GLY B 1 8 ? 39.906 -48.625 55.906 1 23.25 8 GLY B N 1
ATOM 2634 C CA . GLY B 1 8 ? 39.5 -48.156 54.594 1 23.25 8 GLY B CA 1
ATOM 2635 C C . GLY B 1 8 ? 39.5 -46.625 54.5 1 23.25 8 GLY B C 1
ATOM 2636 O O . GLY B 1 8 ? 38.875 -45.938 55.281 1 23.25 8 GLY B O 1
ATOM 2637 N N . CYS B 1 9 ? 40.656 -45.969 54.156 1 22.48 9 CYS B N 1
ATOM 2638 C CA . CYS B 1 9 ? 40.906 -44.562 53.906 1 22.48 9 CYS B CA 1
ATOM 2639 C C . CYS B 1 9 ? 39.938 -44 52.875 1 22.48 9 CYS B C 1
ATOM 2641 O O . CYS B 1 9 ? 39.938 -44.469 51.719 1 22.48 9 CYS B O 1
ATOM 2643 N N . SER B 1 10 ? 38.656 -43.719 53.156 1 23.8 10 SER B N 1
ATOM 2644 C CA . SER B 1 10 ? 37.656 -43.156 52.312 1 23.8 10 SER B CA 1
ATOM 2645 C C . SER B 1 10 ? 38.062 -41.781 51.781 1 23.8 10 SER B C 1
ATOM 2647 O O . SER B 1 10 ? 38.156 -40.812 52.531 1 23.8 10 SER B O 1
ATOM 2649 N N . SER B 1 11 ? 39.219 -41.625 51.094 1 24.03 11 SER B N 1
ATOM 2650 C CA . SER B 1 11 ? 39.625 -40.312 50.531 1 24.03 11 SER B CA 1
ATOM 2651 C C . SER B 1 11 ? 38.531 -39.75 49.656 1 24.03 11 SER B C 1
ATOM 2653 O O . SER B 1 11 ? 38.156 -40.375 48.625 1 24.03 11 SER B O 1
ATOM 2655 N N . ARG B 1 12 ? 37.531 -39 50.125 1 23.56 12 ARG B N 1
ATOM 2656 C CA . ARG B 1 12 ? 36.5 -38.188 49.469 1 23.56 12 ARG B CA 1
ATOM 2657 C C . ARG B 1 12 ? 37.094 -37.125 48.562 1 23.56 12 ARG B C 1
ATOM 2659 O O . ARG B 1 12 ? 37.562 -36.094 49.062 1 23.56 12 ARG B O 1
ATOM 2666 N N . LYS B 1 13 ? 38.094 -37.406 47.688 1 26.09 13 LYS B N 1
ATOM 2667 C CA . LYS B 1 13 ? 38.5 -36.281 46.812 1 26.09 13 LYS B CA 1
ATOM 2668 C C . LYS B 1 13 ? 37.281 -35.688 46.062 1 26.09 13 LYS B C 1
ATOM 2670 O O . LYS B 1 13 ? 36.562 -36.406 45.375 1 26.09 13 LYS B O 1
ATOM 2675 N N . ASN B 1 14 ? 36.625 -34.656 46.625 1 25.45 14 ASN B N 1
ATOM 2676 C CA . ASN B 1 14 ? 35.625 -33.781 46 1 25.45 14 ASN B CA 1
ATOM 2677 C C . ASN B 1 14 ? 36.094 -33.25 44.656 1 25.45 14 ASN B C 1
ATOM 2679 O O . ASN B 1 14 ? 37 -32.438 44.594 1 25.45 14 ASN B O 1
ATOM 2683 N N . CYS B 1 15 ? 36.406 -34.062 43.656 1 26.12 15 CYS B N 1
ATOM 2684 C CA . CYS B 1 15 ? 36.719 -33.562 42.344 1 26.12 15 CYS B CA 1
ATOM 2685 C C . CYS B 1 15 ? 35.656 -32.562 41.875 1 26.12 15 CYS B C 1
ATOM 2687 O O . CYS B 1 15 ? 34.5 -32.938 41.719 1 26.12 15 CYS B O 1
ATOM 2689 N N . PHE B 1 16 ? 35.75 -31.312 42.344 1 30.02 16 PHE B N 1
ATOM 2690 C CA . PHE B 1 16 ? 35 -30.219 41.75 1 30.02 16 PHE B CA 1
ATOM 2691 C C . PHE B 1 16 ? 35.094 -30.234 40.25 1 30.02 16 PHE B C 1
ATOM 2693 O O . PHE B 1 16 ? 36.156 -30.062 39.688 1 30.02 16 PHE B O 1
ATOM 2700 N N . ARG B 1 17 ? 34.375 -31.125 39.562 1 33.97 17 ARG B N 1
ATOM 2701 C CA . ARG B 1 17 ? 34.281 -30.953 38.094 1 33.97 17 ARG B CA 1
ATOM 2702 C C . ARG B 1 17 ? 33.781 -29.547 37.75 1 33.97 17 ARG B C 1
ATOM 2704 O O . ARG B 1 17 ? 32.781 -29.094 38.281 1 33.97 17 ARG B O 1
ATOM 2711 N N . PRO B 1 18 ? 34.75 -28.719 37.25 1 35.81 18 PRO B N 1
ATOM 2712 C CA . PRO B 1 18 ? 34.219 -27.422 36.812 1 35.81 18 PRO B CA 1
ATOM 2713 C C . PRO B 1 18 ? 33 -27.531 35.938 1 35.81 18 PRO B C 1
ATOM 2715 O O . PRO B 1 18 ? 32.844 -28.5 35.188 1 35.81 18 PRO B O 1
ATOM 2718 N N . LYS B 1 19 ? 31.891 -26.922 36.469 1 39.62 19 LYS B N 1
ATOM 2719 C CA . LYS B 1 19 ? 30.672 -26.812 35.688 1 39.62 19 LYS B CA 1
ATOM 2720 C C . LYS B 1 19 ? 31 -26.328 34.25 1 39.62 19 LYS B C 1
ATOM 2722 O O . LYS B 1 19 ? 31.766 -25.375 34.094 1 39.62 19 LYS B O 1
ATOM 2727 N N . PRO B 1 20 ? 30.875 -27.297 33.281 1 35.19 20 PRO B N 1
ATOM 2728 C CA . PRO B 1 20 ? 31.078 -26.75 31.953 1 35.19 20 PRO B CA 1
ATOM 2729 C C . PRO B 1 20 ? 30.391 -25.391 31.75 1 35.19 20 PRO B C 1
ATOM 2731 O O . PRO B 1 20 ? 29.312 -25.156 32.312 1 35.19 20 PRO B O 1
ATOM 2734 N N . SER B 1 21 ? 31.172 -24.281 31.719 1 33.25 21 SER B N 1
ATOM 2735 C CA . SER B 1 21 ? 30.547 -23.031 31.297 1 33.25 21 SER B CA 1
ATOM 2736 C C . SER B 1 21 ? 29.594 -23.266 30.125 1 33.25 21 SER B C 1
ATOM 2738 O O . SER B 1 21 ? 29.984 -23.859 29.125 1 33.25 21 SER B O 1
ATOM 2740 N N . ALA B 1 22 ? 28.312 -23.359 30.406 1 35.94 22 ALA B N 1
ATOM 2741 C CA . ALA B 1 22 ? 27.312 -23.297 29.359 1 35.94 22 ALA B CA 1
ATOM 2742 C C . ALA B 1 22 ? 27.688 -22.234 28.312 1 35.94 22 ALA B C 1
ATOM 2744 O O . ALA B 1 22 ? 27.703 -21.047 28.594 1 35.94 22 ALA B O 1
ATOM 2745 N N . ARG B 1 23 ? 28.547 -22.578 27.422 1 34.81 23 ARG B N 1
ATOM 2746 C CA . ARG B 1 23 ? 28.594 -21.656 26.297 1 34.81 23 ARG B CA 1
ATOM 2747 C C . ARG B 1 23 ? 27.203 -21.156 25.938 1 34.81 23 ARG B C 1
ATOM 2749 O O . ARG B 1 23 ? 26.281 -21.953 25.688 1 34.81 23 ARG B O 1
ATOM 2756 N N . CYS B 1 24 ? 26.766 -20.156 26.594 1 34.47 24 CYS B N 1
ATOM 2757 C CA . CYS B 1 24 ? 25.594 -19.469 26.062 1 34.47 24 CYS B CA 1
ATOM 2758 C C . CYS B 1 24 ? 25.594 -19.484 24.547 1 34.47 24 CYS B C 1
ATOM 2760 O O . CYS B 1 24 ? 26.422 -18.828 23.906 1 34.47 24 CYS B O 1
ATOM 2762 N N . ALA B 1 25 ? 25.344 -20.609 23.953 1 37.69 25 ALA B N 1
ATOM 2763 C CA . ALA B 1 25 ? 25.094 -20.578 22.516 1 37.69 25 ALA B CA 1
ATOM 2764 C C . ALA B 1 25 ? 24.312 -19.312 22.109 1 37.69 25 ALA B C 1
ATOM 2766 O O . ALA B 1 25 ? 23.141 -19.156 22.484 1 37.69 25 ALA B O 1
ATOM 2767 N N . CYS B 1 26 ? 24.828 -18.156 22 1 34.75 26 CYS B N 1
ATOM 2768 C CA . CYS B 1 26 ? 24.219 -16.953 21.453 1 34.75 26 CYS B CA 1
ATOM 2769 C C . CYS B 1 26 ? 23.297 -17.281 20.281 1 34.75 26 CYS B C 1
ATOM 2771 O O . CYS B 1 26 ? 23.734 -17.906 19.297 1 34.75 26 CYS B O 1
ATOM 2773 N N . LYS B 1 27 ? 22.047 -17.562 20.484 1 42.59 27 LYS B N 1
ATOM 2774 C CA . LYS B 1 27 ? 21.125 -17.625 19.344 1 42.59 27 LYS B CA 1
ATOM 2775 C C . LYS B 1 27 ? 21.562 -16.656 18.25 1 42.59 27 LYS B C 1
ATOM 2777 O O . LYS B 1 27 ? 21.812 -15.484 18.5 1 42.59 27 LYS B O 1
ATOM 2782 N N . PRO B 1 28 ? 22.062 -17.203 17.109 1 49.62 28 PRO B N 1
ATOM 2783 C CA . PRO B 1 28 ? 22.422 -16.234 16.078 1 49.62 28 PRO B CA 1
ATOM 2784 C C . PRO B 1 28 ? 21.438 -15.078 15.977 1 49.62 28 PRO B C 1
ATOM 2786 O O . PRO B 1 28 ? 20.234 -15.273 16.156 1 49.62 28 PRO B O 1
ATOM 2789 N N . GLU B 1 29 ? 21.781 -13.828 16.359 1 54.25 29 GLU B N 1
ATOM 2790 C CA . GLU B 1 29 ? 20.984 -12.625 16.172 1 54.25 29 GLU B CA 1
ATOM 2791 C C . GLU B 1 29 ? 20.219 -12.664 14.852 1 54.25 29 GLU B C 1
ATOM 2793 O O . GLU B 1 29 ? 20.766 -13.094 13.828 1 54.25 29 GLU B O 1
ATOM 2798 N N . PRO B 1 30 ? 18.891 -12.711 14.898 1 62.75 30 PRO B N 1
ATOM 2799 C CA . PRO B 1 30 ? 18.188 -12.695 13.609 1 62.75 30 PRO B CA 1
ATOM 2800 C C . PRO B 1 30 ? 18.828 -11.758 12.594 1 62.75 30 PRO B C 1
ATOM 2802 O O . PRO B 1 30 ? 19.359 -10.711 12.969 1 62.75 30 PRO B O 1
ATOM 2805 N N . PRO B 1 31 ? 19.031 -12.289 11.383 1 75.94 31 PRO B N 1
ATOM 2806 C CA . PRO B 1 31 ? 19.672 -11.438 10.383 1 75.94 31 PRO B CA 1
ATOM 2807 C C . PRO B 1 31 ? 18.984 -10.094 10.195 1 75.94 31 PRO B C 1
ATOM 2809 O O . PRO B 1 31 ? 17.75 -10.039 10.172 1 75.94 31 PRO B O 1
ATOM 2812 N N . MET B 1 32 ? 19.703 -9.039 10.367 1 88.88 32 MET B N 1
ATOM 2813 C CA . MET B 1 32 ? 19.234 -7.672 10.156 1 88.88 32 MET B CA 1
ATOM 2814 C C . MET B 1 32 ? 19.078 -7.379 8.664 1 88.88 32 MET B C 1
ATOM 2816 O O . MET B 1 32 ? 19.734 -8 7.832 1 88.88 32 MET B O 1
ATOM 2820 N N . ILE B 1 33 ? 18.047 -6.66 8.344 1 97.62 33 ILE B N 1
ATOM 2821 C CA . ILE B 1 33 ? 17.812 -6.18 6.984 1 97.62 33 ILE B CA 1
ATOM 2822 C C . ILE B 1 33 ? 18.578 -4.887 6.75 1 97.62 33 ILE B C 1
ATOM 2824 O O . ILE B 1 33 ? 18.406 -3.914 7.492 1 97.62 33 ILE B O 1
ATOM 2828 N N . THR B 1 34 ? 19.469 -4.883 5.785 1 97.62 34 THR B N 1
ATOM 2829 C CA . THR B 1 34 ? 20.203 -3.676 5.449 1 97.62 34 THR B CA 1
ATOM 2830 C C . THR B 1 34 ? 19.875 -3.213 4.031 1 97.62 34 THR B C 1
ATOM 2832 O O . THR B 1 34 ? 20.203 -3.898 3.059 1 97.62 34 THR B O 1
ATOM 2835 N N . LEU B 1 35 ? 19.266 -2.053 3.934 1 98.06 35 LEU B N 1
ATOM 2836 C CA . LEU B 1 35 ? 18.812 -1.522 2.652 1 98.06 35 LEU B CA 1
ATOM 2837 C C . LEU B 1 35 ? 19.641 -0.304 2.248 1 98.06 35 LEU B C 1
ATOM 2839 O O . LEU B 1 35 ? 19.984 0.523 3.094 1 98.06 35 LEU B O 1
ATOM 2843 N N . GLN B 1 36 ? 19.891 -0.239 0.968 1 97.12 36 GLN B N 1
ATOM 2844 C CA . GLN B 1 36 ? 20.453 0.979 0.387 1 97.12 36 GLN B CA 1
ATOM 2845 C C . GLN B 1 36 ? 19.359 2.018 0.144 1 97.12 36 GLN B C 1
ATOM 2847 O O . GLN B 1 36 ? 19.562 3.213 0.361 1 97.12 36 GLN B O 1
ATOM 2852 N N . LYS B 1 37 ? 18.25 1.575 -0.373 1 97.62 37 LYS B N 1
ATOM 2853 C CA . LYS B 1 37 ? 17.141 2.461 -0.736 1 97.62 37 LYS B CA 1
ATOM 2854 C C . LYS B 1 37 ? 15.797 1.763 -0.567 1 97.62 37 LYS B C 1
ATOM 2856 O O . LYS B 1 37 ? 15.688 0.555 -0.788 1 97.62 37 LYS B O 1
ATOM 2861 N N . THR B 1 38 ? 14.82 2.557 -0.152 1 98.56 38 THR B N 1
ATOM 2862 C CA . THR B 1 38 ? 13.422 2.125 -0.204 1 98.56 38 THR B CA 1
ATOM 2863 C C . THR B 1 38 ? 12.516 3.277 -0.626 1 98.56 38 THR B C 1
ATOM 2865 O O . THR B 1 38 ? 12.828 4.441 -0.374 1 98.56 38 THR B O 1
ATOM 2868 N N . GLY B 1 39 ? 11.477 3.045 -1.312 1 98.5 39 GLY B N 1
ATOM 2869 C CA . GLY B 1 39 ? 10.547 4.012 -1.879 1 98.5 39 GLY B CA 1
ATOM 2870 C C . GLY B 1 39 ? 9.516 3.379 -2.795 1 98.5 39 GLY B C 1
ATOM 2871 O O . GLY B 1 39 ? 9.094 2.24 -2.576 1 98.5 39 GLY B O 1
ATOM 2872 N N . SER B 1 40 ? 8.977 4.156 -3.637 1 98.88 40 SER B N 1
ATOM 2873 C CA . SER B 1 40 ? 7.988 3.641 -4.578 1 98.88 40 SER B CA 1
ATOM 2874 C C . SER B 1 40 ? 7.906 4.516 -5.824 1 98.88 40 SER B C 1
ATOM 2876 O O . SER B 1 40 ? 8.492 5.598 -5.871 1 98.88 40 SER B O 1
ATOM 2878 N N . PHE B 1 41 ? 7.301 3.984 -6.816 1 98.69 41 PHE B N 1
ATOM 2879 C CA . PHE B 1 41 ? 6.934 4.746 -8 1 98.69 41 PHE B CA 1
ATOM 2880 C C . PHE B 1 41 ? 5.648 4.207 -8.617 1 98.69 41 PHE B C 1
ATOM 2882 O O . PHE B 1 41 ? 5.18 3.131 -8.242 1 98.69 41 PHE B O 1
ATOM 2889 N N . PHE B 1 42 ? 5.082 4.992 -9.438 1 98.75 42 PHE B N 1
ATOM 2890 C CA . PHE B 1 42 ? 3.93 4.605 -10.242 1 98.75 42 PHE B CA 1
ATOM 2891 C C . PHE B 1 42 ? 4.312 4.484 -11.719 1 98.75 42 PHE B C 1
ATOM 2893 O O . PHE B 1 42 ? 5.121 5.266 -12.219 1 98.75 42 PHE B O 1
ATOM 2900 N N . VAL B 1 43 ? 3.736 3.527 -12.352 1 98.06 43 VAL B N 1
ATOM 2901 C CA . VAL B 1 43 ? 4.148 3.324 -13.742 1 98.06 43 VAL B CA 1
ATOM 2902 C C . VAL B 1 43 ? 2.938 2.953 -14.594 1 98.06 43 VAL B C 1
ATOM 2904 O O . VAL B 1 43 ? 2.008 2.303 -14.109 1 98.06 43 VAL B O 1
ATOM 2907 N N . GLY B 1 44 ? 2.996 3.387 -15.805 1 97.88 44 GLY B N 1
ATOM 2908 C CA . GLY B 1 44 ? 1.902 3.156 -16.734 1 97.88 44 GLY B CA 1
ATOM 2909 C C . GLY B 1 44 ? 0.723 4.082 -16.516 1 97.88 44 GLY B C 1
ATOM 2910 O O . GLY B 1 44 ? 0.878 5.168 -15.953 1 97.88 44 GLY B O 1
ATOM 2911 N N . GLY B 1 45 ? -0.372 3.656 -17.016 1 97.75 45 GLY B N 1
ATOM 2912 C CA . GLY B 1 45 ? -1.597 4.434 -16.906 1 97.75 45 GLY B CA 1
ATOM 2913 C C . GLY B 1 45 ? -1.822 5.363 -18.078 1 97.75 45 GLY B C 1
ATOM 2914 O O . GLY B 1 45 ? -1.086 5.312 -19.062 1 97.75 45 GLY B O 1
ATOM 2915 N N . ARG B 1 46 ? -2.887 6.121 -17.922 1 98.06 46 ARG B N 1
ATOM 2916 C CA . ARG B 1 46 ? -3.229 7.059 -18.984 1 98.06 46 ARG B CA 1
ATOM 2917 C C . ARG B 1 46 ? -3.961 8.273 -18.422 1 98.06 46 ARG B C 1
ATOM 2919 O O . ARG B 1 46 ? -4.605 8.195 -17.375 1 98.06 46 ARG B O 1
ATOM 2926 N N . ARG B 1 47 ? -3.869 9.32 -19.219 1 98.19 47 ARG B N 1
ATOM 2927 C CA . ARG B 1 47 ? -4.582 10.555 -18.906 1 98.19 47 ARG B CA 1
ATOM 2928 C C . ARG B 1 47 ? -6.031 10.484 -19.359 1 98.19 47 ARG B C 1
ATOM 2930 O O . ARG B 1 47 ? -6.32 9.969 -20.438 1 98.19 47 ARG B O 1
ATOM 2937 N N . VAL B 1 48 ? -6.945 10.922 -18.531 1 98.19 48 VAL B N 1
ATOM 2938 C CA . VAL B 1 48 ? -8.352 11.078 -18.891 1 98.19 48 VAL B CA 1
ATOM 2939 C C . VAL B 1 48 ? -8.805 12.508 -18.609 1 98.19 48 VAL B C 1
ATOM 2941 O O . VAL B 1 48 ? -8.523 13.062 -17.547 1 98.19 48 VAL B O 1
ATOM 2944 N N . ASN B 1 49 ? -9.461 13.102 -19.562 1 98 49 ASN B N 1
ATOM 2945 C CA . ASN B 1 49 ? -10.055 14.422 -19.406 1 98 49 ASN B CA 1
ATOM 2946 C C . ASN B 1 49 ? -11.578 14.352 -19.391 1 98 49 ASN B C 1
ATOM 2948 O O . ASN B 1 49 ? -12.203 13.977 -20.375 1 98 49 ASN B O 1
ATOM 2952 N N . VAL B 1 50 ? -12.148 14.641 -18.25 1 97.62 50 VAL B N 1
ATOM 2953 C CA . VAL B 1 50 ? -13.594 14.68 -18.109 1 97.62 50 VAL B CA 1
ATOM 2954 C C . VAL B 1 50 ? -14.102 16.094 -18.406 1 97.62 50 VAL B C 1
ATOM 2956 O O . VAL B 1 50 ? -13.586 17.062 -17.859 1 97.62 50 VAL B O 1
ATOM 2959 N N . ARG B 1 51 ? -15.094 16.203 -19.281 1 96.69 51 ARG B N 1
ATOM 2960 C CA . ARG B 1 51 ? -15.664 17.484 -19.656 1 96.69 51 ARG B CA 1
ATOM 2961 C C . ARG B 1 51 ? -17.172 17.406 -19.797 1 96.69 51 ARG B C 1
ATOM 2963 O O . ARG B 1 51 ? -17.719 16.344 -20.141 1 96.69 51 ARG B O 1
ATOM 2970 N N . GLY B 1 52 ? -17.812 18.516 -19.516 1 94.94 52 GLY B N 1
ATOM 2971 C CA . GLY B 1 52 ? -19.219 18.672 -19.812 1 94.94 52 GLY B CA 1
ATOM 2972 C C . GLY B 1 52 ? -20.125 17.984 -18.797 1 94.94 52 GLY B C 1
ATOM 2973 O O . GLY B 1 52 ? -21.328 17.828 -19.031 1 94.94 52 GLY B O 1
ATOM 2974 N N . GLU B 1 53 ? -19.594 17.453 -17.75 1 94.19 53 GLU B N 1
ATOM 2975 C CA . GLU B 1 53 ? -20.406 16.828 -16.703 1 94.19 53 GLU B CA 1
ATOM 2976 C C . GLU B 1 53 ? -20.938 17.859 -15.719 1 94.19 53 GLU B C 1
ATOM 2978 O O . GLU B 1 53 ? -20.219 18.812 -15.367 1 94.19 53 GLU B O 1
ATOM 2983 N N . ALA B 1 54 ? -22.141 17.75 -15.281 1 93.88 54 ALA B N 1
ATOM 2984 C CA . ALA B 1 54 ? -22.734 18.672 -14.312 1 93.88 54 ALA B CA 1
ATOM 2985 C C . ALA B 1 54 ? -22.219 18.391 -12.906 1 93.88 54 ALA B C 1
ATOM 2987 O O . ALA B 1 54 ? -22.109 17.234 -12.484 1 93.88 54 ALA B O 1
ATOM 2988 N N . PRO B 1 55 ? -21.797 19.484 -12.234 1 92.38 55 PRO B N 1
ATOM 2989 C CA . PRO B 1 55 ? -21.516 19.281 -10.812 1 92.38 55 PRO B CA 1
ATOM 2990 C C . PRO B 1 55 ? -22.719 18.766 -10.031 1 92.38 55 PRO B C 1
ATOM 2992 O O . PRO B 1 55 ? -23.859 18.969 -10.445 1 92.38 55 PRO B O 1
ATOM 2995 N N . TYR B 1 56 ? -22.422 18.047 -8.961 1 88.31 56 TYR B N 1
ATOM 2996 C CA . TYR B 1 56 ? -23.516 17.531 -8.133 1 88.31 56 TYR B CA 1
ATOM 2997 C C . TYR B 1 56 ? -23.156 17.625 -6.652 1 88.31 56 TYR B C 1
ATOM 2999 O O . TYR B 1 56 ? -21.984 17.781 -6.293 1 88.31 56 TYR B O 1
ATOM 3007 N N . ARG B 1 57 ? -24.172 17.547 -5.84 1 85.88 57 ARG B N 1
ATOM 3008 C CA . ARG B 1 57 ? -24.016 17.703 -4.398 1 85.88 57 ARG B CA 1
ATOM 3009 C C . ARG B 1 57 ? -23.578 16.391 -3.748 1 85.88 57 ARG B C 1
ATOM 3011 O O . ARG B 1 57 ? -24.078 15.328 -4.102 1 85.88 57 ARG B O 1
ATOM 3018 N N . VAL B 1 58 ? -22.516 16.531 -2.855 1 83.94 58 VAL B N 1
ATOM 3019 C CA . VAL B 1 58 ? -22.062 15.375 -2.08 1 83.94 58 VAL B CA 1
ATOM 3020 C C . VAL B 1 58 ? -22.156 15.68 -0.589 1 83.94 58 VAL B C 1
ATOM 3022 O O . VAL B 1 58 ? -21.891 16.812 -0.165 1 83.94 58 VAL B O 1
ATOM 3025 N N . THR B 1 59 ? -22.625 14.719 0.096 1 71.56 59 THR B N 1
ATOM 3026 C CA . THR B 1 59 ? -22.766 14.875 1.54 1 71.56 59 THR B CA 1
ATOM 3027 C C . THR B 1 59 ? -21.531 14.352 2.26 1 71.56 59 THR B C 1
ATOM 3029 O O . THR B 1 59 ? -21.141 13.195 2.072 1 71.56 59 THR B O 1
ATOM 3032 N N . LEU B 1 60 ? -20.641 15.078 2.889 1 64.12 60 LEU B N 1
ATOM 3033 C CA . LEU B 1 60 ? -19.438 14.695 3.631 1 64.12 60 LEU B CA 1
ATOM 3034 C C . LEU B 1 60 ? -19.797 14.195 5.023 1 64.12 60 LEU B C 1
ATOM 3036 O O . LEU B 1 60 ? -19.141 13.305 5.559 1 64.12 60 LEU B O 1
ATOM 3040 N N . SER B 1 61 ? -20.625 14.93 5.676 1 56.06 61 SER B N 1
ATOM 3041 C CA . SER B 1 61 ? -21.219 14.586 6.965 1 56.06 61 SER B CA 1
ATOM 3042 C C . SER B 1 61 ? -22.688 14.961 7.008 1 56.06 61 SER B C 1
ATOM 3044 O O . SER B 1 61 ? -23.234 15.492 6.035 1 56.06 61 SER B O 1
ATOM 3046 N N . SER B 1 62 ? -23.344 14.375 8.039 1 50.75 62 SER B N 1
ATOM 3047 C CA . SER B 1 62 ? -24.766 14.633 8.203 1 50.75 62 SER B CA 1
ATOM 3048 C C . SER B 1 62 ? -25.078 16.109 8.055 1 50.75 62 SER B C 1
ATOM 3050 O O . SER B 1 62 ? -26.219 16.484 7.754 1 50.75 62 SER B O 1
ATOM 3052 N N . THR B 1 63 ? -24.031 16.875 8.109 1 51.28 63 THR B N 1
ATOM 3053 C CA . THR B 1 63 ? -24.359 18.297 8.172 1 51.28 63 THR B CA 1
ATOM 3054 C C . THR B 1 63 ? -23.594 19.078 7.121 1 51.28 63 THR B C 1
ATOM 3056 O O . THR B 1 63 ? -23.672 20.312 7.066 1 51.28 63 THR B O 1
ATOM 3059 N N . SER B 1 64 ? -22.828 18.422 6.41 1 62.66 64 SER B N 1
ATOM 3060 C CA . SER B 1 64 ? -22 19.203 5.504 1 62.66 64 SER B CA 1
ATOM 3061 C C . SER B 1 64 ? -22.016 18.625 4.094 1 62.66 64 SER B C 1
ATOM 3063 O O . SER B 1 64 ? -21.875 17.406 3.91 1 62.66 64 SER B O 1
ATOM 3065 N N . THR B 1 65 ? -22.609 19.547 3.191 1 72.75 65 THR B N 1
ATOM 3066 C CA . THR B 1 65 ? -22.609 19.188 1.78 1 72.75 65 THR B CA 1
ATOM 3067 C C . THR B 1 65 ? -21.688 20.094 0.982 1 72.75 65 THR B C 1
ATOM 3069 O O . THR B 1 65 ? -21.391 21.219 1.409 1 72.75 65 THR B O 1
ATOM 3072 N N . ARG B 1 66 ? -21.109 19.516 0.038 1 79.25 66 ARG B N 1
ATOM 3073 C CA . ARG B 1 66 ? -20.328 20.312 -0.894 1 79.25 66 ARG B CA 1
ATOM 3074 C C . ARG B 1 66 ? -20.609 19.922 -2.338 1 79.25 66 ARG B C 1
ATOM 3076 O O . ARG B 1 66 ? -21.047 18.797 -2.604 1 79.25 66 ARG B O 1
ATOM 3083 N N . ASP B 1 67 ? -20.469 20.953 -3.186 1 87.31 67 ASP B N 1
ATOM 3084 C CA . ASP B 1 67 ? -20.547 20.656 -4.613 1 87.31 67 ASP B CA 1
ATOM 3085 C C . ASP B 1 67 ? -19.297 19.953 -5.098 1 87.31 67 ASP B C 1
ATOM 3087 O O . ASP B 1 67 ? -18.172 20.328 -4.715 1 87.31 67 ASP B O 1
ATOM 3091 N N . TYR B 1 68 ? -19.547 18.922 -5.809 1 91.62 68 TYR B N 1
ATOM 3092 C CA . TYR B 1 68 ? -18.453 18.188 -6.445 1 91.62 68 TYR B CA 1
ATOM 3093 C C . TYR B 1 68 ? -18.469 18.391 -7.953 1 91.62 68 TYR B C 1
ATOM 3095 O O . TYR B 1 68 ? -19.5 18.188 -8.602 1 91.62 68 TYR B O 1
ATOM 3103 N N . ASP B 1 69 ? -17.359 18.906 -8.508 1 93.81 69 ASP B N 1
ATOM 3104 C CA . ASP B 1 69 ? -17.188 19.047 -9.945 1 93.81 69 ASP B CA 1
ATOM 3105 C C . ASP B 1 69 ? -16.281 17.953 -10.5 1 93.81 69 ASP B C 1
ATOM 3107 O O . ASP B 1 69 ? -15.062 17.969 -10.266 1 93.81 69 ASP B O 1
ATOM 3111 N N . PRO B 1 70 ? -16.797 16.984 -11.281 1 94.94 70 PRO B N 1
ATOM 3112 C CA . PRO B 1 70 ? -15.977 15.875 -11.773 1 94.94 70 PRO B CA 1
ATOM 3113 C C . PRO B 1 70 ? -15.133 16.25 -12.984 1 94.94 70 PRO B C 1
ATOM 3115 O O . PRO B 1 70 ? -14.305 15.461 -13.445 1 94.94 70 PRO B O 1
ATOM 3118 N N . ASN B 1 71 ? -15.328 17.484 -13.469 1 97.44 71 ASN B N 1
ATOM 3119 C CA . ASN B 1 71 ? -14.586 17.891 -14.648 1 97.44 71 ASN B CA 1
ATOM 3120 C C . ASN B 1 71 ? -13.117 18.141 -14.328 1 97.44 71 ASN B C 1
ATOM 3122 O O . ASN B 1 71 ? -12.797 18.703 -13.273 1 97.44 71 ASN B O 1
ATOM 3126 N N . GLY B 1 72 ? -12.242 17.703 -15.219 1 98.12 72 GLY B N 1
ATOM 3127 C CA . GLY B 1 72 ? -10.812 17.922 -15.031 1 98.12 72 GLY B CA 1
ATOM 3128 C C . GLY B 1 72 ? -9.969 16.781 -15.562 1 98.12 72 GLY B C 1
ATOM 3129 O O . GLY B 1 72 ? -10.445 15.953 -16.344 1 98.12 72 GLY B O 1
ATOM 3130 N N . THR B 1 73 ? -8.719 16.891 -15.219 1 98.5 73 THR B N 1
ATOM 3131 C CA . THR B 1 73 ? -7.723 15.922 -15.68 1 98.5 73 THR B CA 1
ATOM 3132 C C . THR B 1 73 ? -7.43 14.883 -14.602 1 98.5 73 THR B C 1
ATOM 3134 O O . THR B 1 73 ? -7.23 15.234 -13.438 1 98.5 73 THR B O 1
ATOM 3137 N N . TYR B 1 74 ? -7.426 13.633 -15.023 1 98.44 74 TYR B N 1
ATOM 3138 C CA . TYR B 1 74 ? -7.152 12.516 -14.125 1 98.44 74 TYR B CA 1
ATOM 3139 C C . TYR B 1 74 ? -6.102 11.586 -14.711 1 98.44 74 TYR B C 1
ATOM 3141 O O . TYR B 1 74 ? -5.914 11.531 -15.93 1 98.44 74 TYR B O 1
ATOM 3149 N N . TRP B 1 75 ? -5.363 10.961 -13.891 1 98.44 75 TRP B N 1
ATOM 3150 C CA . TRP B 1 75 ? -4.512 9.844 -14.289 1 98.44 75 TRP B CA 1
ATOM 3151 C C . TRP B 1 75 ? -5.039 8.531 -13.719 1 98.44 75 TRP B C 1
ATOM 3153 O O . TRP B 1 75 ? -5.246 8.414 -12.508 1 98.44 75 TRP B O 1
ATOM 3163 N N . ILE B 1 76 ? -5.332 7.559 -14.562 1 98.06 76 ILE B N 1
ATOM 3164 C CA . ILE B 1 76 ? -5.922 6.301 -14.117 1 98.06 76 ILE B CA 1
ATOM 3165 C C . ILE B 1 76 ? -5.117 5.129 -14.672 1 98.06 76 ILE B C 1
ATOM 3167 O O . ILE B 1 76 ? -4.305 5.301 -15.586 1 98.06 76 ILE B O 1
ATOM 3171 N N . GLU B 1 77 ? -5.188 3.922 -14.055 1 98.38 77 GLU B N 1
ATOM 3172 C CA . GLU B 1 77 ? -4.734 2.645 -14.594 1 98.38 77 GLU B CA 1
ATOM 3173 C C . GLU B 1 77 ? -3.223 2.486 -14.445 1 98.38 77 GLU B C 1
ATOM 3175 O O . GLU B 1 77 ? -2.598 1.715 -15.172 1 98.38 77 GLU B O 1
ATOM 3180 N N . ALA B 1 78 ? -2.574 3.27 -13.547 1 98.5 78 ALA B N 1
ATOM 3181 C CA . ALA B 1 78 ? -1.17 3.039 -13.219 1 98.5 78 ALA B CA 1
ATOM 3182 C C . ALA B 1 78 ? -1.023 1.918 -12.195 1 98.5 78 ALA B C 1
ATOM 3184 O O . ALA B 1 78 ? -1.934 1.672 -11.398 1 98.5 78 ALA B O 1
ATOM 3185 N N . ALA B 1 79 ? 0.103 1.199 -12.242 1 98.88 79 ALA B N 1
ATOM 3186 C CA . ALA B 1 79 ? 0.5 0.304 -11.156 1 98.88 79 ALA B CA 1
ATOM 3187 C C . ALA B 1 79 ? 1.33 1.042 -10.109 1 98.88 79 ALA B C 1
ATOM 3189 O O . ALA B 1 79 ? 2.025 2.008 -10.43 1 98.88 79 ALA B O 1
ATOM 3190 N N . TYR B 1 80 ? 1.156 0.684 -8.883 1 98.94 80 TYR B N 1
ATOM 3191 C CA . TYR B 1 80 ? 2.035 1.095 -7.793 1 98.94 80 TYR B CA 1
ATOM 3192 C C . TYR B 1 80 ? 3.125 0.056 -7.551 1 98.94 80 TYR B C 1
ATOM 3194 O O . TYR B 1 80 ? 2.848 -1.145 -7.508 1 98.94 80 TYR B O 1
ATOM 3202 N N . VAL B 1 81 ? 4.387 0.514 -7.391 1 98.94 81 VAL B N 1
ATOM 3203 C CA . VAL B 1 81 ? 5.508 -0.391 -7.148 1 98.94 81 VAL B CA 1
ATOM 3204 C C . VAL B 1 81 ? 6.332 0.113 -5.969 1 98.94 81 VAL B C 1
ATOM 3206 O O . VAL B 1 81 ? 6.902 1.206 -6.023 1 98.94 81 VAL B O 1
ATOM 3209 N N . GLN B 1 82 ? 6.375 -0.655 -4.918 1 98.94 82 GLN B N 1
ATOM 3210 C CA . GLN B 1 82 ? 7.262 -0.387 -3.791 1 98.94 82 GLN B CA 1
ATOM 3211 C C . GLN B 1 82 ? 8.57 -1.168 -3.922 1 98.94 82 GLN B C 1
ATOM 3213 O O . GLN B 1 82 ? 8.562 -2.34 -4.305 1 98.94 82 GLN B O 1
ATOM 3218 N N . TYR B 1 83 ? 9.703 -0.532 -3.547 1 98.88 83 TYR B N 1
ATOM 3219 C CA . TYR B 1 83 ? 10.953 -1.265 -3.705 1 98.88 83 TYR B CA 1
ATOM 3220 C C . TYR B 1 83 ? 11.766 -1.244 -2.412 1 98.88 83 TYR B C 1
ATOM 3222 O O . TYR B 1 83 ? 11.664 -0.3 -1.627 1 98.88 83 TYR B O 1
ATOM 3230 N N . PHE B 1 84 ? 12.477 -2.277 -2.182 1 98.81 84 PHE B N 1
ATOM 3231 C CA . PHE B 1 84 ? 13.484 -2.492 -1.146 1 98.81 84 PHE B CA 1
ATOM 3232 C C . PHE B 1 84 ? 14.805 -2.936 -1.759 1 98.81 84 PHE B C 1
ATOM 3234 O O . PHE B 1 84 ? 14.977 -4.105 -2.105 1 98.81 84 PHE B O 1
ATOM 3241 N N . LEU B 1 85 ? 15.695 -2.025 -1.872 1 98.62 85 LEU B N 1
ATOM 3242 C CA . LEU B 1 85 ? 16.953 -2.342 -2.535 1 98.62 85 LEU B CA 1
ATOM 3243 C C . LEU B 1 85 ? 18.062 -2.6 -1.512 1 98.62 85 LEU B C 1
ATOM 3245 O O . LEU B 1 85 ? 18.359 -1.735 -0.686 1 98.62 85 LEU B O 1
ATOM 3249 N N . GLN B 1 86 ? 18.625 -3.73 -1.644 1 97.94 86 GLN B N 1
ATOM 3250 C CA . GLN B 1 86 ? 19.625 -4.215 -0.693 1 97.94 86 GLN B CA 1
ATOM 3251 C C . GLN B 1 86 ? 20.953 -3.488 -0.871 1 97.94 86 GLN B C 1
ATOM 3253 O O . GLN B 1 86 ? 21.359 -3.195 -1.997 1 97.94 86 GLN B O 1
ATOM 3258 N N . ALA B 1 87 ? 21.641 -3.248 0.264 1 96.06 87 ALA B N 1
ATOM 3259 C CA . ALA B 1 87 ? 23 -2.693 0.221 1 96.06 87 ALA B CA 1
ATOM 3260 C C . ALA B 1 87 ? 23.984 -3.686 -0.397 1 96.06 87 ALA B C 1
ATOM 3262 O O . ALA B 1 87 ? 24.906 -3.289 -1.106 1 96.06 87 ALA B O 1
ATOM 3263 N N . SER B 1 88 ? 23.781 -4.918 -0.1 1 96.06 88 SER B N 1
ATOM 3264 C CA . SER B 1 88 ? 24.578 -6.027 -0.632 1 96.06 88 SER B CA 1
ATOM 3265 C C . SER B 1 88 ? 23.672 -7.148 -1.143 1 96.06 88 SER B C 1
ATOM 3267 O O . SER B 1 88 ? 23.484 -8.164 -0.467 1 96.06 88 SER B O 1
ATOM 3269 N N . PRO B 1 89 ? 23.25 -7 -2.371 1 96.94 89 PRO B N 1
ATOM 3270 C CA . PRO B 1 89 ? 22.219 -7.91 -2.883 1 96.94 89 PRO B CA 1
ATOM 3271 C C . PRO B 1 89 ? 22.766 -9.32 -3.135 1 96.94 89 PRO B C 1
ATOM 3273 O O . PRO B 1 89 ? 23.906 -9.477 -3.582 1 96.94 89 PRO B O 1
ATOM 3276 N N . ARG B 1 90 ? 21.938 -10.312 -2.848 1 95.81 90 ARG B N 1
ATOM 3277 C CA . ARG B 1 90 ? 22.219 -11.727 -3.066 1 95.81 90 ARG B CA 1
ATOM 3278 C C . ARG B 1 90 ? 22.297 -12.047 -4.555 1 95.81 90 ARG B C 1
ATOM 3280 O O . ARG B 1 90 ? 23.156 -12.828 -4.98 1 95.81 90 ARG B O 1
ATOM 3287 N N . TYR B 1 91 ? 21.391 -11.453 -5.281 1 96.56 91 TYR B N 1
ATOM 3288 C CA . TYR B 1 91 ? 21.297 -11.672 -6.723 1 96.56 91 TYR B CA 1
ATOM 3289 C C . TYR B 1 91 ? 21.641 -10.398 -7.488 1 96.56 91 TYR B C 1
ATOM 3291 O O . TYR B 1 91 ? 21.516 -9.297 -6.961 1 96.56 91 TYR B O 1
ATOM 3299 N N . ALA B 1 92 ? 22.062 -10.57 -8.75 1 93.75 92 ALA B N 1
ATOM 3300 C CA . ALA B 1 92 ? 22.391 -9.422 -9.594 1 93.75 92 ALA B CA 1
ATOM 3301 C C . ALA B 1 92 ? 21.141 -8.633 -9.969 1 93.75 92 ALA B C 1
ATOM 3303 O O . ALA B 1 92 ? 21.219 -7.434 -10.242 1 93.75 92 ALA B O 1
ATOM 3304 N N . VAL B 1 93 ? 20.031 -9.344 -10.016 1 97.12 93 VAL B N 1
ATOM 3305 C CA . VAL B 1 93 ? 18.781 -8.68 -10.391 1 97.12 93 VAL B CA 1
ATOM 3306 C C . VAL B 1 93 ? 17.781 -8.758 -9.242 1 97.12 93 VAL B C 1
ATOM 3308 O O . VAL B 1 93 ? 17.844 -9.688 -8.43 1 97.12 93 VAL B O 1
ATOM 3311 N N . PRO B 1 94 ? 16.875 -7.832 -9.164 1 98.5 94 PRO B N 1
ATOM 3312 C CA . PRO B 1 94 ? 15.844 -7.871 -8.133 1 98.5 94 PRO B CA 1
ATOM 3313 C C . PRO B 1 94 ? 14.727 -8.859 -8.453 1 98.5 94 PRO B C 1
ATOM 3315 O O . PRO B 1 94 ? 14.656 -9.375 -9.57 1 98.5 94 PRO B O 1
ATOM 3318 N N . LEU B 1 95 ? 13.977 -9.172 -7.422 1 98.88 95 LEU B N 1
ATOM 3319 C CA . LEU B 1 95 ? 12.773 -9.992 -7.543 1 98.88 95 LEU B CA 1
ATOM 3320 C C . LEU B 1 95 ? 11.523 -9.117 -7.488 1 98.88 95 LEU B C 1
ATOM 3322 O O . LEU B 1 95 ? 11.359 -8.32 -6.566 1 98.88 95 LEU B O 1
ATOM 3326 N N . VAL B 1 96 ? 10.664 -9.227 -8.508 1 98.94 96 VAL B N 1
ATOM 3327 C CA . VAL B 1 96 ? 9.391 -8.516 -8.555 1 98.94 96 VAL B CA 1
ATOM 3328 C C . VAL B 1 96 ? 8.266 -9.43 -8.086 1 98.94 96 VAL B C 1
ATOM 3330 O O . VAL B 1 96 ? 8.07 -10.516 -8.648 1 98.94 96 VAL B O 1
ATOM 3333 N N . LEU B 1 97 ? 7.523 -9.008 -7.082 1 98.94 97 LEU B N 1
ATOM 3334 C CA . LEU B 1 97 ? 6.441 -9.797 -6.508 1 98.94 97 LEU B CA 1
ATOM 3335 C C . LEU B 1 97 ? 5.086 -9.312 -7.012 1 98.94 97 LEU B C 1
ATOM 3337 O O . LEU B 1 97 ? 4.734 -8.141 -6.824 1 98.94 97 LEU B O 1
ATOM 3341 N N . MET B 1 98 ? 4.352 -10.219 -7.637 1 98.88 98 MET B N 1
ATOM 3342 C CA . MET B 1 98 ? 3.025 -9.922 -8.172 1 98.88 98 MET B CA 1
ATOM 3343 C C . MET B 1 98 ? 1.948 -10.68 -7.398 1 98.88 98 MET B C 1
ATOM 3345 O O . MET B 1 98 ? 2.004 -11.906 -7.289 1 98.88 98 MET B O 1
ATOM 3349 N N . HIS B 1 99 ? 0.959 -10 -6.922 1 98.69 99 HIS B N 1
ATOM 3350 C CA . HIS B 1 99 ? -0.092 -10.555 -6.074 1 98.69 99 HIS B CA 1
ATOM 3351 C C . HIS B 1 99 ? -1.136 -11.297 -6.902 1 98.69 99 HIS B C 1
ATOM 3353 O O . HIS B 1 99 ? -1.135 -11.211 -8.133 1 98.69 99 HIS B O 1
ATOM 3359 N N . GLY B 1 100 ? -1.998 -12.031 -6.191 1 97.5 100 GLY B N 1
ATOM 3360 C CA . GLY B 1 100 ? -3.109 -12.742 -6.801 1 97.5 100 GLY B CA 1
ATOM 3361 C C . GLY B 1 100 ? -4.375 -11.906 -6.895 1 97.5 100 GLY B C 1
ATOM 3362 O O . GLY B 1 100 ? -4.387 -10.742 -6.492 1 97.5 100 GLY B O 1
ATOM 3363 N N . GLY B 1 101 ? -5.426 -12.516 -7.473 1 95.44 101 GLY B N 1
ATOM 3364 C CA . GLY B 1 101 ? -6.699 -11.82 -7.613 1 95.44 101 GLY B CA 1
ATOM 3365 C C . GLY B 1 101 ? -7.34 -11.477 -6.285 1 95.44 101 GLY B C 1
ATOM 3366 O O . GLY B 1 101 ? -7.391 -12.312 -5.379 1 95.44 101 GLY B O 1
ATOM 3367 N N . GLY B 1 102 ? -7.805 -10.219 -6.195 1 96 102 GLY B N 1
ATOM 3368 C CA . GLY B 1 102 ? -8.492 -9.781 -4.988 1 96 102 GLY B CA 1
ATOM 3369 C C . GLY B 1 102 ? -7.543 -9.492 -3.842 1 96 102 GLY B C 1
ATOM 3370 O O . GLY B 1 102 ? -7.969 -9.398 -2.688 1 96 102 GLY B O 1
ATOM 3371 N N . LEU B 1 103 ? -6.273 -9.477 -4.109 1 97.88 103 LEU B N 1
ATOM 3372 C CA . LEU B 1 103 ? -5.266 -9.172 -3.102 1 97.88 103 LEU B CA 1
ATOM 3373 C C . LEU B 1 103 ? -4.398 -7.992 -3.535 1 97.88 103 LEU B C 1
ATOM 3375 O O . LEU B 1 103 ? -4.676 -7.359 -4.559 1 97.88 103 LEU B O 1
ATOM 3379 N N . THR B 1 104 ? -3.438 -7.578 -2.713 1 98.62 104 THR B N 1
ATOM 3380 C CA . THR B 1 104 ? -2.455 -6.531 -2.967 1 98.62 104 THR B CA 1
ATOM 3381 C C . THR B 1 104 ? -1.054 -7 -2.586 1 98.62 104 THR B C 1
ATOM 3383 O O . THR B 1 104 ? -0.863 -8.156 -2.201 1 98.62 104 THR B O 1
ATOM 3386 N N . GLY B 1 105 ? -0.168 -6.078 -2.703 1 98.81 105 GLY B N 1
ATOM 3387 C CA . GLY B 1 105 ? 1.188 -6.391 -2.277 1 98.81 105 GLY B CA 1
ATOM 3388 C C . GLY B 1 105 ? 1.277 -6.789 -0.815 1 98.81 105 GLY B C 1
ATOM 3389 O O . GLY B 1 105 ? 2.242 -7.43 -0.399 1 98.81 105 GLY B O 1
ATOM 3390 N N . ALA B 1 106 ? 0.29 -6.488 -0.028 1 98.88 106 ALA B N 1
ATOM 3391 C CA . ALA B 1 106 ? 0.286 -6.801 1.398 1 98.88 106 ALA B CA 1
ATOM 3392 C C . ALA B 1 106 ? 0.36 -8.305 1.629 1 98.88 106 ALA B C 1
ATOM 3394 O O . ALA B 1 106 ? 0.79 -8.758 2.693 1 98.88 106 ALA B O 1
ATOM 3395 N N . MET B 1 107 ? 0.023 -9.086 0.626 1 98.75 107 MET B N 1
ATOM 3396 C CA . MET B 1 107 ? -0.038 -10.531 0.806 1 98.75 107 MET B CA 1
ATOM 3397 C C . MET B 1 107 ? 1.351 -11.109 1.067 1 98.75 107 MET B C 1
ATOM 3399 O O . MET B 1 107 ? 1.479 -12.234 1.555 1 98.75 107 MET B O 1
ATOM 3403 N N . TRP B 1 108 ? 2.396 -10.375 0.65 1 98.94 108 TRP B N 1
ATOM 3404 C CA . TRP B 1 108 ? 3.764 -10.867 0.79 1 98.94 108 TRP B CA 1
ATOM 3405 C C . TRP B 1 108 ? 4.336 -10.492 2.154 1 98.94 108 TRP B C 1
ATOM 3407 O O . TRP B 1 108 ? 5.441 -10.922 2.506 1 98.94 108 TRP B O 1
ATOM 3417 N N . GLU B 1 109 ? 3.605 -9.648 2.867 1 98.81 109 GLU B N 1
ATOM 3418 C CA . GLU B 1 109 ? 4.035 -9.164 4.176 1 98.81 109 GLU B CA 1
ATOM 3419 C C . GLU B 1 109 ? 3.619 -10.125 5.285 1 98.81 109 GLU B C 1
ATOM 3421 O O . GLU B 1 109 ? 3.557 -11.336 5.07 1 98.81 109 GLU B O 1
ATOM 3426 N N . ASP B 1 110 ? 3.404 -9.711 6.492 1 98.81 110 ASP B N 1
ATOM 3427 C CA . ASP B 1 110 ? 3.111 -10.633 7.586 1 98.81 110 ASP B CA 1
ATOM 3428 C C . ASP B 1 110 ? 1.935 -11.539 7.242 1 98.81 110 ASP B C 1
ATOM 3430 O O . ASP B 1 110 ? 0.997 -11.117 6.562 1 98.81 110 ASP B O 1
ATOM 3434 N N . THR B 1 111 ? 1.991 -12.766 7.727 1 98.62 111 THR B N 1
ATOM 3435 C CA . THR B 1 111 ? 0.885 -13.695 7.547 1 98.62 111 THR B CA 1
ATOM 3436 C C . THR B 1 111 ? -0.292 -13.32 8.445 1 98.62 111 THR B C 1
ATOM 3438 O O . THR B 1 111 ? -0.13 -12.562 9.398 1 98.62 111 THR B O 1
ATOM 3441 N N . PRO B 1 112 ? -1.438 -13.797 8.094 1 97.81 112 PRO B N 1
ATOM 3442 C CA . PRO B 1 112 ? -2.623 -13.422 8.867 1 97.81 112 PRO B CA 1
ATOM 3443 C C . PRO B 1 112 ? -2.477 -13.711 10.359 1 97.81 112 PRO B C 1
ATOM 3445 O O . PRO B 1 112 ? -3.061 -13.016 11.188 1 97.81 112 PRO B O 1
ATOM 3448 N N . ASP B 1 113 ? -1.683 -14.727 10.734 1 97.81 113 ASP B N 1
ATOM 3449 C CA . ASP B 1 113 ? -1.519 -15.102 12.133 1 97.81 113 ASP B CA 1
ATOM 3450 C C . ASP B 1 113 ? -0.331 -14.375 12.758 1 97.81 113 ASP B C 1
ATOM 3452 O O . ASP B 1 113 ? 0.103 -14.719 13.859 1 97.81 113 ASP B O 1
ATOM 3456 N N . GLY B 1 114 ? 0.238 -13.438 12.102 1 97.62 114 GLY B N 1
ATOM 3457 C CA . GLY B 1 114 ? 1.179 -12.508 12.703 1 97.62 114 GLY B CA 1
ATOM 3458 C C . GLY B 1 114 ? 2.627 -12.922 12.523 1 97.62 114 GLY B C 1
ATOM 3459 O O . GLY B 1 114 ? 3.535 -12.273 13.047 1 97.62 114 GLY B O 1
ATOM 3460 N N . ARG B 1 115 ? 2.939 -13.961 11.758 1 98.31 115 ARG B N 1
ATOM 3461 C CA . ARG B 1 115 ? 4.312 -14.375 11.484 1 98.31 115 ARG B CA 1
ATOM 3462 C C . ARG B 1 115 ? 4.945 -13.516 10.398 1 98.31 115 ARG B C 1
ATOM 3464 O O . ARG B 1 115 ? 4.242 -12.938 9.57 1 98.31 115 ARG B O 1
ATOM 3471 N N . PRO B 1 116 ? 6.293 -13.438 10.414 1 97.81 116 PRO B N 1
ATOM 3472 C CA . PRO B 1 116 ? 6.941 -12.773 9.281 1 97.81 116 PRO B CA 1
ATOM 3473 C C . PRO B 1 116 ? 6.586 -13.422 7.945 1 97.81 116 PRO B C 1
ATOM 3475 O O . PRO B 1 116 ? 6.535 -14.648 7.844 1 97.81 116 PRO B O 1
ATOM 3478 N N . GLY B 1 117 ? 6.328 -12.586 6.98 1 98.62 117 GLY B N 1
ATOM 3479 C CA . GLY B 1 117 ? 6.004 -13.078 5.652 1 98.62 117 GLY B CA 1
ATOM 3480 C C . GLY B 1 117 ? 7.199 -13.109 4.719 1 98.62 117 GLY B C 1
ATOM 3481 O O . GLY B 1 117 ? 8.344 -12.977 5.156 1 98.62 117 GLY B O 1
ATOM 3482 N N . TRP B 1 118 ? 6.906 -13.414 3.436 1 98.94 118 TRP B N 1
ATOM 3483 C CA . TRP B 1 118 ? 7.965 -13.641 2.455 1 98.94 118 TRP B CA 1
ATOM 3484 C C . TRP B 1 118 ? 8.75 -12.359 2.205 1 98.94 118 TRP B C 1
ATOM 3486 O O . TRP B 1 118 ? 9.953 -12.406 1.92 1 98.94 118 TRP B O 1
ATOM 3496 N N . LEU B 1 119 ? 8.117 -11.172 2.346 1 98.88 119 LEU B N 1
ATOM 3497 C CA . LEU B 1 119 ? 8.883 -9.938 2.178 1 98.88 119 LEU B CA 1
ATOM 3498 C C . LEU B 1 119 ? 10.023 -9.867 3.184 1 98.88 119 LEU B C 1
ATOM 3500 O O . LEU B 1 119 ? 11.18 -9.664 2.803 1 98.88 119 LEU B O 1
ATOM 3504 N N . GLN B 1 120 ? 9.703 -10.039 4.445 1 98.5 120 GLN B N 1
ATOM 3505 C CA . GLN B 1 120 ? 10.734 -10.016 5.48 1 98.5 120 GLN B CA 1
ATOM 3506 C C . GLN B 1 120 ? 11.805 -11.07 5.219 1 98.5 120 GLN B C 1
ATOM 3508 O O . GLN B 1 120 ? 13 -10.781 5.316 1 98.5 120 GLN B O 1
ATOM 3513 N N . ARG B 1 121 ? 11.391 -12.281 4.883 1 98.75 121 ARG B N 1
ATOM 3514 C CA . ARG B 1 121 ? 12.32 -13.383 4.68 1 98.75 121 ARG B CA 1
ATOM 3515 C C . ARG B 1 121 ? 13.234 -13.117 3.49 1 98.75 121 ARG B C 1
ATOM 3517 O O . ARG B 1 121 ? 14.438 -13.406 3.543 1 98.75 121 ARG B O 1
ATOM 3524 N N . LEU B 1 122 ? 12.648 -12.602 2.439 1 98.88 122 LEU B N 1
ATOM 3525 C CA . LEU B 1 122 ? 13.438 -12.273 1.26 1 98.88 122 LEU B CA 1
ATOM 3526 C C . LEU B 1 122 ? 14.469 -11.188 1.581 1 98.88 122 LEU B C 1
ATOM 3528 O O . LEU B 1 122 ? 15.617 -11.273 1.146 1 98.88 122 LEU B O 1
ATOM 3532 N N . LEU B 1 123 ? 14.047 -10.188 2.316 1 98.69 123 LEU B N 1
ATOM 3533 C CA . LEU B 1 123 ? 14.961 -9.102 2.672 1 98.69 123 LEU B CA 1
ATOM 3534 C C . LEU B 1 123 ? 16.062 -9.609 3.594 1 98.69 123 LEU B C 1
ATOM 3536 O O . LEU B 1 123 ? 17.234 -9.227 3.439 1 98.69 123 LEU B O 1
ATOM 3540 N N . GLU B 1 124 ? 15.727 -10.484 4.48 1 98.06 124 GLU B N 1
ATOM 3541 C CA . GLU B 1 124 ? 16.719 -11.109 5.344 1 98.06 124 GLU B CA 1
ATOM 3542 C C . GLU B 1 124 ? 17.734 -11.914 4.531 1 98.06 124 GLU B C 1
ATOM 3544 O O . GLU B 1 124 ? 18.906 -12.016 4.902 1 98.06 124 GLU B O 1
ATOM 3549 N N . ALA B 1 125 ? 17.234 -12.453 3.494 1 98.19 125 ALA B N 1
ATOM 3550 C CA . ALA B 1 125 ? 18.078 -13.258 2.617 1 98.19 125 ALA B CA 1
ATOM 3551 C C . ALA B 1 125 ? 18.844 -12.367 1.631 1 98.19 125 ALA B C 1
ATOM 3553 O O . ALA B 1 125 ? 19.438 -12.867 0.674 1 98.19 125 ALA B O 1
ATOM 3554 N N . ARG B 1 126 ? 18.734 -11.047 1.742 1 97.88 126 ARG B N 1
ATOM 3555 C CA . ARG B 1 126 ? 19.453 -10.039 0.966 1 97.88 126 ARG B CA 1
ATOM 3556 C C . ARG B 1 126 ? 18.969 -10.008 -0.479 1 97.88 126 ARG B C 1
ATOM 3558 O O . ARG B 1 126 ? 19.75 -9.789 -1.401 1 97.88 126 ARG B O 1
ATOM 3565 N N . VAL B 1 127 ? 17.766 -10.328 -0.677 1 98.62 127 VAL B N 1
ATOM 3566 C CA . VAL B 1 127 ? 17.156 -10.203 -1.996 1 98.62 127 VAL B CA 1
ATOM 3567 C C . VAL B 1 127 ? 16.547 -8.805 -2.15 1 98.62 127 VAL B C 1
ATOM 3569 O O . VAL B 1 127 ? 15.758 -8.367 -1.313 1 98.62 127 VAL B O 1
ATOM 3572 N N . SER B 1 128 ? 16.969 -8.031 -3.191 1 98.75 128 SER B N 1
ATOM 3573 C CA . SER B 1 128 ? 16.234 -6.812 -3.551 1 98.75 128 SER B CA 1
ATOM 3574 C C . SER B 1 128 ? 14.859 -7.133 -4.109 1 98.75 128 SER B C 1
ATOM 3576 O O . SER B 1 128 ? 14.719 -8.031 -4.945 1 98.75 128 SER B O 1
ATOM 3578 N N . VAL B 1 129 ? 13.891 -6.379 -3.621 1 98.88 129 VAL B N 1
ATOM 3579 C CA . VAL B 1 129 ? 12.516 -6.77 -3.92 1 98.88 129 VAL B CA 1
ATOM 3580 C C . VAL B 1 129 ? 11.727 -5.559 -4.414 1 98.88 129 VAL B C 1
ATOM 3582 O O . VAL B 1 129 ? 11.891 -4.453 -3.893 1 98.88 129 VAL B O 1
ATOM 3585 N N . TYR B 1 130 ? 10.938 -5.742 -5.473 1 98.94 130 TYR B N 1
ATOM 3586 C CA . TYR B 1 130 ? 9.852 -4.852 -5.875 1 98.94 130 TYR B CA 1
ATOM 3587 C C . TYR B 1 130 ? 8.492 -5.488 -5.609 1 98.94 130 TYR B C 1
ATOM 3589 O O . TYR B 1 130 ? 8.242 -6.625 -6.02 1 98.94 130 TYR B O 1
ATOM 3597 N N . VAL B 1 131 ? 7.629 -4.82 -4.875 1 98.94 131 VAL B N 1
ATOM 3598 C CA . VAL B 1 131 ? 6.277 -5.281 -4.574 1 98.94 131 VAL B CA 1
ATOM 3599 C C . VAL B 1 131 ? 5.262 -4.465 -5.371 1 98.94 131 VAL B C 1
ATOM 3601 O O . VAL B 1 131 ? 5.191 -3.24 -5.23 1 98.94 131 VAL B O 1
ATOM 3604 N N . VAL B 1 132 ? 4.395 -5.148 -6.152 1 98.94 132 VAL B N 1
ATOM 3605 C CA . VAL B 1 132 ? 3.488 -4.465 -7.074 1 98.94 132 VAL B CA 1
ATOM 3606 C C . VAL B 1 132 ? 2.072 -4.469 -6.504 1 98.94 132 VAL B C 1
ATOM 3608 O O . VAL B 1 132 ? 1.61 -5.484 -5.98 1 98.94 132 VAL B O 1
ATOM 3611 N N . ASP B 1 133 ? 1.444 -3.357 -6.398 1 98.94 133 ASP B N 1
ATOM 3612 C CA . ASP B 1 133 ? -0.01 -3.266 -6.477 1 98.94 133 ASP B CA 1
ATOM 3613 C C . ASP B 1 133 ? -0.466 -2.957 -7.902 1 98.94 133 ASP B C 1
ATOM 3615 O O . ASP B 1 133 ? -0.272 -1.844 -8.391 1 98.94 133 ASP B O 1
ATOM 3619 N N . ASN B 1 134 ? -1.034 -3.928 -8.508 1 98.25 134 ASN B N 1
ATOM 3620 C CA . ASN B 1 134 ? -1.396 -3.791 -9.914 1 98.25 134 ASN B CA 1
ATOM 3621 C C . ASN B 1 134 ? -2.627 -2.906 -10.094 1 98.25 134 ASN B C 1
ATOM 3623 O O . ASN B 1 134 ? -3.215 -2.447 -9.109 1 98.25 134 ASN B O 1
ATOM 3627 N N . VAL B 1 135 ? -2.979 -2.658 -11.312 1 97.25 135 VAL B N 1
ATOM 3628 C CA . VAL B 1 135 ? -4.129 -1.838 -11.672 1 97.25 135 VAL B CA 1
ATOM 3629 C C . VAL B 1 135 ? -5.355 -2.297 -10.883 1 97.25 135 VAL B C 1
ATOM 3631 O O . VAL B 1 135 ? -5.598 -3.498 -10.742 1 97.25 135 VAL B O 1
ATOM 3634 N N . GLU B 1 136 ? -6.105 -1.244 -10.297 1 94.56 136 GLU B N 1
ATOM 3635 C CA . GLU B 1 136 ? -7.441 -1.312 -9.711 1 94.56 136 GLU B CA 1
ATOM 3636 C C . GLU B 1 136 ? -7.371 -1.668 -8.227 1 94.56 136 GLU B C 1
ATOM 3638 O O . GLU B 1 136 ? -8.406 -1.821 -7.57 1 94.56 136 GLU B O 1
ATOM 3643 N N . ARG B 1 137 ? -6.211 -1.85 -7.621 1 93.62 137 ARG B N 1
ATOM 3644 C CA . ARG B 1 137 ? -6.293 -2.229 -6.215 1 93.62 137 ARG B CA 1
ATOM 3645 C C . ARG B 1 137 ? -5.082 -1.717 -5.441 1 93.62 137 ARG B C 1
ATOM 3647 O O . ARG B 1 137 ? -4.082 -1.309 -6.035 1 93.62 137 ARG B O 1
ATOM 3654 N N . GLY B 1 138 ? -5.238 -1.708 -4.105 1 98.12 138 GLY B N 1
ATOM 3655 C CA . GLY B 1 138 ? -4.176 -1.251 -3.223 1 98.12 138 GLY B CA 1
ATOM 3656 C C . GLY B 1 138 ? -3.807 0.204 -3.438 1 98.12 138 GLY B C 1
ATOM 3657 O O . GLY B 1 138 ? -4.684 1.054 -3.609 1 98.12 138 GLY B O 1
ATOM 3658 N N . ARG B 1 139 ? -2.516 0.452 -3.406 1 98.81 139 ARG B N 1
ATOM 3659 C CA . ARG B 1 139 ? -2.031 1.826 -3.496 1 98.81 139 ARG B CA 1
ATOM 3660 C C . ARG B 1 139 ? -2.021 2.309 -4.941 1 98.81 139 ARG B C 1
ATOM 3662 O O . ARG B 1 139 ? -1.83 3.498 -5.203 1 98.81 139 ARG B O 1
ATOM 3669 N N . ALA B 1 140 ? -2.32 1.402 -5.898 1 98.5 140 ALA B N 1
ATOM 3670 C CA . ALA B 1 140 ? -2.51 1.821 -7.285 1 98.5 140 ALA B CA 1
ATOM 3671 C C . ALA B 1 140 ? -3.824 2.576 -7.457 1 98.5 140 ALA B C 1
ATOM 3673 O O . ALA B 1 140 ? -4.004 3.312 -8.43 1 98.5 140 ALA B O 1
ATOM 3674 N N . GLY B 1 141 ? -4.73 2.367 -6.527 1 97.25 141 GLY B N 1
ATOM 3675 C CA . GLY B 1 141 ? -6.047 2.973 -6.633 1 97.25 141 GLY B CA 1
ATOM 3676 C C . GLY B 1 141 ? -6.93 2.303 -7.672 1 97.25 141 GLY B C 1
ATOM 3677 O O . GLY B 1 141 ? -6.754 1.119 -7.973 1 97.25 141 GLY B O 1
ATOM 3678 N N . PHE B 1 142 ? -8.016 3.029 -8.039 1 97.06 142 PHE B N 1
ATOM 3679 C CA . PHE B 1 142 ? -8.945 2.547 -9.062 1 97.06 142 PHE B CA 1
ATOM 3680 C C . PHE B 1 142 ? -9.648 3.711 -9.75 1 97.06 142 PHE B C 1
ATOM 3682 O O . PHE B 1 142 ? -9.516 4.863 -9.328 1 97.06 142 PHE B O 1
ATOM 3689 N N . CYS B 1 143 ? -10.266 3.412 -10.836 1 96.81 143 CYS B N 1
ATOM 3690 C CA . CYS B 1 143 ? -10.992 4.43 -11.578 1 96.81 143 CYS B CA 1
ATOM 3691 C C . CYS B 1 143 ? -12.422 4.57 -11.055 1 96.81 143 CYS B C 1
ATOM 3693 O O . CYS B 1 143 ? -13.219 3.637 -11.156 1 96.81 143 CYS B O 1
ATOM 3695 N N . ALA B 1 144 ? -12.75 5.711 -10.547 1 95 144 ALA B N 1
ATOM 3696 C CA . ALA B 1 144 ? -14.102 5.965 -10.039 1 95 144 ALA B CA 1
ATOM 3697 C C . ALA B 1 144 ? -14.867 6.914 -10.953 1 95 144 ALA B C 1
ATOM 3699 O O . ALA B 1 144 ? -15.906 7.449 -10.578 1 95 144 ALA B O 1
ATOM 3700 N N . LEU B 1 145 ? -14.344 7.176 -12.133 1 95.62 145 LEU B N 1
ATOM 3701 C CA . LEU B 1 145 ? -14.977 8.086 -13.078 1 95.62 145 LEU B CA 1
ATOM 3702 C C . LEU B 1 145 ? -16.125 7.395 -13.805 1 95.62 145 LEU B C 1
ATOM 3704 O O . LEU B 1 145 ? -15.984 6.258 -14.266 1 95.62 145 LEU B O 1
ATOM 3708 N N . ASP B 1 146 ? -17.203 8.094 -13.93 1 92.31 146 ASP B N 1
ATOM 3709 C CA . ASP B 1 146 ? -18.375 7.543 -14.602 1 92.31 146 ASP B CA 1
ATOM 3710 C C . ASP B 1 146 ? -18.094 7.293 -16.078 1 92.31 146 ASP B C 1
ATOM 3712 O O . ASP B 1 146 ? -17.484 8.125 -16.75 1 92.31 146 ASP B O 1
ATOM 3716 N N . GLY B 1 147 ? -18.484 6.117 -16.531 1 90.81 147 GLY B N 1
ATOM 3717 C CA . GLY B 1 147 ? -18.453 5.832 -17.969 1 90.81 147 GLY B CA 1
ATOM 3718 C C . GLY B 1 147 ? -17.109 5.344 -18.453 1 90.81 147 GLY B C 1
ATOM 3719 O O . GLY B 1 147 ? -16.953 5.016 -19.641 1 90.81 147 GLY B O 1
ATOM 3720 N N . VAL B 1 148 ? -16.109 5.277 -17.578 1 93.06 148 VAL B N 1
ATOM 3721 C CA . VAL B 1 148 ? -14.773 4.879 -18.016 1 93.06 148 VAL B CA 1
ATOM 3722 C C . VAL B 1 148 ? -14.625 3.363 -17.891 1 93.06 148 VAL B C 1
ATOM 3724 O O . VAL B 1 148 ? -14.188 2.699 -18.828 1 93.06 148 VAL B O 1
ATOM 3727 N N . TRP B 1 149 ? -14.867 2.785 -16.719 1 91.25 149 TRP B N 1
ATOM 3728 C CA . TRP B 1 149 ? -14.938 1.339 -16.547 1 91.25 149 TRP B CA 1
ATOM 3729 C C . TRP B 1 149 ? -16.391 0.873 -16.5 1 91.25 149 TRP B C 1
ATOM 3731 O O . TRP B 1 149 ? -17.203 1.422 -15.75 1 91.25 149 TRP B O 1
ATOM 3741 N N . PRO B 1 150 ? -16.75 -0.133 -17.281 1 86.62 150 PRO B N 1
ATOM 3742 C CA . PRO B 1 150 ? -18.156 -0.54 -17.391 1 86.62 150 PRO B CA 1
ATOM 3743 C C . PRO B 1 150 ? -18.609 -1.396 -16.203 1 86.62 150 PRO B C 1
ATOM 3745 O O . PRO B 1 150 ? -19.797 -1.467 -15.906 1 86.62 150 PRO B O 1
ATOM 3748 N N . ASP B 1 151 ? -17.688 -2.041 -15.562 1 87.56 151 ASP B N 1
ATOM 3749 C CA . ASP B 1 151 ? -18.047 -3.023 -14.539 1 87.56 151 ASP B CA 1
ATOM 3750 C C . ASP B 1 151 ? -17.953 -2.416 -13.141 1 87.56 151 ASP B C 1
ATOM 3752 O O . ASP B 1 151 ? -17.359 -1.351 -12.953 1 87.56 151 ASP B O 1
ATOM 3756 N N . ARG B 1 152 ? -18.594 -3.104 -12.219 1 89.5 152 ARG B N 1
ATOM 3757 C CA . ARG B 1 152 ? -18.469 -2.789 -10.797 1 89.5 152 ARG B CA 1
ATOM 3758 C C . ARG B 1 152 ? -17.484 -3.729 -10.117 1 89.5 152 ARG B C 1
ATOM 3760 O O . ARG B 1 152 ? -17.281 -4.852 -10.57 1 89.5 152 ARG B O 1
ATOM 3767 N N . PRO B 1 153 ? -16.922 -3.244 -9.008 1 93.81 153 PRO B N 1
ATOM 3768 C CA . PRO B 1 153 ? -16.016 -4.145 -8.289 1 93.81 153 PRO B CA 1
ATOM 3769 C C . PRO B 1 153 ? -16.766 -5.242 -7.531 1 93.81 153 PRO B C 1
ATOM 3771 O O . PRO B 1 153 ? -17.891 -5.035 -7.09 1 93.81 153 PRO B O 1
ATOM 3774 N N . LEU B 1 154 ? -16.094 -6.371 -7.434 1 94.12 154 LEU B N 1
ATOM 3775 C CA . LEU B 1 154 ? -16.625 -7.535 -6.734 1 94.12 154 LEU B CA 1
ATOM 3776 C C . LEU B 1 154 ? -15.773 -7.875 -5.516 1 94.12 154 LEU B C 1
ATOM 3778 O O . LEU B 1 154 ? -14.539 -7.812 -5.578 1 94.12 154 LEU B O 1
ATOM 3782 N N . SER B 1 155 ? -16.438 -8.195 -4.441 1 95.5 155 SER B N 1
ATOM 3783 C CA . SER B 1 155 ? -15.758 -8.672 -3.242 1 95.5 155 SER B CA 1
ATOM 3784 C C . SER B 1 155 ? -15.883 -10.188 -3.104 1 95.5 155 SER B C 1
ATOM 3786 O O . SER B 1 155 ? -16.906 -10.766 -3.473 1 95.5 155 SER B O 1
ATOM 3788 N N . ARG B 1 156 ? -14.852 -10.781 -2.609 1 96.44 156 ARG B N 1
ATOM 3789 C CA . ARG B 1 156 ? -14.859 -12.219 -2.367 1 96.44 156 ARG B CA 1
ATOM 3790 C C . ARG B 1 156 ? -15.164 -12.523 -0.905 1 96.44 156 ARG B C 1
ATOM 3792 O O . ARG B 1 156 ? -14.516 -11.984 -0.004 1 96.44 156 ARG B O 1
ATOM 3799 N N . SER B 1 157 ? -16.109 -13.414 -0.676 1 97.94 157 SER B N 1
ATOM 3800 C CA . SER B 1 157 ? -16.484 -13.773 0.689 1 97.94 157 SER B CA 1
ATOM 3801 C C . SER B 1 157 ? -15.477 -14.758 1.288 1 97.94 157 SER B C 1
ATOM 3803 O O . SER B 1 157 ? -14.703 -15.383 0.561 1 97.94 157 SER B O 1
ATOM 3805 N N . ASP B 1 158 ? -15.531 -14.859 2.609 1 98.31 158 ASP B N 1
ATOM 3806 C CA . ASP B 1 158 ? -14.703 -15.844 3.307 1 98.31 158 ASP B CA 1
ATOM 3807 C C . ASP B 1 158 ? -15.031 -17.266 2.84 1 98.31 158 ASP B C 1
ATOM 3809 O O . ASP B 1 158 ? -14.141 -18.094 2.719 1 98.31 158 ASP B O 1
ATOM 3813 N N . GLU B 1 159 ? -16.281 -17.516 2.588 1 97.5 159 GLU B N 1
ATOM 3814 C CA . GLU B 1 159 ? -16.719 -18.844 2.15 1 97.5 159 GLU B CA 1
ATOM 3815 C C . GLU B 1 159 ? -16.188 -19.172 0.762 1 97.5 159 GLU B C 1
ATOM 3817 O O . GLU B 1 159 ? -15.719 -20.281 0.522 1 97.5 159 GLU B O 1
ATOM 3822 N N . GLU B 1 160 ? -16.297 -18.234 -0.123 1 96 160 GLU B N 1
ATOM 3823 C CA . GLU B 1 160 ? -15.719 -18.438 -1.446 1 96 160 GLU B CA 1
ATOM 3824 C C . GLU B 1 160 ? -14.203 -18.641 -1.361 1 96 160 GLU B C 1
ATOM 3826 O O . GLU B 1 160 ? -13.648 -19.516 -2.029 1 96 160 GLU B O 1
ATOM 3831 N N . SER B 1 161 ? -13.508 -17.797 -0.535 1 97.12 161 SER B N 1
ATOM 3832 C CA . SER B 1 161 ? -12.07 -17.953 -0.332 1 97.12 161 SER B CA 1
ATOM 3833 C C . SER B 1 161 ? -11.727 -19.344 0.19 1 97.12 161 SER B C 1
ATOM 3835 O O . SER B 1 161 ? -10.812 -20 -0.321 1 97.12 161 SER B O 1
ATOM 3837 N N . ALA B 1 162 ? -12.445 -19.75 1.17 1 97.25 162 ALA B N 1
ATOM 3838 C CA . ALA B 1 162 ? -12.172 -21.062 1.775 1 97.25 162 ALA B CA 1
ATOM 3839 C C . ALA B 1 162 ? -12.273 -22.172 0.743 1 97.25 162 ALA B C 1
ATOM 3841 O O . ALA B 1 162 ? -11.469 -23.109 0.75 1 97.25 162 ALA B O 1
ATOM 3842 N N . LYS B 1 163 ? -13.211 -22.047 -0.145 1 95.31 163 LYS B N 1
ATOM 3843 C CA . LYS B 1 163 ? -13.406 -23.047 -1.185 1 95.31 163 LYS B CA 1
ATOM 3844 C C . LYS B 1 163 ? -12.273 -23.016 -2.205 1 95.31 163 LYS B C 1
ATOM 3846 O O . LYS B 1 163 ? -11.609 -24.031 -2.445 1 95.31 163 LYS B O 1
ATOM 3851 N N . ILE B 1 164 ? -11.984 -21.859 -2.688 1 94.75 164 ILE B N 1
ATOM 3852 C CA . ILE B 1 164 ? -11.031 -21.766 -3.791 1 94.75 164 ILE B CA 1
ATOM 3853 C C . ILE B 1 164 ? -9.609 -21.953 -3.266 1 94.75 164 ILE B C 1
ATOM 3855 O O . ILE B 1 164 ? -8.734 -22.422 -3.998 1 94.75 164 ILE B O 1
ATOM 3859 N N . TYR B 1 165 ? -9.375 -21.672 -1.95 1 98 165 TYR B N 1
ATOM 3860 C CA . TYR B 1 165 ? -8.031 -21.766 -1.4 1 98 165 TYR B CA 1
ATOM 3861 C C . TYR B 1 165 ? -7.809 -23.125 -0.735 1 98 165 TYR B C 1
ATOM 3863 O O . TYR B 1 165 ? -6.727 -23.391 -0.209 1 98 165 TYR B O 1
ATOM 3871 N N . ARG B 1 166 ? -8.812 -23.984 -0.733 1 98.19 166 ARG B N 1
ATOM 3872 C CA . ARG B 1 166 ? -8.734 -25.375 -0.284 1 98.19 166 ARG B CA 1
ATOM 3873 C C . ARG B 1 166 ? -8.484 -25.453 1.218 1 98.19 166 ARG B C 1
ATOM 3875 O O . ARG B 1 166 ? -7.645 -26.234 1.673 1 98.19 166 ARG B O 1
ATOM 3882 N N . PHE B 1 167 ? -9.227 -24.609 2.016 1 97.62 167 PHE B N 1
ATOM 3883 C CA . PHE B 1 167 ? -9.117 -24.594 3.469 1 97.62 167 PHE B CA 1
ATOM 3884 C C . PHE B 1 167 ? -9.938 -25.719 4.09 1 97.62 167 PHE B C 1
ATOM 3886 O O . PHE B 1 167 ? -9.852 -25.969 5.293 1 97.62 167 PHE B O 1
ATOM 3893 N N . GLY B 1 168 ? -10.711 -26.5 3.35 1 94.44 168 GLY B N 1
ATOM 3894 C CA . GLY B 1 168 ? -11.656 -27.453 3.885 1 94.44 168 GLY B CA 1
ATOM 3895 C C . GLY B 1 168 ? -11.094 -28.859 3.98 1 94.44 168 GLY B C 1
ATOM 3896 O O . GLY B 1 168 ? -11.75 -29.766 4.508 1 94.44 168 GLY B O 1
ATOM 3897 N N . TYR B 1 169 ? -9.945 -29.078 3.471 1 97.19 169 TYR B N 1
ATOM 3898 C CA . TYR B 1 169 ? -9.391 -30.422 3.445 1 97.19 169 TYR B CA 1
ATOM 3899 C C . TYR B 1 169 ? -8.648 -30.734 4.742 1 97.19 169 TYR B C 1
ATOM 3901 O O . TYR B 1 169 ? -7.969 -29.859 5.297 1 97.19 169 TYR B O 1
ATOM 3909 N N . ALA B 1 170 ? -8.805 -31.953 5.184 1 97 170 ALA B N 1
ATOM 3910 C CA . ALA B 1 170 ? -8.109 -32.375 6.395 1 97 170 ALA B CA 1
ATOM 3911 C C . ALA B 1 170 ? -6.598 -32.312 6.223 1 97 170 ALA B C 1
ATOM 3913 O O . ALA B 1 170 ? -6.055 -32.75 5.215 1 97 170 ALA B O 1
ATOM 3914 N N . GLY B 1 171 ? -5.961 -31.625 7.172 1 97.38 171 GLY B N 1
ATOM 3915 C CA . GLY B 1 171 ? -4.508 -31.562 7.148 1 97.38 171 GLY B CA 1
ATOM 3916 C C . GLY B 1 171 ? -3.979 -30.312 6.484 1 97.38 171 GLY B C 1
ATOM 3917 O O . GLY B 1 171 ? -2.764 -30.125 6.371 1 97.38 171 GLY B O 1
ATOM 3918 N N . HIS B 1 172 ? -4.906 -29.438 6.047 1 97.62 172 HIS B N 1
ATOM 3919 C CA . HIS B 1 172 ? -4.422 -28.203 5.449 1 97.62 172 HIS B CA 1
ATOM 3920 C C . HIS B 1 172 ? -3.65 -27.359 6.461 1 97.62 172 HIS B C 1
ATOM 3922 O O . HIS B 1 172 ? -3.857 -27.484 7.668 1 97.62 172 HIS B O 1
ATOM 3928 N N . ARG B 1 173 ? -2.826 -26.438 5.98 1 98.56 173 ARG B N 1
ATOM 3929 C CA . ARG B 1 173 ? -1.854 -25.797 6.852 1 98.56 173 ARG B CA 1
ATOM 3930 C C . ARG B 1 173 ? -2.168 -24.312 7.012 1 98.56 173 ARG B C 1
ATOM 3932 O O . ARG B 1 173 ? -1.436 -23.578 7.691 1 98.56 173 ARG B O 1
ATOM 3939 N N . PHE B 1 174 ? -3.248 -23.828 6.398 1 98.69 174 PHE B N 1
ATOM 3940 C CA . PHE B 1 174 ? -3.635 -22.438 6.637 1 98.69 174 PHE B CA 1
ATOM 3941 C C . PHE B 1 174 ? -4.137 -22.266 8.062 1 98.69 174 PHE B C 1
ATOM 3943 O O . PHE B 1 174 ? -4.93 -23.062 8.555 1 98.69 174 PHE B O 1
ATOM 3950 N N . PRO B 1 175 ? -3.648 -21.188 8.781 1 98.38 175 PRO B N 1
ATOM 3951 C CA . PRO B 1 175 ? -4.133 -20.953 10.141 1 98.38 175 PRO B CA 1
ATOM 3952 C C . PRO B 1 175 ? -5.562 -20.406 10.172 1 98.38 175 PRO B C 1
ATOM 3954 O O . PRO B 1 175 ? -5.766 -19.203 10.297 1 98.38 175 PRO B O 1
ATOM 3957 N N . LEU B 1 176 ? -6.48 -21.266 10.242 1 97.19 176 LEU B N 1
ATOM 3958 C CA . LEU B 1 176 ? -7.887 -20.906 10.094 1 97.19 176 LEU B CA 1
ATOM 3959 C C . LEU B 1 176 ? -8.336 -19.969 11.211 1 97.19 176 LEU B C 1
ATOM 3961 O O . LEU B 1 176 ? -9.266 -19.172 11.023 1 97.19 176 LEU B O 1
ATOM 3965 N N . ASP B 1 177 ? -7.719 -20.062 12.375 1 96.81 177 ASP B N 1
ATOM 3966 C CA . ASP B 1 177 ? -8.047 -19.172 13.484 1 96.81 177 ASP B CA 1
ATOM 3967 C C . ASP B 1 177 ? -7.762 -17.719 13.133 1 96.81 177 ASP B C 1
ATOM 3969 O O . ASP B 1 177 ? -8.273 -16.812 13.781 1 96.81 177 ASP B O 1
ATOM 3973 N N . ALA B 1 178 ? -6.949 -17.531 12.078 1 97.62 178 ALA B N 1
ATOM 3974 C CA . ALA B 1 178 ? -6.57 -16.188 11.672 1 97.62 178 ALA B CA 1
ATOM 3975 C C . ALA B 1 178 ? -7.273 -15.789 10.375 1 97.62 178 ALA B C 1
ATOM 3977 O O . ALA B 1 178 ? -6.816 -14.891 9.664 1 97.62 178 ALA B O 1
ATOM 3978 N N . MET B 1 179 ? -8.406 -16.422 10.062 1 97.75 179 MET B N 1
ATOM 3979 C CA . MET B 1 179 ? -9.156 -16.172 8.836 1 97.75 179 MET B CA 1
ATOM 3980 C C . MET B 1 179 ? -9.523 -14.695 8.719 1 97.75 179 MET B C 1
ATOM 3982 O O . MET B 1 179 ? -9.57 -14.141 7.621 1 97.75 179 MET B O 1
ATOM 3986 N N . GLN B 1 180 ? -9.766 -14.086 9.828 1 97.69 180 GLN B N 1
ATOM 3987 C CA . GLN B 1 180 ? -10.117 -12.672 9.82 1 97.69 180 GLN B CA 1
ATOM 3988 C C . GLN B 1 180 ? -9.008 -11.828 9.203 1 97.69 180 GLN B C 1
ATOM 3990 O O . GLN B 1 180 ? -9.281 -10.852 8.508 1 97.69 180 GLN B O 1
ATOM 3995 N N . GLY B 1 181 ? -7.773 -12.172 9.5 1 97.94 181 GLY B N 1
ATOM 3996 C CA . GLY B 1 181 ? -6.641 -11.469 8.922 1 97.94 181 GLY B CA 1
ATOM 3997 C C . GLY B 1 181 ? -6.598 -11.555 7.406 1 97.94 181 GLY B C 1
ATOM 3998 O O . GLY B 1 181 ? -6.297 -10.57 6.73 1 97.94 181 GLY B O 1
ATOM 3999 N N . LEU B 1 182 ? -6.875 -12.719 6.859 1 98.44 182 LEU B N 1
ATOM 4000 C CA . LEU B 1 182 ? -6.961 -12.867 5.41 1 98.44 182 LEU B CA 1
ATOM 4001 C C . LEU B 1 182 ? -8.125 -12.062 4.852 1 98.44 182 LEU B C 1
ATOM 4003 O O . LEU B 1 182 ? -7.996 -11.398 3.818 1 98.44 182 LEU B O 1
ATOM 4007 N N . SER B 1 183 ? -9.266 -12.133 5.551 1 98.5 183 SER B N 1
ATOM 4008 C CA . SER B 1 183 ? -10.453 -11.406 5.121 1 98.5 183 SER B CA 1
ATOM 4009 C C . SER B 1 183 ? -10.188 -9.906 5.039 1 98.5 183 SER B C 1
ATOM 4011 O O . SER B 1 183 ? -10.609 -9.242 4.09 1 98.5 183 SER B O 1
ATOM 4013 N N . ALA B 1 184 ? -9.445 -9.406 5.945 1 98.31 184 ALA B N 1
ATOM 4014 C CA . ALA B 1 184 ? -9.164 -7.973 6.035 1 98.31 184 ALA B CA 1
ATOM 4015 C C . ALA B 1 184 ? -8.258 -7.516 4.891 1 98.31 184 ALA B C 1
ATOM 4017 O O . ALA B 1 184 ? -8.281 -6.344 4.504 1 98.31 184 ALA B O 1
ATOM 4018 N N . GLN B 1 185 ? -7.457 -8.445 4.34 1 97.94 185 GLN B N 1
ATOM 4019 C CA . GLN B 1 185 ? -6.551 -8.023 3.275 1 97.94 185 GLN B CA 1
ATOM 4020 C C . GLN B 1 185 ? -7.105 -8.398 1.904 1 97.94 185 GLN B C 1
ATOM 4022 O O . GLN B 1 185 ? -6.422 -8.242 0.89 1 97.94 185 GLN B O 1
ATOM 4027 N N . THR B 1 186 ? -8.336 -9 1.872 1 98.06 186 THR B N 1
ATOM 4028 C CA . THR B 1 186 ? -9.039 -9.242 0.616 1 98.06 186 THR B CA 1
ATOM 4029 C C . THR B 1 186 ? -9.742 -7.977 0.135 1 98.06 186 THR B C 1
ATOM 4031 O O . THR B 1 186 ? -10.531 -7.383 0.874 1 98.06 186 THR B O 1
ATOM 4034 N N . VAL B 1 187 ? -9.414 -7.547 -1.077 1 97.94 187 VAL B N 1
ATOM 4035 C CA . VAL B 1 187 ? -9.922 -6.27 -1.566 1 97.94 187 VAL B CA 1
ATOM 4036 C C . VAL B 1 187 ? -10.805 -6.5 -2.789 1 97.94 187 VAL B C 1
ATOM 4038 O O . VAL B 1 187 ? -10.664 -7.508 -3.482 1 97.94 187 VAL B O 1
ATOM 4041 N N . PRO B 1 188 ? -11.695 -5.574 -3.1 1 96.25 188 PRO B N 1
ATOM 4042 C CA . PRO B 1 188 ? -12.531 -5.703 -4.301 1 96.25 188 PRO B CA 1
ATOM 4043 C C . PRO B 1 188 ? -11.711 -5.684 -5.586 1 96.25 188 PRO B C 1
ATOM 4045 O O . PRO B 1 188 ? -10.648 -5.059 -5.641 1 96.25 188 PRO B O 1
ATOM 4048 N N . ARG B 1 189 ? -12.242 -6.34 -6.551 1 93.81 189 ARG B N 1
ATOM 4049 C CA . ARG B 1 189 ? -11.57 -6.383 -7.848 1 93.81 189 ARG B CA 1
ATOM 4050 C C . ARG B 1 189 ? -12.578 -6.203 -8.984 1 93.81 189 ARG B C 1
ATOM 4052 O O . ARG B 1 189 ? -13.758 -6.508 -8.828 1 93.81 189 ARG B O 1
ATOM 4059 N N . TRP B 1 190 ? -12.094 -5.699 -10.109 1 93.75 190 TRP B N 1
ATOM 4060 C CA . TRP B 1 190 ? -12.906 -5.539 -11.305 1 93.75 190 TRP B CA 1
ATOM 4061 C C . TRP B 1 190 ? -12.703 -6.711 -12.266 1 93.75 190 TRP B C 1
ATOM 4063 O O . TRP B 1 190 ? -11.57 -7.105 -12.539 1 93.75 190 TRP B O 1
ATOM 4073 N N . PRO B 1 191 ? -13.758 -7.27 -12.742 1 88.38 191 PRO B N 1
ATOM 4074 C CA . PRO B 1 191 ? -13.617 -8.414 -13.641 1 88.38 191 PRO B CA 1
ATOM 4075 C C . PRO B 1 191 ? -13.039 -8.031 -15 1 88.38 191 PRO B C 1
ATOM 4077 O O . PRO B 1 191 ? -12.406 -8.859 -15.664 1 88.38 191 PRO B O 1
ATOM 4080 N N . GLY B 1 192 ? -13.18 -6.832 -15.453 1 86.75 192 GLY B N 1
ATOM 4081 C CA . GLY B 1 192 ? -12.867 -6.457 -16.812 1 86.75 192 GLY B CA 1
ATOM 4082 C C . GLY B 1 192 ? -11.516 -5.789 -16.953 1 86.75 192 GLY B C 1
ATOM 4083 O O . GLY B 1 192 ? -11.234 -5.148 -17.969 1 86.75 192 GLY B O 1
ATOM 4084 N N . THR B 1 193 ? -10.578 -5.957 -15.914 1 91.44 193 THR B N 1
ATOM 4085 C CA . THR B 1 193 ? -9.367 -5.148 -15.953 1 91.44 193 THR B CA 1
ATOM 4086 C C . THR B 1 193 ? -8.141 -6.023 -16.219 1 91.44 193 THR B C 1
ATOM 4088 O O . THR B 1 193 ? -7.004 -5.586 -16.016 1 91.44 193 THR B O 1
ATOM 4091 N N . ARG B 1 194 ? -8.273 -7.273 -16.656 1 91.19 194 ARG B N 1
ATOM 4092 C CA . ARG B 1 194 ? -7.148 -8.18 -16.844 1 91.19 194 ARG B CA 1
ATOM 4093 C C . ARG B 1 194 ? -6.148 -7.625 -17.844 1 91.19 194 ARG B C 1
ATOM 4095 O O . ARG B 1 194 ? -4.938 -7.688 -17.625 1 91.19 194 ARG B O 1
ATOM 4102 N N . ALA B 1 195 ? -6.676 -7.125 -19.016 1 93.38 195 ALA B N 1
ATOM 4103 C CA . ALA B 1 195 ? -5.789 -6.586 -20.047 1 93.38 195 ALA B CA 1
ATOM 4104 C C . ALA B 1 195 ? -4.984 -5.406 -19.516 1 93.38 195 ALA B C 1
ATOM 4106 O O . ALA B 1 195 ? -3.805 -5.25 -19.844 1 93.38 195 ALA B O 1
ATOM 4107 N N . LEU B 1 196 ? -5.609 -4.574 -18.719 1 96.06 196 LEU B N 1
ATOM 4108 C CA . LEU B 1 196 ? -4.934 -3.443 -18.109 1 96.06 196 LEU B CA 1
ATOM 4109 C C . LEU B 1 196 ? -3.852 -3.92 -17.141 1 96.06 196 LEU B C 1
ATOM 4111 O O . LEU B 1 196 ? -2.756 -3.355 -17.094 1 96.06 196 LEU B O 1
ATOM 4115 N N . GLN B 1 197 ? -4.164 -4.934 -16.375 1 96.5 197 GLN B N 1
ATOM 4116 C CA . GLN B 1 197 ? -3.219 -5.5 -15.422 1 96.5 197 GLN B CA 1
ATOM 4117 C C . GLN B 1 197 ? -2.004 -6.09 -16.125 1 96.5 197 GLN B C 1
ATOM 4119 O O . GLN B 1 197 ? -0.869 -5.902 -15.688 1 96.5 197 GLN B O 1
ATOM 4124 N N . ARG B 1 198 ? -2.256 -6.824 -17.172 1 97 198 ARG B N 1
ATOM 4125 C CA . ARG B 1 198 ? -1.175 -7.383 -17.984 1 97 198 ARG B CA 1
ATOM 4126 C C . ARG B 1 198 ? -0.235 -6.285 -18.469 1 97 198 ARG B C 1
ATOM 4128 O O . ARG B 1 198 ? 0.98 -6.375 -18.297 1 97 198 ARG B O 1
ATOM 4135 N N . GLN B 1 199 ? -0.795 -5.25 -19.078 1 98.25 199 GLN B N 1
ATOM 4136 C CA . GLN B 1 199 ? 0.018 -4.16 -19.609 1 98.25 199 GLN B CA 1
ATOM 4137 C C . GLN B 1 199 ? 0.779 -3.449 -18.484 1 98.25 199 GLN B C 1
ATOM 4139 O O . GLN B 1 199 ? 1.943 -3.082 -18.656 1 98.25 199 GLN B O 1
ATOM 4144 N N . ALA B 1 200 ? 0.132 -3.275 -17.422 1 98.44 200 ALA B N 1
ATOM 4145 C CA . ALA B 1 200 ? 0.77 -2.598 -16.297 1 98.44 200 ALA B CA 1
ATOM 4146 C C . ALA B 1 200 ? 2.002 -3.363 -15.82 1 98.44 200 ALA B C 1
ATOM 4148 O O . ALA B 1 200 ? 3.043 -2.764 -15.539 1 98.44 200 ALA B O 1
ATOM 4149 N N . LEU B 1 201 ? 1.915 -4.668 -15.695 1 98.62 201 LEU B N 1
ATOM 4150 C CA . LEU B 1 201 ? 3.066 -5.441 -15.242 1 98.62 201 LEU B CA 1
ATOM 4151 C C . LEU B 1 201 ? 4.195 -5.391 -16.266 1 98.62 201 LEU B C 1
ATOM 4153 O O . LEU B 1 201 ? 5.371 -5.344 -15.898 1 98.62 201 LEU B O 1
ATOM 4157 N N . ILE B 1 202 ? 3.861 -5.41 -17.578 1 98.75 202 ILE B N 1
ATOM 4158 C CA . ILE B 1 202 ? 4.867 -5.258 -18.625 1 98.75 202 ILE B CA 1
ATOM 4159 C C . ILE B 1 202 ? 5.586 -3.92 -18.453 1 98.75 202 ILE B C 1
ATOM 4161 O O . ILE B 1 202 ? 6.816 -3.857 -18.516 1 98.75 202 ILE B O 1
ATOM 4165 N N . ASP B 1 203 ? 4.828 -2.844 -18.188 1 98.81 203 ASP B N 1
ATOM 4166 C CA . ASP B 1 203 ? 5.406 -1.52 -17.969 1 98.81 203 ASP B CA 1
ATOM 4167 C C . ASP B 1 203 ? 6.293 -1.498 -16.734 1 98.81 203 ASP B C 1
ATOM 4169 O O . ASP B 1 203 ? 7.316 -0.815 -16.703 1 98.81 203 ASP B O 1
ATOM 4173 N N . VAL B 1 204 ? 5.879 -2.225 -15.688 1 98.88 204 VAL B N 1
ATOM 4174 C CA . VAL B 1 204 ? 6.672 -2.326 -14.469 1 98.88 204 VAL B CA 1
ATOM 4175 C C . VAL B 1 204 ? 8.031 -2.945 -14.781 1 98.88 204 VAL B C 1
ATOM 4177 O O . VAL B 1 204 ? 9.07 -2.42 -14.375 1 98.88 204 VAL B O 1
ATOM 4180 N N . VAL B 1 205 ? 8.055 -4.023 -15.531 1 98.88 205 VAL B N 1
ATOM 4181 C CA . VAL B 1 205 ? 9.289 -4.719 -15.883 1 98.88 205 VAL B CA 1
ATOM 4182 C C . VAL B 1 205 ? 10.188 -3.803 -16.703 1 98.88 205 VAL B C 1
ATOM 4184 O O . VAL B 1 205 ? 11.391 -3.705 -16.453 1 98.88 205 VAL B O 1
ATOM 4187 N N . ARG B 1 206 ? 9.609 -3.113 -17.641 1 98.81 206 ARG B N 1
ATOM 4188 C CA . ARG B 1 206 ? 10.375 -2.219 -18.5 1 98.81 206 ARG B CA 1
ATOM 4189 C C . ARG B 1 206 ? 10.969 -1.066 -17.688 1 98.81 206 ARG B C 1
ATOM 4191 O O . ARG B 1 206 ? 12.07 -0.601 -17.984 1 98.81 206 ARG B O 1
ATOM 4198 N N . ARG B 1 207 ? 10.273 -0.594 -16.719 1 98.69 207 ARG B N 1
ATOM 4199 C CA . ARG B 1 207 ? 10.758 0.481 -15.859 1 98.69 207 ARG B CA 1
ATOM 4200 C C . ARG B 1 207 ? 11.898 -0.002 -14.969 1 98.69 207 ARG B C 1
ATOM 4202 O O . ARG B 1 207 ? 12.875 0.722 -14.75 1 98.69 207 ARG B O 1
ATOM 4209 N N . ILE B 1 208 ? 11.805 -1.156 -14.398 1 98.69 208 ILE B N 1
ATOM 4210 C CA . ILE B 1 208 ? 12.773 -1.706 -13.453 1 98.69 208 ILE B CA 1
ATOM 4211 C C . ILE B 1 208 ? 14.031 -2.145 -14.195 1 98.69 208 ILE B C 1
ATOM 4213 O O . ILE B 1 208 ? 15.148 -1.96 -13.711 1 98.69 208 ILE B O 1
ATOM 4217 N N . GLY B 1 209 ? 13.828 -2.699 -15.406 1 98.56 209 GLY B N 1
ATOM 4218 C CA . GLY B 1 209 ? 14.922 -3.338 -16.125 1 98.56 209 GLY B CA 1
ATOM 4219 C C . GLY B 1 209 ? 15.086 -4.805 -15.773 1 98.56 209 GLY B C 1
ATOM 4220 O O . GLY B 1 209 ? 14.117 -5.469 -15.398 1 98.56 209 GLY B O 1
ATOM 4221 N N . PRO B 1 210 ? 16.281 -5.406 -16 1 97.88 210 PRO B N 1
ATOM 4222 C CA . PRO B 1 210 ? 16.469 -6.836 -15.734 1 97.88 210 PRO B CA 1
ATOM 4223 C C . PRO B 1 210 ? 15.992 -7.242 -14.344 1 97.88 210 PRO B C 1
ATOM 4225 O O . PRO B 1 210 ? 16.359 -6.609 -13.352 1 97.88 210 PRO B O 1
ATOM 4228 N N . CYS B 1 211 ? 15.195 -8.297 -14.312 1 98.44 211 CYS B N 1
ATOM 4229 C CA . CYS B 1 211 ? 14.609 -8.719 -13.039 1 98.44 211 CYS B CA 1
ATOM 4230 C C . CYS B 1 211 ? 14.117 -10.164 -13.125 1 98.44 211 CYS B C 1
ATOM 4232 O O . CYS B 1 211 ? 14.078 -10.75 -14.211 1 98.44 211 CYS B O 1
ATOM 4234 N N . ALA B 1 212 ? 13.922 -10.773 -12.023 1 98.5 212 ALA B N 1
ATOM 4235 C CA . ALA B 1 212 ? 13.133 -12 -11.891 1 98.5 212 ALA B CA 1
ATOM 4236 C C . ALA B 1 212 ? 11.711 -11.688 -11.422 1 98.5 212 ALA B C 1
ATOM 4238 O O . ALA B 1 212 ? 11.477 -10.68 -10.75 1 98.5 212 ALA B O 1
ATOM 4239 N N . LEU B 1 213 ? 10.781 -12.547 -11.852 1 98.81 213 LEU B N 1
ATOM 4240 C CA . LEU B 1 213 ? 9.383 -12.336 -11.508 1 98.81 213 LEU B CA 1
ATOM 4241 C C . LEU B 1 213 ? 8.852 -13.484 -10.648 1 98.81 213 LEU B C 1
ATOM 4243 O O . LEU B 1 213 ? 9.188 -14.648 -10.883 1 98.81 213 LEU B O 1
ATOM 4247 N N . LEU B 1 214 ? 8.102 -13.18 -9.648 1 98.94 214 LEU B N 1
ATOM 4248 C CA . LEU B 1 214 ? 7.355 -14.133 -8.836 1 98.94 214 LEU B CA 1
ATOM 4249 C C . LEU B 1 214 ? 5.895 -13.727 -8.719 1 98.94 214 LEU B C 1
ATOM 4251 O O . LEU B 1 214 ? 5.59 -12.633 -8.234 1 98.94 214 LEU B O 1
ATOM 4255 N N . GLY B 1 215 ? 4.969 -14.547 -9.211 1 98.81 215 GLY B N 1
ATOM 4256 C CA . GLY B 1 215 ? 3.545 -14.258 -9.172 1 98.81 215 GLY B CA 1
ATOM 4257 C C . GLY B 1 215 ? 2.725 -15.359 -8.531 1 98.81 215 GLY B C 1
ATOM 4258 O O . GLY B 1 215 ? 3.068 -16.547 -8.648 1 98.81 215 GLY B O 1
ATOM 4259 N N . PHE B 1 216 ? 1.671 -15 -7.879 1 98.5 216 PHE B N 1
ATOM 4260 C CA . PHE B 1 216 ? 0.727 -15.914 -7.246 1 98.5 216 PHE B CA 1
ATOM 4261 C C . PHE B 1 216 ? -0.624 -15.867 -7.949 1 98.5 216 PHE B C 1
ATOM 4263 O O . PHE B 1 216 ? -1.188 -14.789 -8.156 1 98.5 216 PHE B O 1
ATOM 4270 N N . SER B 1 217 ? -1.191 -17.062 -8.32 1 97.5 217 SER B N 1
ATOM 4271 C CA . SER B 1 217 ? -2.557 -17.156 -8.828 1 97.5 217 SER B CA 1
ATOM 4272 C C . SER B 1 217 ? -2.754 -16.281 -10.062 1 97.5 217 SER B C 1
ATOM 4274 O O . SER B 1 217 ? -2.033 -16.422 -11.047 1 97.5 217 SER B O 1
ATOM 4276 N N . GLN B 1 218 ? -3.59 -15.305 -10.031 1 95.38 218 GLN B N 1
ATOM 4277 C CA . GLN B 1 218 ? -3.734 -14.391 -11.156 1 95.38 218 GLN B CA 1
ATOM 4278 C C . GLN B 1 218 ? -2.395 -13.766 -11.531 1 95.38 218 GLN B C 1
ATOM 4280 O O . GLN B 1 218 ? -2.084 -13.609 -12.711 1 95.38 218 GLN B O 1
ATOM 4285 N N . GLY B 1 219 ? -1.616 -13.406 -10.508 1 97.38 219 GLY B N 1
ATOM 4286 C CA . GLY B 1 219 ? -0.293 -12.859 -10.75 1 97.38 219 GLY B CA 1
ATOM 4287 C C . GLY B 1 219 ? 0.66 -13.844 -11.391 1 97.38 219 GLY B C 1
ATOM 4288 O O . GLY B 1 219 ? 1.568 -13.453 -12.125 1 97.38 219 GLY B O 1
ATOM 4289 N N . GLY B 1 220 ? 0.461 -15.125 -11.109 1 97.44 220 GLY B N 1
ATOM 4290 C CA . GLY B 1 220 ? 1.269 -16.156 -11.734 1 97.44 220 GLY B CA 1
ATOM 4291 C C . GLY B 1 220 ? 1.108 -16.203 -13.242 1 97.44 220 GLY B C 1
ATOM 4292 O O . GLY B 1 220 ? 2.082 -16.406 -13.977 1 97.44 220 GLY B O 1
ATOM 4293 N N . GLY B 1 221 ? -0.124 -16.062 -13.695 1 95.81 221 GLY B N 1
ATOM 4294 C CA . GLY B 1 221 ? -0.347 -15.953 -15.125 1 95.81 221 GLY B CA 1
ATOM 4295 C C . GLY B 1 221 ? 0.244 -14.688 -15.734 1 95.81 221 GLY B C 1
ATOM 4296 O O . GLY B 1 221 ? 0.858 -14.734 -16.797 1 95.81 221 GLY B O 1
ATOM 4297 N N . LEU B 1 222 ? 0.158 -13.625 -15.055 1 96.94 222 LEU B N 1
ATOM 4298 C CA . LEU B 1 222 ? 0.608 -12.328 -15.539 1 96.94 222 LEU B CA 1
ATOM 4299 C C . LEU B 1 222 ? 2.127 -12.297 -15.688 1 96.94 222 LEU B C 1
ATOM 4301 O O . LEU B 1 222 ? 2.656 -11.633 -16.578 1 96.94 222 LEU B O 1
ATOM 4305 N N . VAL B 1 223 ? 2.84 -12.992 -14.805 1 97.56 223 VAL B N 1
ATOM 4306 C CA . VAL B 1 223 ? 4.293 -12.938 -14.883 1 97.56 223 VAL B CA 1
ATOM 4307 C C . VAL B 1 223 ? 4.77 -13.641 -16.156 1 97.56 223 VAL B C 1
ATOM 4309 O O . VAL B 1 223 ? 5.773 -13.242 -16.75 1 97.56 223 VAL B O 1
ATOM 4312 N N . PHE B 1 224 ? 4.047 -14.703 -16.625 1 96.56 224 PHE B N 1
ATOM 4313 C CA . PHE B 1 224 ? 4.387 -15.336 -17.906 1 96.56 224 PHE B CA 1
ATOM 4314 C C . PHE B 1 224 ? 4.133 -14.383 -19.062 1 96.56 224 PHE B C 1
ATOM 4316 O O . PHE B 1 224 ? 4.941 -14.297 -19.984 1 96.56 224 PHE B O 1
ATOM 4323 N N . ASP B 1 225 ? 3.02 -13.68 -18.953 1 96 225 ASP B N 1
ATOM 4324 C CA . ASP B 1 225 ? 2.717 -12.672 -19.969 1 96 225 ASP B CA 1
ATOM 4325 C C . ASP B 1 225 ? 3.826 -11.625 -20.062 1 96 225 ASP B C 1
ATOM 4327 O O . ASP B 1 225 ? 4.281 -11.289 -21.156 1 96 225 ASP B O 1
ATOM 4331 N N . ALA B 1 226 ? 4.211 -11.156 -18.953 1 97.38 226 ALA B N 1
ATOM 4332 C CA . ALA B 1 226 ? 5.234 -10.117 -18.891 1 97.38 226 ALA B CA 1
ATOM 4333 C C . ALA B 1 226 ? 6.582 -10.641 -19.359 1 97.38 226 ALA B C 1
ATOM 4335 O O . ALA B 1 226 ? 7.32 -9.938 -20.062 1 97.38 226 ALA B O 1
ATOM 4336 N N . ALA B 1 227 ? 6.898 -11.836 -18.984 1 96.56 227 ALA B N 1
ATOM 4337 C CA . ALA B 1 227 ? 8.164 -12.445 -19.375 1 96.56 227 ALA B CA 1
ATOM 4338 C C . ALA B 1 227 ? 8.234 -12.602 -20.906 1 96.56 227 ALA B C 1
ATOM 4340 O O . ALA B 1 227 ? 9.297 -12.406 -21.5 1 96.56 227 ALA B O 1
ATOM 4341 N N . GLU B 1 228 ? 7.129 -12.969 -21.453 1 95.81 228 GLU B N 1
ATOM 4342 C CA . GLU B 1 228 ? 7.105 -13.086 -22.906 1 95.81 228 GLU B CA 1
ATOM 4343 C C . GLU B 1 228 ? 7.277 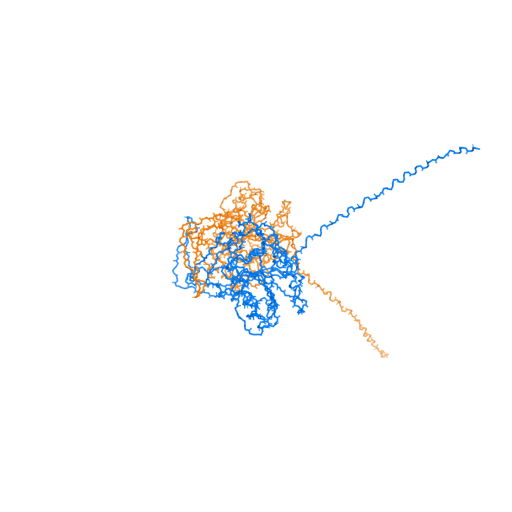-11.727 -23.578 1 95.81 228 GLU B C 1
ATOM 4345 O O . GLU B 1 228 ? 8.07 -11.578 -24.5 1 95.81 228 GLU B O 1
ATOM 4350 N N . ALA B 1 229 ? 6.617 -10.75 -23.094 1 96.44 229 ALA B N 1
ATOM 4351 C CA . ALA B 1 229 ? 6.598 -9.422 -23.703 1 96.44 229 ALA B CA 1
ATOM 4352 C C . ALA B 1 229 ? 7.93 -8.703 -23.516 1 96.44 229 ALA B C 1
ATOM 4354 O O . ALA B 1 229 ? 8.344 -7.898 -24.344 1 96.44 229 ALA B O 1
ATOM 4355 N N . ALA B 1 230 ? 8.539 -8.969 -22.406 1 96.94 230 ALA B N 1
ATOM 4356 C CA . ALA B 1 230 ? 9.812 -8.344 -22.062 1 96.94 230 ALA B CA 1
ATOM 4357 C C . ALA B 1 230 ? 10.906 -9.398 -21.891 1 96.94 230 ALA B C 1
ATOM 4359 O O . ALA B 1 230 ? 11.602 -9.406 -20.875 1 96.94 230 ALA B O 1
ATOM 4360 N N . ARG B 1 231 ? 11.094 -10.242 -22.844 1 94.69 231 ARG B N 1
ATOM 4361 C CA . ARG B 1 231 ? 11.93 -11.438 -22.75 1 94.69 231 ARG B CA 1
ATOM 4362 C C . ARG B 1 231 ? 13.398 -11.07 -22.578 1 94.69 231 ARG B C 1
ATOM 4364 O O . ARG B 1 231 ? 14.18 -11.844 -22.016 1 94.69 231 ARG B O 1
ATOM 4371 N N . ASP B 1 232 ? 13.742 -9.883 -22.984 1 95.06 232 ASP B N 1
ATOM 4372 C CA . ASP B 1 232 ? 15.133 -9.445 -22.875 1 95.06 232 ASP B CA 1
ATOM 4373 C C . ASP B 1 232 ? 15.461 -8.992 -21.453 1 95.06 232 ASP B C 1
ATOM 4375 O O . ASP B 1 232 ? 16.625 -8.875 -21.094 1 95.06 232 ASP B O 1
ATOM 4379 N N . LEU B 1 233 ? 14.43 -8.781 -20.672 1 97.25 233 LEU B N 1
ATOM 4380 C CA . LEU B 1 233 ? 14.633 -8.195 -19.344 1 97.25 233 LEU B CA 1
ATOM 4381 C C . LEU B 1 233 ? 14.391 -9.227 -18.25 1 97.25 233 LEU B C 1
ATOM 4383 O O . LEU B 1 233 ? 14.969 -9.133 -17.172 1 97.25 233 LEU B O 1
ATOM 4387 N N . VAL B 1 234 ? 13.57 -10.219 -18.484 1 97.25 234 VAL B N 1
ATOM 4388 C CA . VAL B 1 234 ? 13.18 -11.164 -17.453 1 97.25 234 VAL B CA 1
ATOM 4389 C C . VAL B 1 234 ? 14.195 -12.305 -17.375 1 97.25 234 VAL B C 1
ATOM 4391 O O . VAL B 1 234 ? 14.43 -13 -18.375 1 97.25 234 VAL B O 1
ATOM 4394 N N . ARG B 1 235 ? 14.688 -12.539 -16.188 1 96.56 235 ARG B N 1
ATOM 4395 C CA . ARG B 1 235 ? 15.773 -13.508 -16.031 1 96.56 235 ARG B CA 1
ATOM 4396 C C . ARG B 1 235 ? 15.258 -14.82 -15.461 1 96.56 235 ARG B C 1
ATOM 4398 O O . ARG B 1 235 ? 15.906 -15.859 -15.602 1 96.56 235 ARG B O 1
ATOM 4405 N N . ALA B 1 236 ? 14.172 -14.773 -14.82 1 97.31 236 ALA B N 1
ATOM 4406 C CA . ALA B 1 236 ? 13.508 -15.953 -14.266 1 97.31 236 ALA B CA 1
ATOM 4407 C C . ALA B 1 236 ? 12.055 -15.656 -13.93 1 97.31 236 ALA B C 1
ATOM 4409 O O . ALA B 1 236 ? 11.703 -14.516 -13.617 1 97.31 236 ALA B O 1
ATOM 4410 N N . CYS B 1 237 ? 11.242 -16.703 -13.977 1 97.19 237 CYS B N 1
ATOM 4411 C CA . CYS B 1 237 ? 9.836 -16.594 -13.617 1 97.19 237 CYS B CA 1
ATOM 4412 C C . CYS B 1 237 ? 9.445 -17.672 -12.602 1 97.19 237 CYS B C 1
ATOM 4414 O O . CYS B 1 237 ? 9.758 -18.844 -12.797 1 97.19 237 CYS B O 1
ATOM 4416 N N . VAL B 1 238 ? 8.859 -17.25 -11.555 1 98.69 238 VAL B N 1
ATOM 4417 C CA . VAL B 1 238 ? 8.266 -18.172 -10.586 1 98.69 238 VAL B CA 1
ATOM 4418 C C . VAL B 1 238 ? 6.758 -17.938 -10.5 1 98.69 238 VAL B C 1
ATOM 4420 O O . VAL B 1 238 ? 6.316 -16.797 -10.312 1 98.69 238 VAL B O 1
ATOM 4423 N N . ALA B 1 239 ? 5.992 -18.938 -10.664 1 98.69 239 ALA B N 1
ATOM 4424 C CA . ALA B 1 239 ? 4.539 -18.828 -10.547 1 98.69 239 ALA B CA 1
ATOM 4425 C C . ALA B 1 239 ? 4.008 -19.828 -9.516 1 98.69 239 ALA B C 1
ATOM 4427 O O . ALA B 1 239 ? 4.215 -21.047 -9.656 1 98.69 239 ALA B O 1
ATOM 4428 N N . LEU B 1 240 ? 3.377 -19.312 -8.523 1 98.81 240 LEU B N 1
ATOM 4429 C CA . LEU B 1 240 ? 2.707 -20.125 -7.516 1 98.81 240 LEU B CA 1
ATOM 4430 C C . LEU B 1 240 ? 1.25 -20.375 -7.895 1 98.81 240 LEU B C 1
ATOM 4432 O O . LEU B 1 240 ? 0.434 -19.453 -7.867 1 98.81 240 LEU B O 1
ATOM 4436 N N . GLU B 1 241 ? 0.995 -21.578 -8.344 1 98.25 241 GLU B N 1
ATOM 4437 C CA . GLU B 1 241 ? -0.334 -22.016 -8.773 1 98.25 241 GLU B CA 1
ATOM 4438 C C . GLU B 1 241 ? -0.972 -20.984 -9.703 1 98.25 241 GLU B C 1
ATOM 4440 O O . GLU B 1 241 ? -2.031 -20.422 -9.391 1 98.25 241 GLU B O 1
ATOM 4445 N N . PRO B 1 242 ? -0.432 -20.812 -10.875 1 97.62 242 PRO B N 1
ATOM 4446 C CA . PRO B 1 242 ? -0.837 -19.719 -11.773 1 97.62 242 PRO B CA 1
ATOM 4447 C C . PRO B 1 242 ? -2.227 -19.938 -12.367 1 97.62 242 PRO B C 1
ATOM 4449 O O . PRO B 1 242 ? -2.578 -21.062 -12.727 1 97.62 242 PRO B O 1
ATOM 4452 N N . HIS B 1 243 ? -2.961 -18.875 -12.391 1 92.44 243 HIS B N 1
ATOM 4453 C CA . HIS B 1 243 ? -4.223 -18.812 -13.117 1 92.44 243 HIS B CA 1
ATOM 4454 C C . HIS B 1 243 ? -4.094 -17.938 -14.359 1 92.44 243 HIS B C 1
ATOM 4456 O O . HIS B 1 243 ? -3.523 -16.844 -14.305 1 92.44 243 HIS B O 1
ATOM 4462 N N . GLY B 1 244 ? -4.48 -18.453 -15.492 1 85.56 244 GLY B N 1
ATOM 4463 C CA . GLY B 1 244 ? -4.477 -17.672 -16.719 1 85.56 244 GLY B CA 1
ATOM 4464 C C . GLY B 1 244 ? -3.143 -17.688 -17.438 1 85.56 244 GLY B C 1
ATOM 4465 O O . GLY B 1 244 ? -2.822 -16.766 -18.188 1 85.56 244 GLY B O 1
ATOM 4466 N N . ALA B 1 245 ? -2.344 -18.672 -17.125 1 83.56 245 ALA B N 1
ATOM 4467 C CA . ALA B 1 245 ? -1.097 -18.812 -17.875 1 83.56 245 ALA B CA 1
ATOM 4468 C C . ALA B 1 245 ? -1.371 -19.078 -19.359 1 83.56 245 ALA B C 1
ATOM 4470 O O . ALA B 1 245 ? -2.301 -19.812 -19.703 1 83.56 245 ALA B O 1
ATOM 4471 N N . PRO B 1 246 ? -0.529 -18.469 -20.188 1 87.44 246 PRO B N 1
ATOM 4472 C CA . PRO B 1 246 ? -0.764 -18.594 -21.625 1 87.44 246 PRO B CA 1
ATOM 4473 C C . PRO B 1 246 ? -0.651 -20.047 -22.109 1 87.44 246 PRO B C 1
ATOM 4475 O O . PRO B 1 246 ? 0.131 -20.828 -21.562 1 87.44 246 PRO B O 1
ATOM 4478 N N . ALA B 1 247 ? -1.409 -20.234 -23.156 1 87.12 247 ALA B N 1
ATOM 4479 C CA . ALA B 1 247 ? -1.385 -21.578 -23.75 1 87.12 247 ALA B CA 1
ATOM 4480 C C . ALA B 1 247 ? -0.287 -21.688 -24.797 1 87.12 247 ALA B C 1
ATOM 4482 O O . ALA B 1 247 ? 0.067 -22.797 -25.219 1 87.12 247 ALA B O 1
ATOM 4483 N N . SER B 1 248 ? 0.202 -20.625 -25.203 1 91.5 248 SER B N 1
ATOM 4484 C CA . SER B 1 248 ? 1.265 -20.578 -26.203 1 91.5 248 SER B CA 1
ATOM 4485 C C . SER B 1 248 ? 2.139 -19.344 -26.031 1 91.5 248 SER B C 1
ATOM 4487 O O . SER B 1 248 ? 1.705 -18.344 -25.438 1 91.5 248 SER B O 1
ATOM 4489 N N . PHE B 1 249 ? 3.355 -19.516 -26.469 1 93.62 249 PHE B N 1
ATOM 4490 C CA . PHE B 1 249 ? 4.332 -18.438 -26.453 1 93.62 249 PHE B CA 1
ATOM 4491 C C . PHE B 1 249 ? 4.98 -18.266 -27.828 1 93.62 249 PHE B C 1
ATOM 4493 O O . PHE B 1 249 ? 5.129 -19.25 -28.562 1 93.62 249 PHE B O 1
ATOM 4500 N N . ASP B 1 250 ? 5.254 -17.016 -28.125 1 90.5 250 ASP B N 1
ATOM 4501 C CA . ASP B 1 250 ? 6.043 -16.812 -29.328 1 90.5 250 ASP B CA 1
ATOM 4502 C C . ASP B 1 250 ? 7.422 -17.469 -29.203 1 90.5 250 ASP B C 1
ATOM 4504 O O . ASP B 1 250 ? 8.023 -17.438 -28.125 1 90.5 250 ASP B O 1
ATOM 4508 N N . ALA B 1 251 ? 7.922 -17.891 -30.25 1 84.81 251 ALA B N 1
ATOM 4509 C CA . ALA B 1 251 ? 9.227 -18.547 -30.266 1 84.81 251 ALA B CA 1
ATOM 4510 C C . ALA B 1 251 ? 10.336 -17.562 -29.906 1 84.81 251 ALA B C 1
ATOM 4512 O O . ALA B 1 251 ? 10.133 -16.344 -29.953 1 84.81 251 ALA B O 1
ATOM 4513 N N . GLY B 1 252 ? 11.422 -18.078 -29.391 1 84.69 252 GLY B N 1
ATOM 4514 C CA . GLY B 1 252 ? 12.625 -17.281 -29.203 1 84.69 252 GLY B CA 1
ATOM 4515 C C . GLY B 1 252 ? 12.82 -16.828 -27.766 1 84.69 252 GLY B C 1
ATOM 4516 O O . GLY B 1 252 ? 13.383 -15.766 -27.516 1 84.69 252 GLY B O 1
ATOM 4517 N N . LEU B 1 253 ? 12.258 -17.578 -26.859 1 86.06 253 LEU B N 1
ATOM 4518 C CA . LEU B 1 253 ? 12.602 -17.297 -25.469 1 86.06 253 LEU B CA 1
ATOM 4519 C C . LEU B 1 253 ? 14.062 -17.609 -25.188 1 86.06 253 LEU B C 1
ATOM 4521 O O . LEU B 1 253 ? 14.594 -18.609 -25.672 1 86.06 253 LEU B O 1
ATOM 4525 N N . PRO B 1 254 ? 14.82 -16.781 -24.547 1 84.62 254 PRO B N 1
ATOM 4526 C CA . PRO B 1 254 ? 16.266 -16.875 -24.375 1 84.62 254 PRO B CA 1
ATOM 4527 C C . PRO B 1 254 ? 16.656 -17.875 -23.297 1 84.62 254 PRO B C 1
ATOM 4529 O O . PRO B 1 254 ? 17.562 -17.609 -22.5 1 84.62 254 PRO B O 1
ATOM 4532 N N . GLY B 1 255 ? 15.992 -19.016 -23.234 1 91.56 255 GLY B N 1
ATOM 4533 C CA . GLY B 1 255 ? 16.328 -19.984 -22.203 1 91.56 255 GLY B CA 1
ATOM 4534 C C . GLY B 1 255 ? 15.961 -19.531 -20.812 1 91.56 255 GLY B C 1
ATOM 4535 O O . GLY B 1 255 ? 16.625 -19.891 -19.828 1 91.56 255 GLY B O 1
ATOM 4536 N N . THR B 1 256 ? 15.008 -18.656 -20.734 1 93.69 256 THR B N 1
ATOM 4537 C CA . THR B 1 256 ? 14.578 -18.094 -19.469 1 93.69 256 THR B CA 1
ATOM 4538 C C . THR B 1 256 ? 13.984 -19.172 -18.562 1 93.69 256 THR B C 1
ATOM 4540 O O . THR B 1 256 ? 13.031 -19.844 -18.953 1 93.69 256 THR B O 1
ATOM 4543 N N . PRO B 1 257 ? 14.602 -19.406 -17.406 1 97 257 PRO B N 1
ATOM 4544 C CA . PRO B 1 257 ? 14.047 -20.406 -16.5 1 97 257 PRO B CA 1
ATOM 4545 C C . PRO B 1 257 ? 12.688 -19.984 -15.93 1 97 257 PRO B C 1
ATOM 4547 O O . PRO B 1 257 ? 12.469 -18.812 -15.656 1 97 257 PRO B O 1
ATOM 4550 N N . ALA B 1 258 ? 11.805 -20.984 -15.75 1 97.25 258 ALA B N 1
ATOM 4551 C CA . ALA B 1 258 ? 10.492 -20.781 -15.141 1 97.25 258 ALA B CA 1
ATOM 4552 C C . ALA B 1 258 ? 10.156 -21.906 -14.172 1 97.25 258 ALA B C 1
ATOM 4554 O O . ALA B 1 258 ? 10.453 -23.078 -14.445 1 97.25 258 ALA B O 1
ATOM 4555 N N . LEU B 1 259 ? 9.641 -21.547 -13.047 1 98.5 259 LEU B N 1
ATOM 4556 C CA . LEU B 1 259 ? 9.211 -22.5 -12.031 1 98.5 259 LEU B CA 1
ATOM 4557 C C . LEU B 1 259 ? 7.727 -22.344 -11.719 1 98.5 259 LEU B C 1
ATOM 4559 O O . LEU B 1 259 ? 7.27 -21.234 -11.43 1 98.5 259 LEU B O 1
ATOM 4563 N N . VAL B 1 260 ? 6.996 -23.406 -11.797 1 98.75 260 VAL B N 1
ATOM 4564 C CA . VAL B 1 260 ? 5.621 -23.438 -11.32 1 98.75 260 VAL B CA 1
ATOM 4565 C C . VAL B 1 260 ? 5.52 -24.344 -10.094 1 98.75 260 VAL B C 1
ATOM 4567 O O . VAL B 1 260 ? 5.992 -25.469 -10.109 1 98.75 260 VAL B O 1
ATOM 4570 N N . VAL B 1 261 ? 4.922 -23.828 -9.031 1 98.88 261 VAL B N 1
ATOM 4571 C CA . VAL B 1 261 ? 4.812 -24.562 -7.781 1 98.88 261 VAL B CA 1
ATOM 4572 C C . VAL B 1 261 ? 3.342 -24.844 -7.477 1 98.88 261 VAL B C 1
ATOM 4574 O O . VAL B 1 261 ? 2.502 -23.953 -7.562 1 98.88 261 VAL B O 1
ATOM 4577 N N . PHE B 1 262 ? 3.055 -26.078 -7.16 1 98.75 262 PHE B N 1
ATOM 4578 C CA . PHE B 1 262 ? 1.716 -26.453 -6.719 1 98.75 262 PHE B CA 1
ATOM 4579 C C . PHE B 1 262 ? 1.749 -27 -5.301 1 98.75 262 PHE B C 1
ATOM 4581 O O . PHE B 1 262 ? 2.686 -27.719 -4.926 1 98.75 262 PHE B O 1
ATOM 4588 N N . GLY B 1 263 ? 0.748 -26.625 -4.543 1 98.69 263 GLY B N 1
ATOM 4589 C CA . GLY B 1 263 ? 0.566 -27.172 -3.209 1 98.69 263 GLY B CA 1
ATOM 4590 C C . GLY B 1 263 ? -0.126 -28.531 -3.207 1 98.69 263 GLY B C 1
ATOM 4591 O O . GLY B 1 263 ? 0.08 -29.328 -4.113 1 98.69 263 GLY B O 1
ATOM 4592 N N . ASP B 1 264 ? -0.868 -28.781 -2.17 1 98.62 264 ASP B N 1
ATOM 4593 C CA . ASP B 1 264 ? -1.515 -30.062 -1.938 1 98.62 264 ASP B CA 1
ATOM 4594 C C . ASP B 1 264 ? -2.992 -30.016 -2.32 1 98.62 264 ASP B C 1
ATOM 4596 O O . ASP B 1 264 ? -3.502 -28.969 -2.713 1 98.62 264 ASP B O 1
ATOM 4600 N N . PHE B 1 265 ? -3.656 -31.188 -2.426 1 98.38 265 PHE B N 1
ATOM 4601 C CA . PHE B 1 265 ? -5.09 -31.391 -2.586 1 98.38 265 PHE B CA 1
ATOM 4602 C C . PHE B 1 265 ? -5.531 -31.062 -4.004 1 98.38 265 PHE B C 1
ATOM 4604 O O . PHE B 1 265 ? -6.711 -30.781 -4.246 1 98.38 265 PHE B O 1
ATOM 4611 N N . ILE B 1 266 ? -4.621 -30.953 -4.938 1 98 266 ILE B N 1
ATOM 4612 C CA . ILE B 1 266 ? -4.965 -30.656 -6.324 1 98 266 ILE B CA 1
ATOM 4613 C C . ILE B 1 266 ? -5.875 -31.75 -6.875 1 98 266 ILE B C 1
ATOM 4615 O O . ILE B 1 266 ? -6.902 -31.453 -7.5 1 98 266 ILE B O 1
ATOM 4619 N N . GLU B 1 267 ? -5.543 -33 -6.574 1 96.44 267 GLU B N 1
ATOM 4620 C CA . GLU B 1 267 ? -6.254 -34.156 -7.129 1 96.44 267 GLU B CA 1
ATOM 4621 C C . GLU B 1 267 ? -7.625 -34.312 -6.48 1 96.44 267 GLU B C 1
ATOM 4623 O O . GLU B 1 267 ? -8.477 -35.031 -6.988 1 96.44 267 GLU B O 1
ATOM 4628 N N . GLU B 1 268 ? -7.895 -33.625 -5.395 1 96.25 268 GLU B N 1
ATOM 4629 C CA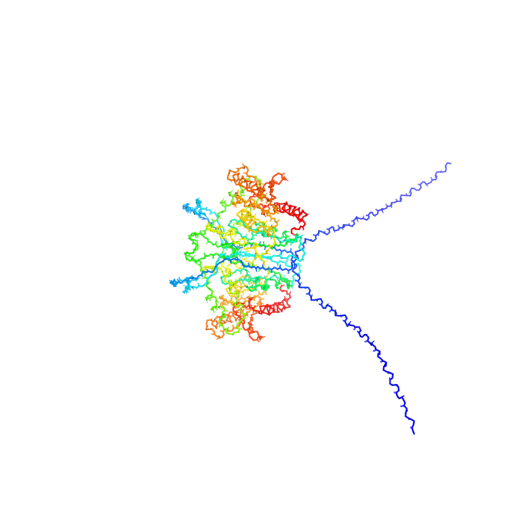 . GLU B 1 268 ? -9.133 -33.781 -4.645 1 96.25 268 GLU B CA 1
ATOM 4630 C C . GLU B 1 268 ? -10.234 -32.875 -5.195 1 96.25 268 GLU B C 1
ATOM 4632 O O . GLU B 1 268 ? -11.406 -33 -4.836 1 96.25 268 GLU B O 1
ATOM 4637 N N . ASP B 1 269 ? -9.852 -31.969 -6.07 1 94.69 269 ASP B N 1
ATOM 4638 C CA . ASP B 1 269 ? -10.789 -30.969 -6.594 1 94.69 269 ASP B CA 1
ATOM 4639 C C . ASP B 1 269 ? -10.742 -30.938 -8.117 1 94.69 269 ASP B C 1
ATOM 4641 O O . ASP B 1 269 ? -9.688 -30.688 -8.711 1 94.69 269 ASP B O 1
ATOM 4645 N N . GLN B 1 270 ? -11.914 -31.078 -8.75 1 95.12 270 GLN B N 1
ATOM 4646 C CA . GLN B 1 270 ? -11.977 -31.141 -10.211 1 95.12 270 GLN B CA 1
ATOM 4647 C C . GLN B 1 270 ? -11.484 -29.844 -10.844 1 95.12 270 GLN B C 1
ATOM 4649 O O . GLN B 1 270 ? -10.75 -29.875 -11.836 1 95.12 270 GLN B O 1
ATOM 4654 N N . ALA B 1 271 ? -11.906 -28.734 -10.312 1 92.75 271 ALA B N 1
ATOM 4655 C CA . ALA B 1 271 ? -11.492 -27.453 -10.852 1 92.75 271 ALA B CA 1
ATOM 4656 C C . ALA B 1 271 ? -9.984 -27.266 -10.734 1 92.75 271 ALA B C 1
ATOM 4658 O O . ALA B 1 271 ? -9.344 -26.75 -11.656 1 92.75 271 ALA B O 1
ATOM 4659 N N . TRP B 1 272 ? -9.406 -27.719 -9.648 1 96.31 272 TRP B N 1
ATOM 4660 C CA . TRP B 1 272 ? -7.969 -27.562 -9.438 1 96.31 272 TRP B CA 1
ATOM 4661 C C . TRP B 1 272 ? -7.188 -28.531 -10.328 1 96.31 272 TRP B C 1
ATOM 4663 O O . TRP B 1 272 ? -6.086 -28.203 -10.781 1 96.31 272 TRP B O 1
ATOM 4673 N N . ARG B 1 273 ? -7.727 -29.719 -10.602 1 96.75 273 ARG B N 1
ATOM 4674 C CA . ARG B 1 273 ? -7.094 -30.625 -11.555 1 96.75 273 ARG B CA 1
ATOM 4675 C C . ARG B 1 273 ? -7 -29.984 -12.938 1 96.75 273 ARG B C 1
ATOM 4677 O O . ARG B 1 273 ? -5.953 -30.047 -13.586 1 96.75 273 ARG B O 1
ATOM 4684 N N . ALA B 1 274 ? -8.078 -29.422 -13.312 1 95.12 274 ALA B N 1
ATOM 4685 C CA . ALA B 1 274 ? -8.109 -28.766 -14.617 1 95.12 274 ALA B CA 1
ATOM 4686 C C . ALA B 1 274 ? -7.125 -27.594 -14.656 1 95.12 274 ALA B C 1
ATOM 4688 O O . ALA B 1 274 ? -6.43 -27.391 -15.648 1 95.12 274 ALA B O 1
ATOM 4689 N N . HIS B 1 275 ? -7.125 -26.844 -13.57 1 94.56 275 HIS B N 1
ATOM 4690 C CA . HIS B 1 275 ? -6.207 -25.719 -13.453 1 94.56 275 HIS B CA 1
ATOM 4691 C C . HIS B 1 275 ? -4.758 -26.172 -13.547 1 94.56 275 HIS B C 1
ATOM 4693 O O . HIS B 1 275 ? -3.955 -25.578 -14.266 1 94.56 275 HIS B O 1
ATOM 4699 N N . ALA B 1 276 ? -4.43 -27.203 -12.82 1 96.44 276 ALA B N 1
ATOM 4700 C CA . ALA B 1 276 ? -3.07 -27.734 -12.82 1 96.44 276 ALA B CA 1
ATOM 4701 C C . ALA B 1 276 ? -2.686 -28.25 -14.203 1 96.44 276 ALA B C 1
ATOM 4703 O O . ALA B 1 276 ? -1.538 -28.109 -14.633 1 96.44 276 ALA B O 1
ATOM 4704 N N . ALA B 1 277 ? -3.627 -28.859 -14.883 1 96.31 277 ALA B N 1
ATOM 4705 C CA . ALA B 1 277 ? -3.381 -29.344 -16.234 1 96.31 277 ALA B CA 1
ATOM 4706 C C . ALA B 1 277 ? -3.064 -28.188 -17.188 1 96.31 277 ALA B C 1
ATOM 4708 O O . ALA B 1 277 ? -2.162 -28.297 -18.016 1 96.31 277 ALA B O 1
ATOM 4709 N N . ARG B 1 278 ? -3.781 -27.125 -17.047 1 95.25 278 ARG B N 1
ATOM 4710 C CA . ARG B 1 278 ? -3.535 -25.953 -17.875 1 95.25 278 ARG B CA 1
ATOM 4711 C C . ARG B 1 278 ? -2.16 -25.359 -17.594 1 95.25 278 ARG B C 1
ATOM 4713 O O . ARG B 1 278 ? -1.456 -24.953 -18.516 1 95.25 278 ARG B O 1
ATOM 4720 N N . ALA B 1 279 ? -1.823 -25.281 -16.359 1 96 279 ALA B N 1
ATOM 4721 C CA . ALA B 1 279 ? -0.51 -24.766 -15.992 1 96 279 ALA B CA 1
ATOM 4722 C C . ALA B 1 279 ? 0.606 -25.641 -16.547 1 96 279 ALA B C 1
ATOM 4724 O O . ALA B 1 279 ? 1.624 -25.141 -17.031 1 96 279 ALA B O 1
ATOM 4725 N N . SER B 1 280 ? 0.425 -26.953 -16.5 1 96.31 280 SER B N 1
ATOM 4726 C CA . SER B 1 280 ? 1.406 -27.875 -17.047 1 96.31 280 SER B CA 1
ATOM 4727 C C . SER B 1 280 ? 1.547 -27.703 -18.562 1 96.31 280 SER B C 1
ATOM 4729 O O . SER B 1 280 ? 2.658 -27.734 -19.094 1 96.31 280 SER B O 1
ATOM 4731 N N . ALA B 1 281 ? 0.429 -27.531 -19.156 1 96.62 281 ALA B N 1
ATOM 4732 C CA . ALA B 1 281 ? 0.449 -27.281 -20.594 1 96.62 281 ALA B CA 1
ATOM 4733 C C . ALA B 1 281 ? 1.199 -26 -20.922 1 96.62 281 ALA B C 1
ATOM 4735 O O . ALA B 1 281 ? 1.899 -25.922 -21.922 1 96.62 281 ALA B O 1
ATOM 4736 N N . SER B 1 282 ? 1.026 -25.016 -20.094 1 96.25 282 SER B N 1
ATOM 4737 C CA . SER B 1 282 ? 1.734 -23.75 -20.297 1 96.25 282 SER B CA 1
ATOM 4738 C C . SER B 1 282 ? 3.242 -23.953 -20.172 1 96.25 282 SER B C 1
ATOM 4740 O O . SER B 1 282 ? 4.016 -23.312 -20.891 1 96.25 282 SER B O 1
ATOM 4742 N N . ILE B 1 283 ? 3.674 -24.766 -19.281 1 96.69 283 ILE B N 1
ATOM 4743 C CA . ILE B 1 283 ? 5.094 -25.031 -19.094 1 96.69 283 ILE B CA 1
ATOM 4744 C C . ILE B 1 283 ? 5.648 -25.75 -20.328 1 96.69 283 ILE B C 1
ATOM 4746 O O . ILE B 1 283 ? 6.746 -25.422 -20.797 1 96.69 283 ILE B O 1
ATOM 4750 N N . GLU B 1 284 ? 4.875 -26.688 -20.828 1 97.06 284 GLU B N 1
ATOM 4751 C CA . GLU B 1 284 ? 5.277 -27.359 -22.062 1 97.06 284 GLU B CA 1
ATOM 4752 C C . GLU B 1 284 ? 5.414 -26.375 -23.219 1 97.06 284 GLU B C 1
ATOM 4754 O O . GLU B 1 284 ? 6.375 -26.453 -23.984 1 97.06 284 GLU B O 1
ATOM 4759 N N . ALA B 1 285 ? 4.469 -25.5 -23.312 1 97.06 285 ALA B N 1
ATOM 4760 C CA . ALA B 1 285 ? 4.516 -24.469 -24.344 1 97.06 285 ALA B CA 1
ATOM 4761 C C . ALA B 1 285 ? 5.715 -23.547 -24.141 1 97.06 285 ALA B C 1
ATOM 4763 O O . ALA B 1 285 ? 6.371 -23.141 -25.109 1 97.06 285 ALA B O 1
ATOM 4764 N N . TRP B 1 286 ? 5.973 -23.141 -22.891 1 97.06 286 TRP B N 1
ATOM 4765 C CA . TRP B 1 286 ? 7.129 -22.328 -22.547 1 97.06 286 TRP B CA 1
ATOM 4766 C C . TRP B 1 286 ? 8.422 -22.984 -23.016 1 97.06 286 TRP B C 1
ATOM 4768 O O . TRP B 1 286 ? 9.258 -22.344 -23.656 1 97.06 286 TRP B O 1
ATOM 4778 N N . ASN B 1 287 ? 8.594 -24.266 -22.797 1 97.12 287 ASN B N 1
ATOM 4779 C CA . ASN B 1 287 ? 9.773 -25.031 -23.188 1 97.12 287 ASN B CA 1
ATOM 4780 C C . ASN B 1 287 ? 9.883 -25.141 -24.703 1 97.12 287 ASN B C 1
ATOM 4782 O O . ASN B 1 287 ? 10.969 -25.031 -25.266 1 97.12 287 ASN B O 1
ATOM 4786 N N . ALA B 1 288 ? 8.742 -25.344 -25.312 1 96.94 288 ALA B N 1
ATOM 4787 C CA . ALA B 1 288 ? 8.719 -25.453 -26.766 1 96.94 288 ALA B CA 1
ATOM 4788 C C . ALA B 1 288 ? 9.156 -24.141 -27.422 1 96.94 288 ALA B C 1
ATOM 4790 O O . ALA B 1 288 ? 9.719 -24.141 -28.516 1 96.94 288 ALA B O 1
ATOM 4791 N N . ALA B 1 289 ? 8.961 -23.094 -26.703 1 96.38 289 ALA B N 1
ATOM 4792 C CA . ALA B 1 289 ? 9.297 -21.781 -27.219 1 96.38 289 ALA B CA 1
ATOM 4793 C C . ALA B 1 289 ? 10.742 -21.406 -26.891 1 96.38 289 ALA B C 1
ATOM 4795 O O . ALA B 1 289 ? 11.219 -20.328 -27.281 1 96.38 289 ALA B O 1
ATOM 4796 N N . GLY B 1 290 ? 11.414 -22.25 -26.172 1 95.56 290 GLY B N 1
ATOM 4797 C CA . GLY B 1 290 ? 12.836 -22.031 -25.922 1 95.56 290 GLY B CA 1
ATOM 4798 C C . GLY B 1 290 ? 13.141 -21.719 -24.469 1 95.56 290 GLY B C 1
ATOM 4799 O O . GLY B 1 290 ? 14.297 -21.516 -24.109 1 95.56 290 GLY B O 1
ATOM 4800 N N . GLY B 1 291 ? 12.109 -21.672 -23.625 1 95.75 291 GLY B N 1
ATOM 4801 C CA . GLY B 1 291 ? 12.32 -21.5 -22.203 1 95.75 291 GLY B CA 1
ATOM 4802 C C . GLY B 1 291 ? 12.727 -22.781 -21.5 1 95.75 291 GLY B C 1
ATOM 4803 O O . GLY B 1 291 ? 12.875 -23.828 -22.125 1 95.75 291 GLY B O 1
ATOM 4804 N N . GLU B 1 292 ? 13.016 -22.641 -20.219 1 96.25 292 GLU B N 1
ATOM 4805 C CA . GLU B 1 292 ? 13.352 -23.766 -19.359 1 96.25 292 GLU B CA 1
ATOM 4806 C C . GLU B 1 292 ? 12.43 -23.844 -18.156 1 96.25 292 GLU B C 1
ATOM 4808 O O . GLU B 1 292 ? 12.812 -23.438 -17.047 1 96.25 292 GLU B O 1
ATOM 4813 N N . GLY B 1 293 ? 11.289 -24.438 -18.406 1 96.94 293 GLY B N 1
ATOM 4814 C CA . GLY B 1 293 ? 10.266 -24.469 -17.375 1 96.94 293 GLY B CA 1
ATOM 4815 C C . GLY B 1 293 ? 10.211 -25.797 -16.641 1 96.94 293 GLY B C 1
ATOM 4816 O O . GLY B 1 293 ? 10.398 -26.859 -17.234 1 96.94 293 GLY B O 1
ATOM 4817 N N . VAL B 1 294 ? 9.969 -25.75 -15.344 1 97.88 294 VAL B N 1
ATOM 4818 C CA . VAL B 1 294 ? 9.797 -26.953 -14.531 1 97.88 294 VAL B CA 1
ATOM 4819 C C . VAL B 1 294 ? 8.617 -26.766 -13.578 1 97.88 294 VAL B C 1
ATOM 4821 O O . VAL B 1 294 ? 8.25 -25.625 -13.25 1 97.88 294 VAL B O 1
ATOM 4824 N N . ARG B 1 295 ? 8 -27.844 -13.219 1 98.19 295 ARG B N 1
ATOM 4825 C CA . ARG B 1 295 ? 6.938 -27.859 -12.219 1 98.19 295 ARG B CA 1
ATOM 4826 C C . ARG B 1 295 ? 7.379 -28.625 -10.977 1 98.19 295 ARG B C 1
ATOM 4828 O O . ARG B 1 295 ? 8.023 -29.672 -11.078 1 98.19 295 ARG B O 1
ATOM 4835 N N . ILE B 1 296 ? 7.117 -28.047 -9.852 1 98.62 296 ILE B N 1
ATOM 4836 C CA . ILE B 1 296 ? 7.328 -28.719 -8.57 1 98.62 296 ILE B CA 1
ATOM 4837 C C . ILE B 1 296 ? 6 -28.859 -7.832 1 98.62 296 ILE B C 1
ATOM 4839 O O . ILE B 1 296 ? 5.27 -27.875 -7.66 1 98.62 296 ILE B O 1
ATOM 4843 N N . ASP B 1 297 ? 5.688 -30.062 -7.48 1 98.69 297 ASP B N 1
ATOM 4844 C CA . ASP B 1 297 ? 4.594 -30.328 -6.555 1 98.69 297 ASP B CA 1
ATOM 4845 C C . ASP B 1 297 ? 5.113 -30.516 -5.129 1 98.69 297 ASP B C 1
ATOM 4847 O O . ASP B 1 297 ? 5.895 -31.438 -4.863 1 98.69 297 ASP B O 1
ATOM 4851 N N . LEU B 1 298 ? 4.68 -29.688 -4.215 1 98.88 298 LEU B N 1
ATOM 4852 C CA . LEU B 1 298 ? 5.215 -29.688 -2.859 1 98.88 298 LEU B CA 1
ATOM 4853 C C . LEU B 1 298 ? 5.047 -31.062 -2.203 1 98.88 298 LEU B C 1
ATOM 4855 O O . LEU B 1 298 ? 5.941 -31.531 -1.495 1 98.88 298 LEU B O 1
ATOM 4859 N N . PRO B 1 299 ? 3.904 -31.828 -2.436 1 98.56 299 PRO B N 1
ATOM 4860 C CA . PRO B 1 299 ? 3.795 -33.156 -1.835 1 98.56 299 PRO B CA 1
ATOM 4861 C C . PRO B 1 299 ? 4.902 -34.094 -2.293 1 98.56 299 PRO B C 1
ATOM 4863 O O . PRO B 1 299 ? 5.324 -34.969 -1.532 1 98.56 299 PRO B O 1
ATOM 4866 N N . ALA B 1 300 ? 5.34 -33.906 -3.543 1 98.19 300 ALA B N 1
ATOM 4867 C CA . ALA B 1 300 ? 6.418 -34.75 -4.055 1 98.19 300 ALA B CA 1
ATOM 4868 C C . ALA B 1 300 ? 7.719 -34.5 -3.299 1 98.19 300 ALA B C 1
ATOM 4870 O O . ALA B 1 300 ? 8.625 -35.344 -3.314 1 98.19 300 ALA B O 1
ATOM 4871 N N . LEU B 1 301 ? 7.84 -33.375 -2.621 1 98.38 301 LEU B N 1
ATOM 4872 C CA . LEU B 1 301 ? 9 -33.062 -1.801 1 98.38 301 LEU B CA 1
ATOM 4873 C C . LEU B 1 301 ? 8.758 -33.406 -0.342 1 98.38 301 LEU B C 1
ATOM 4875 O O . LEU B 1 301 ? 9.555 -33.062 0.533 1 98.38 301 LEU B O 1
ATOM 4879 N N . GLY B 1 302 ? 7.582 -33.969 -0.053 1 98.12 302 GLY B N 1
ATOM 4880 C CA . GLY B 1 302 ? 7.242 -34.375 1.305 1 98.12 302 GLY B CA 1
ATOM 4881 C C . GLY B 1 302 ? 6.52 -33.281 2.076 1 98.12 302 GLY B C 1
ATOM 4882 O O . GLY B 1 302 ? 6.27 -33.438 3.275 1 98.12 302 GLY B O 1
ATOM 4883 N N . MET B 1 303 ? 6.258 -32.188 1.449 1 98.44 303 MET B N 1
ATOM 4884 C CA . MET B 1 303 ? 5.508 -31.094 2.078 1 98.44 303 MET B CA 1
ATOM 4885 C C . MET B 1 303 ? 4.02 -31.219 1.772 1 98.44 303 MET B C 1
ATOM 4887 O O . MET B 1 303 ? 3.58 -30.891 0.667 1 98.44 303 MET B O 1
ATOM 4891 N N . ARG B 1 304 ? 3.271 -31.578 2.744 1 98.31 304 ARG B N 1
ATOM 4892 C CA . ARG B 1 304 ? 1.838 -31.797 2.57 1 98.31 304 ARG B CA 1
ATOM 4893 C C . ARG B 1 304 ? 1.032 -30.703 3.287 1 98.31 304 ARG B C 1
ATOM 4895 O O . ARG B 1 304 ? 1.561 -30 4.145 1 98.31 304 ARG B O 1
ATOM 4902 N N . GLY B 1 305 ? -0.177 -30.516 2.828 1 98.75 305 GLY B N 1
ATOM 4903 C CA . GLY B 1 305 ? -1.121 -29.656 3.512 1 98.75 305 GLY B CA 1
ATOM 4904 C C . GLY B 1 305 ? -1.13 -28.234 2.965 1 98.75 305 GLY B C 1
ATOM 4905 O O . GLY B 1 305 ? -1.983 -27.422 3.336 1 98.75 305 GLY B O 1
ATOM 4906 N N . ASN B 1 306 ? -0.246 -27.938 2.045 1 98.88 306 ASN B N 1
ATOM 4907 C CA . ASN B 1 306 ? -0.166 -26.578 1.533 1 98.88 306 ASN B CA 1
ATOM 4908 C C . ASN B 1 306 ? -1.387 -26.219 0.689 1 98.88 306 ASN B C 1
ATOM 4910 O O . ASN B 1 306 ? -1.729 -26.953 -0.249 1 98.88 306 ASN B O 1
ATOM 4914 N N . THR B 1 307 ? -1.986 -25.188 1.01 1 98.75 307 THR B N 1
ATOM 4915 C CA . THR B 1 307 ? -3.178 -24.672 0.342 1 98.75 307 THR B CA 1
ATOM 4916 C C . THR B 1 307 ? -2.797 -23.734 -0.803 1 98.75 307 THR B C 1
ATOM 4918 O O . THR B 1 307 ? -1.623 -23.641 -1.166 1 98.75 307 THR B O 1
ATOM 4921 N N . HIS B 1 308 ? -3.846 -23.156 -1.441 1 98.56 308 HIS B N 1
ATOM 4922 C CA . HIS B 1 308 ? -3.594 -22.141 -2.461 1 98.56 308 HIS B CA 1
ATOM 4923 C C . HIS B 1 308 ? -2.828 -20.953 -1.884 1 98.56 308 HIS B C 1
ATOM 4925 O O . HIS B 1 308 ? -2.145 -20.234 -2.615 1 98.56 308 HIS B O 1
ATOM 4931 N N . MET B 1 309 ? -2.947 -20.75 -0.564 1 98.75 309 MET B N 1
ATOM 4932 C CA . MET B 1 309 ? -2.254 -19.656 0.124 1 98.75 309 MET B CA 1
ATOM 4933 C C . MET B 1 309 ? -0.949 -20.156 0.741 1 98.75 309 MET B C 1
ATOM 4935 O O . MET B 1 309 ? -0.654 -19.859 1.9 1 98.75 309 MET B O 1
ATOM 4939 N N . MET B 1 310 ? -0.177 -20.844 -0.034 1 98.88 310 MET B N 1
ATOM 4940 C CA . MET B 1 310 ? 1.018 -21.516 0.468 1 98.88 310 MET B CA 1
ATOM 4941 C C . MET B 1 310 ? 1.994 -20.516 1.072 1 98.88 310 MET B C 1
ATOM 4943 O O . MET B 1 310 ? 2.803 -20.875 1.933 1 98.88 310 MET B O 1
ATOM 4947 N N . MET B 1 311 ? 1.934 -19.172 0.76 1 98.81 311 MET B N 1
ATOM 4948 C CA . MET B 1 311 ? 2.787 -18.125 1.315 1 98.81 311 MET B CA 1
ATOM 4949 C C . MET B 1 311 ? 2.34 -17.75 2.723 1 98.81 311 MET B C 1
ATOM 4951 O O . MET B 1 311 ? 3.068 -17.078 3.451 1 98.81 311 MET B O 1
ATOM 4955 N N . MET B 1 312 ? 1.147 -18.219 3.086 1 98.81 312 MET B N 1
ATOM 4956 C CA . MET B 1 312 ? 0.58 -17.891 4.391 1 98.81 312 MET B CA 1
ATOM 4957 C C . MET B 1 312 ? 0.404 -19.141 5.238 1 98.81 312 MET B C 1
ATOM 4959 O O . MET B 1 312 ? 0.057 -19.062 6.418 1 98.81 312 MET B O 1
ATOM 4963 N N . ASP B 1 313 ? 0.663 -20.344 4.641 1 98.88 313 ASP B N 1
ATOM 4964 C CA . ASP B 1 313 ? 0.533 -21.609 5.367 1 98.88 313 ASP B CA 1
ATOM 4965 C C . ASP B 1 313 ? 1.557 -21.703 6.496 1 98.88 313 ASP B C 1
ATOM 4967 O O . ASP B 1 313 ? 2.562 -20.984 6.488 1 98.88 313 ASP B O 1
ATOM 4971 N N . GLU B 1 314 ? 1.33 -22.562 7.449 1 98.56 314 GLU B N 1
ATOM 4972 C CA . GLU B 1 314 ? 2.156 -22.703 8.641 1 98.56 314 GLU B CA 1
ATOM 4973 C C . GLU B 1 314 ? 3.613 -22.984 8.281 1 98.56 314 GLU B C 1
ATOM 4975 O O . GLU B 1 314 ? 4.523 -22.594 9.008 1 98.56 314 GLU B O 1
ATOM 4980 N N . ASN B 1 315 ? 3.832 -23.594 7.188 1 98.62 315 ASN B N 1
ATOM 4981 C CA . ASN B 1 315 ? 5.195 -23.922 6.77 1 98.62 315 ASN B CA 1
ATOM 4982 C C . ASN B 1 315 ? 5.633 -23.062 5.586 1 98.62 315 ASN B C 1
ATOM 4984 O O . ASN B 1 315 ? 6.422 -23.5 4.75 1 98.62 315 ASN B O 1
ATOM 4988 N N . SER B 1 316 ? 5.09 -21.844 5.48 1 98.75 316 SER B N 1
ATOM 4989 C CA . SER B 1 316 ? 5.348 -20.953 4.352 1 98.75 316 SER B CA 1
ATOM 4990 C C . SER B 1 316 ? 6.844 -20.703 4.18 1 98.75 316 SER B C 1
ATOM 4992 O O . SER B 1 316 ? 7.328 -20.562 3.055 1 98.75 316 SER B O 1
ATOM 4994 N N . ASP B 1 317 ? 7.672 -20.641 5.289 1 98.75 317 ASP B N 1
ATOM 4995 C CA . ASP B 1 317 ? 9.117 -20.453 5.188 1 98.75 317 ASP B CA 1
ATOM 4996 C C . ASP B 1 317 ? 9.758 -21.594 4.402 1 98.75 317 ASP B C 1
ATOM 4998 O O . ASP B 1 317 ? 10.695 -21.375 3.633 1 98.75 317 ASP B O 1
ATOM 5002 N N . ASP B 1 318 ? 9.242 -22.781 4.602 1 98.81 318 ASP B N 1
ATOM 5003 C CA . ASP B 1 318 ? 9.773 -23.938 3.887 1 98.81 318 ASP B CA 1
ATOM 5004 C C . ASP B 1 318 ? 9.484 -23.828 2.389 1 98.81 318 ASP B C 1
ATOM 5006 O O . ASP B 1 318 ? 10.32 -24.203 1.565 1 98.81 318 ASP B O 1
ATOM 5010 N N . VAL B 1 319 ? 8.312 -23.406 2.059 1 98.88 319 VAL B N 1
ATOM 5011 C CA . VAL B 1 319 ? 7.957 -23.234 0.653 1 98.88 319 VAL B CA 1
ATOM 5012 C C . VAL B 1 319 ? 8.883 -22.203 0.015 1 98.88 319 VAL B C 1
ATOM 5014 O O . VAL B 1 319 ? 9.375 -22.406 -1.098 1 98.88 319 VAL B O 1
ATOM 5017 N N . LEU B 1 320 ? 9.109 -21.078 0.75 1 98.94 320 LEU B N 1
ATOM 5018 C CA . LEU B 1 320 ? 10.008 -20.047 0.227 1 98.94 320 LEU B CA 1
ATOM 5019 C C . LEU B 1 320 ? 11.414 -20.609 0.015 1 98.94 320 LEU B C 1
ATOM 5021 O O . LEU B 1 320 ? 12.102 -20.234 -0.935 1 98.94 320 LEU B O 1
ATOM 5025 N N . ARG B 1 321 ? 11.844 -21.469 0.872 1 98.75 321 ARG B N 1
ATOM 5026 C CA . ARG B 1 321 ? 13.156 -22.078 0.71 1 98.75 321 ARG B CA 1
ATOM 5027 C C . ARG B 1 321 ? 13.242 -22.859 -0.594 1 98.75 321 ARG B C 1
ATOM 5029 O O . ARG B 1 321 ? 14.266 -22.844 -1.271 1 98.75 321 ARG B O 1
ATOM 5036 N N . VAL B 1 322 ? 12.148 -23.578 -0.961 1 98.81 322 VAL B N 1
ATOM 5037 C CA . VAL B 1 322 ? 12.102 -24.297 -2.234 1 98.81 322 VAL B CA 1
ATOM 5038 C C . VAL B 1 322 ? 12.328 -23.312 -3.383 1 98.81 322 VAL B C 1
ATOM 5040 O O . VAL B 1 322 ? 13.117 -23.578 -4.293 1 98.81 322 VAL B O 1
ATOM 5043 N N . VAL B 1 323 ? 11.695 -22.156 -3.322 1 98.88 323 VAL B N 1
ATOM 5044 C CA . VAL B 1 323 ? 11.781 -21.141 -4.363 1 98.88 323 VAL B CA 1
ATOM 5045 C C . VAL B 1 323 ? 13.195 -20.562 -4.395 1 98.88 323 VAL B C 1
ATOM 5047 O O . VAL B 1 323 ? 13.797 -20.438 -5.465 1 98.88 323 VAL B O 1
ATOM 5050 N N . LEU B 1 324 ? 13.734 -20.25 -3.211 1 98.62 324 LEU B N 1
ATOM 5051 C CA . LEU B 1 324 ? 15.055 -19.641 -3.129 1 98.62 324 LEU B CA 1
ATOM 5052 C C . LEU B 1 324 ? 16.141 -20.594 -3.6 1 98.62 324 LEU B C 1
ATOM 5054 O O . LEU B 1 324 ? 17.094 -20.188 -4.27 1 98.62 324 LEU B O 1
ATOM 5058 N N . ASP B 1 325 ? 15.984 -21.891 -3.221 1 98.12 325 ASP B N 1
ATOM 5059 C CA . ASP B 1 325 ? 16.938 -22.891 -3.699 1 98.12 325 ASP B CA 1
ATOM 5060 C C . ASP B 1 325 ? 16.938 -22.953 -5.227 1 98.12 325 ASP B C 1
ATOM 5062 O O . ASP B 1 325 ? 17.984 -23.078 -5.848 1 98.12 325 ASP B O 1
ATOM 5066 N N . TRP B 1 326 ? 15.781 -22.922 -5.789 1 98.12 326 TRP B N 1
ATOM 5067 C CA . TRP B 1 326 ? 15.672 -22.953 -7.246 1 98.12 326 TRP B CA 1
ATOM 5068 C C . TRP B 1 326 ? 16.297 -21.703 -7.863 1 98.12 326 TRP B C 1
ATOM 5070 O O . TRP B 1 326 ? 17.016 -21.797 -8.852 1 98.12 326 TRP B O 1
ATOM 5080 N N . LEU B 1 327 ? 16.047 -20.5 -7.297 1 97.81 327 LEU B N 1
ATOM 5081 C CA . LEU B 1 327 ? 16.625 -19.266 -7.793 1 97.81 327 LEU B CA 1
ATOM 5082 C C . LEU B 1 327 ? 18.141 -19.297 -7.699 1 97.81 327 LEU B C 1
ATOM 5084 O O . LEU B 1 327 ? 18.828 -18.781 -8.578 1 97.81 327 LEU B O 1
ATOM 5088 N N . ASP B 1 328 ? 18.672 -19.875 -6.629 1 97.06 328 ASP B N 1
ATOM 5089 C CA . ASP B 1 328 ? 20.109 -20.016 -6.473 1 97.06 328 ASP B CA 1
ATOM 5090 C C . ASP B 1 328 ? 20.703 -20.844 -7.609 1 97.06 328 ASP B C 1
ATOM 5092 O O . ASP B 1 328 ? 21.781 -20.531 -8.109 1 97.06 328 ASP B O 1
ATOM 5096 N N . ARG B 1 329 ? 20 -21.844 -7.996 1 94.5 329 ARG B N 1
ATOM 5097 C CA . ARG B 1 329 ? 20.469 -22.688 -9.094 1 94.5 329 ARG B CA 1
ATOM 5098 C C . ARG B 1 329 ? 20.453 -21.922 -10.414 1 94.5 329 ARG B C 1
ATOM 5100 O O . ARG B 1 329 ? 21.344 -22.094 -11.234 1 94.5 329 ARG B O 1
ATOM 5107 N N . CYS B 1 330 ? 19.375 -21.125 -10.602 1 92.12 330 CYS B N 1
ATOM 5108 C CA . CYS B 1 330 ? 19.312 -20.297 -11.797 1 92.12 330 CYS B CA 1
ATOM 5109 C C . CYS B 1 330 ? 20.484 -19.312 -11.852 1 92.12 330 CYS B C 1
ATOM 5111 O O . CYS B 1 330 ? 21.031 -19.047 -12.922 1 92.12 330 CYS B O 1
ATOM 5113 N N . GLU B 1 331 ? 20.844 -18.75 -10.727 1 87.06 331 GLU B N 1
ATOM 5114 C CA . GLU B 1 331 ? 21.922 -17.781 -10.625 1 87.06 331 GLU B CA 1
ATOM 5115 C C . GLU B 1 331 ? 23.266 -18.406 -10.977 1 87.06 331 GLU B C 1
ATOM 5117 O O . GLU B 1 331 ? 24.094 -17.797 -11.656 1 87.06 331 GLU B O 1
ATOM 5122 N N . THR B 1 332 ? 23.469 -19.547 -10.594 1 82.12 332 THR B N 1
ATOM 5123 C CA . THR B 1 332 ? 24.719 -20.234 -10.828 1 82.12 332 THR B CA 1
ATOM 5124 C C . THR B 1 332 ? 24.844 -20.688 -12.281 1 82.12 332 THR B C 1
ATOM 5126 O O . THR B 1 332 ? 25.922 -20.625 -12.875 1 82.12 332 THR B O 1
ATOM 5129 N N . ALA B 1 333 ? 23.766 -21.078 -12.836 1 74.94 333 ALA B N 1
ATOM 5130 C CA . ALA B 1 333 ? 23.766 -21.609 -14.203 1 74.94 333 ALA B CA 1
ATOM 5131 C C . ALA B 1 333 ? 23.984 -20.484 -15.219 1 74.94 333 ALA B C 1
ATOM 5133 O O . ALA B 1 333 ? 24.609 -20.688 -16.25 1 74.94 333 ALA B O 1
ATOM 5134 N N . ARG B 1 334 ? 23.359 -19.359 -14.992 1 66.56 334 ARG B N 1
ATOM 5135 C CA . ARG B 1 334 ? 23.375 -18.328 -16.016 1 66.56 334 ARG B CA 1
ATOM 5136 C C . ARG B 1 334 ? 24.344 -17.203 -15.656 1 66.56 334 ARG B C 1
ATOM 5138 O O . ARG B 1 334 ? 24.438 -16.203 -16.359 1 66.56 334 ARG B O 1
ATOM 5145 N N . SER B 1 335 ? 25.359 -17.562 -15.062 1 56.62 335 SER B N 1
ATOM 5146 C CA . SER B 1 335 ? 26.328 -16.562 -14.625 1 56.62 335 SER B CA 1
ATOM 5147 C C . SER B 1 335 ? 25.656 -15.273 -14.188 1 56.62 335 SER B C 1
ATOM 5149 O O . SER B 1 335 ? 26.203 -14.18 -14.367 1 56.62 335 SER B O 1
ATOM 5151 N N . GLY B 1 336 ? 24.438 -15.305 -13.688 1 58.84 336 GLY B N 1
ATOM 5152 C CA . GLY B 1 336 ? 23.953 -14.078 -13.07 1 58.84 336 GLY B CA 1
ATOM 5153 C C . GLY B 1 336 ? 22.453 -13.883 -13.234 1 58.84 336 GLY B C 1
ATOM 5154 O O . GLY B 1 336 ? 21.953 -13.867 -14.352 1 58.84 336 GLY B O 1
ATOM 5155 N N . LEU B 1 337 ? 21.719 -14.344 -12.125 1 58.72 337 LEU B N 1
ATOM 5156 C CA . LEU B 1 337 ? 20.531 -13.508 -12.047 1 58.72 337 LEU B CA 1
ATOM 5157 C C . LEU B 1 337 ? 20.891 -12.031 -11.938 1 58.72 337 LEU B C 1
ATOM 5159 O O . LEU B 1 337 ? 21.922 -11.688 -11.336 1 58.72 337 LEU B O 1
#

Sequence (674 aa):
MNRACAIGCSSRKNCFRPKPSARCACKPEPPMITLQKTGSFFVGGRRVNVRGEAPYRVTLSSTSTRDYDPNGTYWIEAAYVQYFLQASPRYAVPLVLMHGGGLTGAMWEDTPDGRPGWLQRLLEARVSVYVVDNVERGRAGFCALDGVWPDRPLSRSDEESAKIYRFGYAGHRFPLDAMQGLSAQTVPRWPGTRALQRQALIDVVRRIGPCALLGFSQGGGLVFDAAEAARDLVRACVALEPHGAPASFDAGLPGTPALVVFGDFIEEDQAWRAHAARASASIEAWNAAGGEGVRIDLPALGMRGNTHMMMMDENSDDVLRVVLDWLDRCETARSGLMNRACAIGCSSRKNCFRPKPSARCACKPEPPMITLQKTGSFFVGGRRVNVRGEAPYRVTLSSTSTRDYDPNGTYWIEAAYVQYFLQASPRYAVPLVLMHGGGLTGAMWEDTPDGRPGWLQRLLEARVSVYVVDNVERGRAGFCALDGVWPDRPLSRSDEESAKIYRFGYAGHRFPLDAMQGLSAQTVPRWPGTRALQRQALIDVVRRIGPCALLGFSQGGGLVFDAAEAARDLVRACVALEPHGAPASFDAGLPGTPALVVFGDFIEEDQAWRAHAARASASIEAWNAAGGEGVRIDLPALGMRGNTHMMMMDENSDDVLRVVLDWLDRCETARSGL

Secondary structure (DSSP, 8-state):
------------------------------PPEEEEEEEEEEEEEEEEEE-SPPPEEEEEETTEEEEE---EEEEEEEEEEEEEEESS-SSSSPEEEE--TT--GGGGSS-TTS---HHHHHHHTT--EEEEE-TTSBTT-----TTT--SPPBPPPHHHHHHHTTTTSTT--S-GGGHHHHHHT---B-TT-HHHHHHHHHHHHHHH-SEEEEEETHHHHHHHHHHHHTTTTEEEEEEES-SS--S---S---S-EEEEEE-S-STT-HHHHHHHHHHHHHHHHHHHTT-EEEEEEGGGGT-----TTTTTSTTHHHHHHHHHHHHHHHHHHTT--/------------------------------PPEEEEEEEEEEEEEEEEEE-SPPPEEEEEETTEEEEE---EEEEEEEEEEEEEEESS-SSSSPEEEE--TT--GGGGSS-TTS---HHHHHHHTT--EEEEE-TTSBTT-----TTT--SPPBPPPHHHHHHHTTTTSTT--S-GGGHHHHHHT---B-TT-HHHHHHHHHHHHHHH-SEEEEEETHHHHHHHHHHHHTTTTEEEEEEES-SS--S---S---S-EEEEEE-S-STT-HHHHHHHHHHHHHHHHHHHTT-EEEEEEGGGGT-----TTTTTSTTHHHHHHHHHHHHHHHHHHTT--

pLDDT: mean 89.4, std 19.7, range [21.62, 98.94]

Solvent-accessible surface area (backbone atoms only — not comparable to full-atom values): 34926 Å² total; per-residue (Å²): 139,84,80,74,82,81,77,78,79,78,77,79,75,78,75,76,69,75,70,76,71,76,69,70,74,69,69,78,72,75,66,58,28,52,29,58,47,51,36,44,51,71,37,66,49,47,80,45,76,43,71,93,61,75,63,44,81,41,60,45,46,102,81,38,70,44,81,42,66,73,48,33,40,41,44,39,60,20,19,24,36,37,38,41,34,36,65,68,49,68,46,78,32,37,39,35,39,34,37,32,76,39,43,26,43,64,71,39,21,25,26,54,79,69,43,82,14,54,49,38,52,38,36,46,63,24,38,22,37,34,36,28,15,49,44,51,24,21,63,18,20,55,82,65,57,86,87,72,62,92,71,67,56,45,64,77,25,52,60,57,45,36,59,76,29,46,64,80,48,88,68,42,33,57,59,66,93,24,45,64,44,50,35,44,48,50,24,41,34,58,48,71,44,58,68,55,33,44,51,24,49,35,41,45,43,65,71,73,37,60,24,28,37,37,10,29,26,45,16,14,8,39,45,53,54,25,35,64,77,38,47,92,31,39,58,32,39,36,19,41,53,39,38,78,47,52,75,66,56,72,72,74,40,82,51,34,37,31,40,37,40,36,50,37,70,38,87,80,32,73,69,46,40,53,46,51,49,48,44,51,47,20,36,53,25,38,35,74,13,37,24,45,48,49,77,45,49,35,47,83,74,71,45,68,23,28,25,72,52,36,70,49,15,77,58,18,68,59,53,48,47,54,52,49,55,52,50,52,50,51,27,65,71,59,79,54,56,134,84,83,75,78,79,76,77,80,78,77,78,76,79,73,74,69,75,72,75,74,73,70,72,74,70,70,76,70,75,66,59,28,52,27,58,46,52,38,47,52,71,35,66,49,48,80,45,75,44,70,92,60,76,62,44,82,40,58,43,45,103,82,38,71,45,80,43,66,74,48,34,42,41,44,40,63,18,19,23,36,36,38,41,35,35,65,66,48,68,47,77,32,35,39,35,40,34,36,33,76,39,43,24,43,64,71,39,20,26,26,52,79,68,45,82,14,56,49,39,53,38,35,47,63,23,38,21,38,34,39,28,15,49,48,52,24,21,62,17,19,56,80,66,56,85,87,72,62,93,71,66,57,44,64,75,24,51,59,58,47,35,59,76,31,45,66,80,48,89,68,41,32,59,60,66,94,25,46,64,44,51,37,44,48,47,25,42,33,58,49,70,43,60,71,56,33,43,51,24,50,37,43,46,43,66,70,72,37,59,25,28,37,36,10,30,27,46,17,14,8,39,43,54,53,25,34,64,76,38,49,92,32,38,57,31,40,35,17,42,52,39,38,76,46,52,76,65,56,72,71,75,40,82,52,36,38,31,40,36,39,38,50,37,69,38,87,78,30,73,69,44,40,53,44,52,50,49,44,52,48,19,35,52,26,38,35,74,15,36,26,45,49,47,78,44,50,36,48,83,75,70,44,69,25,28,26,73,52,36,69,50,16,76,58,18,70,60,54,48,47,56,52,50,55,52,51,51,52,50,27,65,71,58,78,54,57

Organism: Ricinus communis (NCBI:txid3988)

Foldseek 3Di:
DCPDDPPPPPPPPVPPPPDPPPPVPPPPDQQDQAFPDKDKDKWDWDKDFDDDDDWDWDDPDPPDIDTDDPGDIDTALIKMKIKTHGPDAPFPAAEEEAEAPQFFLCLQAAFLVGHGFNVVVCSSVRGIYMGMGGHCDDPNHYDPDPPPDPWDWDFDDLVNCCVQFVVPDPQAQFPVVSSVSVNVRGHTDTPPCLVSRLVNVLRVQVVRFAHEYEYAACGLQSSQSSCLVPLVRYQEYEYELYDNHDLAGAADRQQREYEYEYAECLVVDPVSVVSVVSVVSSQVRCVVRPYHYDYDYVVVVVDHNQTSSCSNGPVNVVVVVVVVVVVVVSCVVVVGD/DDPPPPVPPPPPPPPPPPDPPPPPPPPPDQQDQAFPDKDKDKWDWDKDFDDDDDWDWDDPDPPDIDTDDPGDIDTALIKMKIKTHGPDAPFPAAEEEAEAPQFFLCLQAAFLVGHGFNVVVCSSVRGIYMGMGGHCDDPNHYDPDPPPDPWDWDFDDLVNCCVQFVVPDPQAFFPVVSSVSVNVRGHTDTPPCLVSRLVNVLRVQVVRFAHEYEYAACGLQSSQSSCQVPLVRYQEYEYELYDNHDLAGAADRQQREYEYEYAECLVVDPVSVVSVVSVVSSQVRCVVRPYHYDYDYVVVVVDHNQTSSCSNGPVNVVVVVVVVVVVVVSCVVVVGD

InterPro domains:
  IPR029058 Alpha/Beta hydrolase fold [G3DSA:3.40.50.1820] (24-335)
  IPR029058 Alpha/Beta hydrolase fold [SSF53474] (89-329)

Nearest PDB structures (foldseek):
  1qlw-assembly1_A  TM=8.536E-01  e=1.419E-27  Alcaligenes sp.
  8j7j-assembly1_B  TM=8.524E-01  e=8.073E-26  Hansschlegelia zhihuaiae
  4q34-assembly1_A-2  TM=7.905E-01  e=5.791E-22  Parabacteroides distasonis ATCC 8503
  4l0c-assembly7_G  TM=5.520E-01  e=5.218E-06  Pseudomonas putida S16
  4l0c-assembly6_F  TM=5.453E-01  e=7.087E-06  Pseudomonas putida S16

Radius of gyration: 30.42 Å; Cα contacts (8 Å, |Δi|>4): 1516; chains: 2; bounding box: 124×110×93 Å